Protein AF-0000000084341425 (afdb_homodimer)

InterPro domains:
  IPR011576 Pyridoxamine 5'-phosphate oxidase, N-terminal [PF01243] (31-151)
  IPR012349 FMN-binding split barrel [G3DSA:2.30.110.10] (22-148)
  IPR024029 Pyridoxamine 5-phosphate oxidase, FMN-dependent [TIGR04025] (9-201)

pLDDT: mean 97.74, std 1.56, range [88.81, 98.94]

Organism: Pseudonocardia thermophila (NCBI:txid1848)

Nearest PDB structures (foldseek):
  7kpz-assembly1_A  TM=7.769E-01  e=2.558E-08  Streptococcus sp.
  2htd-assembly1_A  TM=7.678E-01  e=1.544E-07  Lactobacillus delbrueckii subsp. bulgaricus ATCC BAA-365
  2i02-assembly1_B  TM=7.320E-01  e=8.298E-07  Nostoc punctiforme PCC 73102
  2i02-assembly1_A  TM=7.107E-01  e=1.664E-06  Nostoc punctiforme PCC 73102
  1ci0-assembly1_B  TM=7.457E-01  e=1.147E-04  Saccharomyces cerevisiae

Solvent-accessible surface area (backbone atoms only — not comparable to full-atom values): 21115 Å² total; per-residue (Å²): 114,67,38,74,55,75,48,70,72,59,50,48,76,77,43,60,79,40,54,66,70,64,68,62,51,58,37,51,61,50,42,73,49,48,45,53,43,51,29,54,21,18,33,37,37,45,14,28,23,35,77,88,46,48,27,37,43,46,78,43,34,31,48,59,54,40,40,41,73,77,52,50,40,32,36,37,40,68,50,65,63,72,71,45,71,50,64,61,59,54,14,33,65,62,25,34,24,25,6,25,35,40,37,36,64,78,48,51,56,30,40,37,37,26,31,39,41,50,40,35,28,63,43,87,62,36,67,75,44,41,55,98,84,45,52,41,69,39,29,43,36,34,41,47,56,33,34,37,81,38,76,32,45,30,40,61,48,28,39,63,71,38,75,89,69,44,68,59,72,87,78,47,74,49,69,15,47,39,49,38,56,76,49,76,67,88,71,54,35,68,59,45,38,50,53,54,52,49,43,48,70,74,51,52,112,115,67,39,75,56,76,46,69,72,58,49,48,76,78,43,60,80,39,56,68,70,62,67,63,50,60,38,51,62,53,43,72,51,49,46,53,42,52,28,54,21,18,34,35,37,45,13,28,24,34,76,88,43,48,25,37,44,46,76,43,34,31,50,59,53,41,40,40,74,78,52,50,40,31,36,36,40,69,48,66,64,73,72,46,71,51,64,61,60,53,14,34,66,62,26,33,25,25,6,25,35,41,37,34,64,75,47,52,55,29,40,37,38,26,31,39,43,48,40,35,30,62,43,88,62,37,68,74,47,41,53,97,86,44,50,41,68,39,31,42,37,32,40,46,57,33,33,36,81,40,77,32,46,30,40,62,48,28,39,60,69,37,75,90,69,44,70,59,71,87,79,48,71,49,68,15,46,39,49,37,56,76,48,78,68,85,73,54,34,68,59,45,38,49,52,54,54,50,43,49,70,75,52,52,112

Foldseek 3Di:
DDDDDDDVVSVCVPPPDDDPCVVVV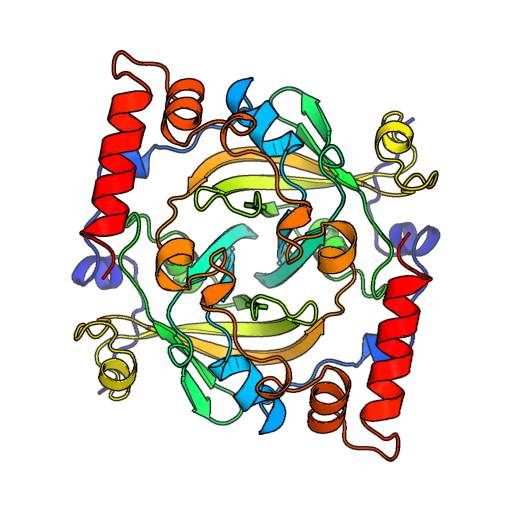WDQWQDPVNQVQQQQFQKKKKWFAAPVGDIDIDIDGDHRRLWDDPHGFKIKHFDWDDPPPCVRVNRCVHPQWMKMWTDDAPDLKIKIFIFGKDKDAPDPCQCSNDDPNDGGRIMIMTGTGIMHMDGRVVCVVVVVRPVVPDDDPVVDDAPLRVCCVVPPDDDHSVVVNVVVVVCVVPRGD/DDDDDDDVVSVCVPPPDDDPCVVVFWDQWQDPVNQVQQQQFQKKKKWFAAPVGDIDIDIDGDHRRLWDDPHGFKIKHFDWDDPPPCVRVNRCVHPQWMKMWTDDAPDLKIKIFIFGKDKDAPDPCQCSNDDPNDGGGIMIMTGTGIMHMDGRVVCVVVVVRPVVPDDDPVVDDAPLRVCCVVPPDDDHSVVVNVVVVVCVVPRGD

Radius of gyration: 20.31 Å; Cα contacts (8 Å, |Δi|>4): 930; chains: 2; bounding box: 64×58×46 Å

Structure (mmCIF, N/CA/C/O backbone):
data_AF-0000000084341425-model_v1
#
loop_
_entity.id
_entity.type
_entity.pdbx_description
1 polymer "Pyridoxamine 5'-phosphate oxidase N-terminal domain-containing protein"
#
loop_
_atom_site.group_PDB
_atom_site.id
_atom_site.type_symbol
_atom_site.label_atom_id
_atom_site.label_alt_id
_atom_site.label_comp_id
_atom_site.label_asym_id
_atom_site.label_entity_id
_atom_site.label_seq_id
_atom_site.pdbx_PDB_ins_code
_atom_site.Cartn_x
_atom_site.Cartn_y
_atom_site.Cartn_z
_atom_site.occupancy
_atom_site.B_iso_or_equiv
_atom_site.auth_seq_id
_atom_site.auth_comp_id
_atom_site.auth_asym_id
_atom_site.auth_atom_id
_atom_site.pdbx_PDB_model_num
ATOM 1 N N . MET A 1 1 ? 11.531 23.25 20 1 88.81 1 MET A N 1
ATOM 2 C CA . MET A 1 1 ? 12.078 21.906 20.172 1 88.81 1 MET A CA 1
ATOM 3 C C . MET A 1 1 ? 11.094 20.844 19.688 1 88.81 1 MET A C 1
ATOM 5 O O . MET A 1 1 ? 9.883 20.969 19.891 1 88.81 1 MET A O 1
ATOM 9 N N . THR A 1 2 ? 11.586 19.844 18.984 1 95.62 2 THR A N 1
ATOM 10 C CA . THR A 1 2 ? 10.727 18.781 18.484 1 95.62 2 THR A CA 1
ATOM 11 C C . THR A 1 2 ? 10.062 18.016 19.625 1 95.62 2 THR A C 1
ATOM 13 O O . THR A 1 2 ? 10.734 17.594 20.562 1 95.62 2 THR A O 1
ATOM 16 N N . ARG A 1 3 ? 8.805 17.953 19.531 1 98.38 3 ARG A N 1
ATOM 17 C CA . ARG A 1 3 ? 8.016 17.203 20.5 1 98.38 3 ARG A CA 1
ATOM 18 C C . ARG A 1 3 ? 7.621 15.836 19.953 1 98.38 3 ARG A C 1
ATOM 20 O O . ARG A 1 3 ? 6.973 15.75 18.906 1 98.38 3 ARG A O 1
ATOM 27 N N . VAL A 1 4 ? 8.023 14.781 20.688 1 98.62 4 VAL A N 1
ATOM 28 C CA . VAL A 1 4 ? 7.605 13.438 20.312 1 98.62 4 VAL A CA 1
ATOM 29 C C . VAL A 1 4 ? 6.25 13.117 20.938 1 98.62 4 VAL A C 1
ATOM 31 O O . VAL A 1 4 ? 6.066 13.266 22.141 1 98.62 4 VAL A O 1
ATOM 34 N N . ILE A 1 5 ? 5.332 12.695 20.172 1 98.88 5 ILE A N 1
ATOM 35 C CA . ILE A 1 5 ? 4.012 12.273 20.625 1 98.88 5 ILE A CA 1
ATOM 36 C C . ILE A 1 5 ? 4.059 10.82 21.094 1 98.88 5 ILE A C 1
ATOM 38 O O . ILE A 1 5 ? 4.488 9.938 20.344 1 98.88 5 ILE A O 1
ATOM 42 N N . ALA A 1 6 ? 3.551 10.578 22.297 1 98.44 6 ALA A N 1
ATOM 43 C CA . ALA A 1 6 ? 3.779 9.25 22.859 1 98.44 6 ALA A CA 1
ATOM 44 C C . ALA A 1 6 ? 2.459 8.57 23.203 1 98.44 6 ALA A C 1
ATOM 46 O O . ALA A 1 6 ? 2.432 7.375 23.516 1 98.44 6 ALA A O 1
ATOM 47 N N . THR A 1 7 ? 1.369 9.328 23.188 1 98.56 7 THR A N 1
ATOM 48 C CA . THR A 1 7 ? 0.086 8.75 23.578 1 98.56 7 THR A CA 1
ATOM 49 C C . THR A 1 7 ? -1.018 9.195 22.625 1 98.56 7 THR A C 1
ATOM 51 O O . THR A 1 7 ? -0.869 10.203 21.922 1 98.56 7 THR A O 1
ATOM 54 N N . GLU A 1 8 ? -2.1 8.453 22.656 1 98.19 8 GLU A N 1
ATOM 55 C CA . GLU A 1 8 ? -3.25 8.859 21.859 1 98.19 8 GLU A CA 1
ATOM 56 C C . GLU A 1 8 ? -3.828 10.188 22.344 1 98.19 8 GLU A C 1
ATOM 58 O O . GLU A 1 8 ? -4.305 10.992 21.547 1 98.19 8 GLU A O 1
ATOM 63 N N . ASP A 1 9 ? -3.842 10.383 23.688 1 98.56 9 ASP A N 1
ATOM 64 C CA . ASP A 1 9 ? -4.328 11.648 24.219 1 98.56 9 ASP A CA 1
ATOM 65 C C . ASP A 1 9 ? -3.559 12.828 23.625 1 98.56 9 ASP A C 1
ATOM 67 O O . ASP A 1 9 ? -4.148 13.859 23.297 1 98.56 9 ASP A O 1
ATOM 71 N N . GLU A 1 10 ? -2.268 12.688 23.516 1 98.75 10 GLU A N 1
ATOM 72 C CA . GLU A 1 10 ? -1.464 13.742 22.906 1 98.75 10 GLU A CA 1
ATOM 73 C C . GLU A 1 10 ? -1.829 13.938 21.438 1 98.75 10 GLU A C 1
ATOM 75 O O . GLU A 1 10 ? -1.866 15.07 20.938 1 98.75 10 GLU A O 1
ATOM 80 N N . LEU A 1 11 ? -2.068 12.828 20.672 1 98.62 11 LEU A N 1
ATOM 81 C CA . LEU A 1 11 ? -2.527 12.938 19.281 1 98.62 11 LEU A CA 1
ATOM 82 C C . LEU A 1 11 ? -3.807 13.766 19.203 1 98.62 11 LEU A C 1
ATOM 84 O O . LEU A 1 11 ? -3.969 14.57 18.281 1 98.62 11 LEU A O 1
ATOM 88 N N . ARG A 1 12 ? -4.656 13.578 20.188 1 98.5 12 ARG A N 1
ATOM 89 C CA . ARG A 1 12 ? -5.977 14.195 20.172 1 98.5 12 ARG A CA 1
ATOM 90 C C . ARG A 1 12 ? -5.891 15.68 20.5 1 98.5 12 ARG A C 1
ATOM 92 O O . ARG A 1 12 ? -6.875 16.406 20.359 1 98.5 12 ARG A O 1
ATOM 99 N N . GLU A 1 13 ? -4.75 16.203 20.906 1 98.38 13 GLU A N 1
ATOM 100 C CA . GLU A 1 13 ? -4.516 17.656 20.984 1 98.38 13 GLU A CA 1
ATOM 101 C C . GLU A 1 13 ? -4.461 18.266 19.594 1 98.38 13 GLU A C 1
ATOM 103 O O . GLU A 1 13 ? -4.691 19.469 19.422 1 98.38 13 GLU A O 1
ATOM 108 N N . PHE A 1 14 ? -4.148 17.422 18.594 1 98.19 14 PHE A N 1
ATOM 109 C CA . PHE A 1 14 ? -3.926 17.922 17.234 1 98.19 14 PHE A CA 1
ATOM 110 C C . PHE A 1 14 ? -5.047 17.469 16.312 1 98.19 14 PHE A C 1
ATOM 112 O O . PHE A 1 14 ? -5.328 18.125 15.305 1 98.19 14 PHE A O 1
ATOM 119 N N . VAL A 1 15 ? -5.652 16.297 16.578 1 97.94 15 VAL A N 1
ATOM 120 C CA . VAL A 1 15 ? -6.641 15.688 15.695 1 97.94 15 VAL A CA 1
ATOM 121 C C . VAL A 1 15 ? -7.938 15.43 16.469 1 97.94 15 VAL A C 1
ATOM 123 O O . VAL A 1 15 ? -7.977 14.578 17.359 1 97.94 15 VAL A O 1
ATOM 126 N N . GLU A 1 16 ? -8.961 16.078 16.109 1 97.5 16 GLU A N 1
ATOM 127 C CA . GLU A 1 16 ? -10.258 15.883 16.75 1 97.5 16 GLU A CA 1
ATOM 128 C C . GLU A 1 16 ? -10.781 14.477 16.5 1 97.5 16 GLU A C 1
ATOM 130 O O . GLU A 1 16 ? -10.453 13.852 15.484 1 97.5 16 GLU A O 1
ATOM 135 N N . PRO A 1 17 ? -11.648 13.953 17.453 1 97.88 17 PRO A N 1
ATOM 136 C CA . PRO A 1 17 ? -12.25 12.641 17.188 1 97.88 17 PRO A CA 1
ATOM 137 C C . PRO A 1 17 ? -13.094 12.625 15.914 1 97.88 17 PRO A C 1
ATOM 139 O O . PRO A 1 17 ? -13.68 13.648 15.547 1 97.88 17 PRO A O 1
ATOM 142 N N . PRO A 1 18 ? -13.094 11.5 15.32 1 97.69 18 PRO A N 1
ATOM 143 C CA . PRO A 1 18 ? -13.945 11.414 14.133 1 97.69 18 PRO A CA 1
ATOM 144 C C . PRO A 1 18 ? -15.43 11.43 14.469 1 97.69 18 PRO A C 1
ATOM 146 O O . PRO A 1 18 ? -15.82 11.102 15.594 1 97.69 18 PRO A O 1
ATOM 149 N N . HIS A 1 19 ? -16.188 11.883 13.492 1 96 19 HIS A N 1
ATOM 150 C CA . HIS A 1 19 ? -17.625 11.68 13.602 1 96 19 HIS A CA 1
ATOM 151 C C . HIS A 1 19 ? -17.969 10.203 13.781 1 96 19 HIS A C 1
ATOM 153 O O . HIS A 1 19 ? -17.312 9.336 13.188 1 96 19 HIS A O 1
ATOM 159 N N . PRO A 1 20 ? -19.031 9.867 14.555 1 96.69 20 PRO A N 1
ATOM 160 C CA . PRO A 1 20 ? -19.375 8.469 14.812 1 96.69 20 PRO A CA 1
ATOM 161 C C . PRO A 1 20 ? -19.547 7.652 13.539 1 96.69 20 PRO A C 1
ATOM 163 O O . PRO A 1 20 ? -19.156 6.488 13.484 1 96.69 20 PRO A O 1
ATOM 166 N N . VAL A 1 21 ? -20.141 8.227 12.523 1 93.88 21 VAL A N 1
ATOM 167 C CA . VAL A 1 21 ? -20.359 7.531 11.258 1 93.88 21 VAL A CA 1
ATOM 168 C C . VAL A 1 21 ? -19.031 7.105 10.656 1 93.88 21 VAL A C 1
ATOM 170 O O . VAL A 1 21 ? -18.906 6.02 10.086 1 93.88 21 VAL A O 1
ATOM 173 N N . ILE A 1 22 ? -18.031 7.941 10.812 1 96.38 22 ILE A N 1
ATOM 174 C CA . ILE A 1 22 ? -16.688 7.648 10.305 1 96.38 22 ILE A CA 1
ATOM 175 C C . ILE A 1 22 ? -15.992 6.645 11.219 1 96.38 22 ILE A C 1
ATOM 177 O O . ILE A 1 22 ? -15.375 5.691 10.75 1 96.38 22 ILE A O 1
ATOM 181 N N . ARG A 1 23 ? -16.125 6.832 12.477 1 96.88 23 ARG A N 1
ATOM 182 C CA . ARG A 1 23 ? -15.531 5.941 13.469 1 96.88 23 ARG A CA 1
ATOM 183 C C . ARG A 1 23 ? -16 4.504 13.266 1 96.88 23 ARG A C 1
ATOM 185 O O . ARG A 1 23 ? -15.211 3.566 13.367 1 96.88 23 ARG A O 1
ATOM 192 N N . ASP A 1 24 ? -17.297 4.328 12.953 1 96.69 24 ASP A N 1
ATOM 193 C CA . ASP A 1 24 ? -17.938 3.014 12.945 1 96.69 24 ASP A CA 1
ATOM 194 C C . ASP A 1 24 ? -18.203 2.537 11.523 1 96.69 24 ASP A C 1
ATOM 196 O O . ASP A 1 24 ? -19.062 1.674 11.297 1 96.69 24 ASP A O 1
ATOM 200 N N . LYS A 1 25 ? -17.516 3 10.617 1 97.62 25 LYS A N 1
ATOM 201 C CA . LYS A 1 25 ? -17.844 2.814 9.211 1 97.62 25 LYS A CA 1
ATOM 202 C C . LYS A 1 25 ? -17.484 1.412 8.734 1 97.62 25 LYS A C 1
ATOM 204 O O . LYS A 1 25 ? -17.938 0.959 7.688 1 97.62 25 LYS A O 1
ATOM 209 N N . ALA A 1 26 ? -16.641 0.722 9.406 1 98.44 26 ALA A N 1
ATOM 210 C CA . ALA A 1 26 ? -16.156 -0.57 8.93 1 98.44 26 ALA A CA 1
ATOM 211 C C . ALA A 1 26 ? -17.25 -1.631 9.008 1 98.44 26 ALA A C 1
ATOM 213 O O . ALA A 1 26 ? -18 -1.681 9.984 1 98.44 26 ALA A O 1
ATOM 214 N N . VAL A 1 27 ? -17.297 -2.438 7.992 1 98.56 27 VAL A N 1
ATOM 215 C CA . VAL A 1 27 ? -18.141 -3.627 7.992 1 98.56 27 VAL A CA 1
ATOM 216 C C . VAL A 1 27 ? -17.281 -4.879 7.91 1 98.56 27 VAL A C 1
ATOM 218 O O . VAL A 1 27 ? -16.047 -4.785 7.777 1 98.56 27 VAL A O 1
ATOM 221 N N . ASP A 1 28 ? -17.922 -6.086 7.961 1 98.19 28 ASP A N 1
ATOM 222 C CA . ASP A 1 28 ? -17.109 -7.301 8.016 1 98.19 28 ASP A CA 1
ATOM 223 C C . ASP A 1 28 ? -17.5 -8.273 6.906 1 98.19 28 ASP A C 1
ATOM 225 O O . ASP A 1 28 ? -17.203 -9.469 6.98 1 98.19 28 ASP A O 1
ATOM 229 N N . ARG A 1 29 ? -18.25 -7.73 5.898 1 97.94 29 ARG A N 1
ATOM 230 C CA . ARG A 1 29 ? -18.703 -8.594 4.812 1 97.94 29 ARG A CA 1
ATOM 231 C C . ARG A 1 29 ? -18.672 -7.852 3.479 1 97.94 29 ARG A C 1
ATOM 233 O O . ARG A 1 29 ? -18.75 -6.621 3.445 1 97.94 29 ARG A O 1
ATOM 240 N N . ILE A 1 30 ? -18.641 -8.648 2.486 1 98.81 30 ILE A N 1
ATOM 241 C CA . ILE A 1 30 ? -18.609 -8.148 1.117 1 98.81 30 ILE A CA 1
ATOM 242 C C . ILE A 1 30 ? -20 -8.18 0.516 1 98.81 30 ILE A C 1
ATOM 244 O O . ILE A 1 30 ? -20.547 -9.25 0.254 1 98.81 30 ILE A O 1
ATOM 248 N N . ASP A 1 31 ? -20.578 -7.027 0.352 1 98.44 31 ASP A N 1
ATOM 249 C CA . ASP A 1 31 ? -21.844 -6.977 -0.372 1 98.44 31 ASP A CA 1
ATOM 250 C C . ASP A 1 31 ? -21.609 -6.934 -1.881 1 98.44 31 ASP A C 1
ATOM 252 O O . ASP A 1 31 ? -20.469 -6.902 -2.338 1 98.44 31 ASP A O 1
ATOM 256 N N . GLU A 1 32 ? -22.688 -6.875 -2.66 1 98 32 GLU A N 1
ATOM 257 C CA . GLU A 1 32 ? -22.594 -7.012 -4.113 1 98 32 GLU A CA 1
ATOM 258 C C . GLU A 1 32 ? -21.875 -5.824 -4.738 1 98 32 GLU A C 1
ATOM 260 O O . GLU A 1 32 ? -21.125 -5.988 -5.699 1 98 32 GLU A O 1
ATOM 265 N N . VAL A 1 33 ? -22.125 -4.633 -4.266 1 98.38 33 VAL A N 1
ATOM 266 C CA . VAL A 1 33 ? -21.5 -3.436 -4.809 1 98.38 33 VAL A CA 1
ATOM 267 C C . VAL A 1 33 ? -20 -3.471 -4.527 1 98.38 33 VAL A C 1
ATOM 269 O O . VAL A 1 33 ? -19.188 -3.201 -5.414 1 98.38 33 VAL A O 1
ATOM 272 N N . THR A 1 34 ? -19.641 -3.846 -3.293 1 98.5 34 THR A N 1
ATOM 273 C CA . THR A 1 34 ? -18.25 -4.008 -2.91 1 98.5 34 THR A CA 1
ATOM 274 C C . THR A 1 34 ? -17.578 -5.07 -3.771 1 98.5 34 THR A C 1
ATOM 276 O O . THR A 1 34 ? -16.438 -4.883 -4.227 1 98.5 34 THR A O 1
ATOM 279 N N . ARG A 1 35 ? -18.25 -6.141 -4.027 1 98.56 35 ARG A N 1
ATOM 280 C CA . ARG A 1 35 ? -17.734 -7.207 -4.871 1 98.56 35 ARG A CA 1
ATOM 281 C C . ARG A 1 35 ? -17.359 -6.68 -6.254 1 98.56 35 ARG A C 1
ATOM 283 O O . ARG A 1 35 ? -16.281 -6.984 -6.77 1 98.56 35 ARG A O 1
ATOM 290 N N . ARG A 1 36 ? -18.156 -5.879 -6.844 1 98.12 36 ARG A N 1
ATOM 291 C CA . ARG A 1 36 ? -17.922 -5.332 -8.18 1 98.12 36 ARG A CA 1
ATOM 292 C C . ARG A 1 36 ? -16.656 -4.465 -8.188 1 98.12 36 ARG A C 1
ATOM 294 O O . ARG A 1 36 ? -15.883 -4.5 -9.148 1 98.12 36 ARG A O 1
ATOM 301 N N . PHE A 1 37 ? -16.516 -3.691 -7.168 1 98.69 37 PHE A N 1
ATOM 302 C CA . PHE A 1 37 ? -15.32 -2.863 -7.074 1 98.69 37 PHE A CA 1
ATOM 303 C C . PHE A 1 37 ? -14.07 -3.73 -6.957 1 98.69 37 PHE A C 1
ATOM 305 O O . PHE A 1 37 ? -13.078 -3.496 -7.656 1 98.69 37 PHE A O 1
ATOM 312 N N . LEU A 1 38 ? -14.109 -4.742 -6.047 1 98.69 38 LEU A N 1
ATOM 313 C CA . LEU A 1 38 ? -12.961 -5.621 -5.832 1 98.69 38 LEU A CA 1
ATOM 314 C C . LEU A 1 38 ? -12.578 -6.336 -7.121 1 98.69 38 LEU A C 1
ATOM 316 O O . LEU A 1 38 ? -11.398 -6.395 -7.477 1 98.69 38 LEU A O 1
ATOM 320 N N . GLU A 1 39 ? -13.523 -6.781 -7.844 1 96.75 39 GLU A N 1
ATOM 321 C CA . GLU A 1 39 ? -13.273 -7.531 -9.07 1 96.75 39 GLU A CA 1
ATOM 322 C C . GLU A 1 39 ? -12.758 -6.621 -10.18 1 96.75 39 GLU A C 1
ATOM 324 O O . GLU A 1 39 ? -12.094 -7.086 -11.109 1 96.75 39 GLU A O 1
ATOM 329 N N . ALA A 1 40 ? -13.039 -5.359 -10.07 1 97.94 40 ALA A N 1
ATOM 330 C CA . ALA A 1 40 ? -12.586 -4.387 -11.055 1 97.94 40 ALA A CA 1
ATOM 331 C C . ALA A 1 40 ? -11.18 -3.891 -10.727 1 97.94 40 ALA A C 1
ATOM 333 O O . ALA A 1 40 ? -10.539 -3.225 -11.547 1 97.94 40 ALA A O 1
ATOM 334 N N . SER A 1 41 ? -10.688 -4.207 -9.586 1 98.44 41 SER A N 1
ATOM 335 C CA . SER A 1 41 ? -9.406 -3.674 -9.125 1 98.44 41 SER A CA 1
ATOM 336 C C . SER A 1 41 ? -8.234 -4.469 -9.688 1 98.44 41 SER A C 1
ATOM 338 O O . SER A 1 41 ? -8.055 -5.641 -9.352 1 98.44 41 SER A O 1
ATOM 340 N N . PRO A 1 42 ? -7.383 -3.885 -10.5 1 98.5 42 PRO A N 1
ATOM 341 C CA . PRO A 1 42 ? -6.223 -4.605 -11.023 1 98.5 42 PRO A CA 1
ATOM 342 C C . PRO A 1 42 ? -5.008 -4.516 -10.109 1 98.5 42 PRO A C 1
ATOM 344 O O . PRO A 1 42 ? -3.971 -5.125 -10.383 1 98.5 42 PRO A O 1
ATOM 347 N N . PHE A 1 43 ? -5.133 -3.781 -9.055 1 98.75 43 PHE A N 1
ATOM 348 C CA . PHE A 1 43 ? -3.963 -3.457 -8.242 1 98.75 43 PHE A CA 1
ATOM 349 C C . PHE A 1 43 ? -4.32 -3.436 -6.762 1 98.75 43 PHE A C 1
ATOM 351 O O . PHE A 1 43 ? -5.305 -2.807 -6.367 1 98.75 43 PHE A O 1
ATOM 358 N N . VAL A 1 44 ? -3.545 -4.168 -5.941 1 98.88 44 VAL A N 1
ATOM 359 C CA . VAL A 1 44 ? -3.787 -4.254 -4.504 1 98.88 44 VAL A CA 1
ATOM 360 C C . VAL A 1 44 ? -2.463 -4.16 -3.75 1 98.88 44 VAL A C 1
ATOM 362 O O . VAL A 1 44 ? -1.441 -4.676 -4.211 1 98.88 44 VAL A O 1
ATOM 365 N N . LEU A 1 45 ? -2.467 -3.418 -2.662 1 98.94 45 LEU A N 1
ATOM 366 C CA . LEU A 1 45 ? -1.354 -3.387 -1.72 1 98.94 45 LEU A CA 1
ATOM 367 C C . LEU A 1 45 ? -1.601 -4.344 -0.557 1 98.94 45 LEU A C 1
ATOM 369 O O . LEU A 1 45 ? -2.707 -4.398 -0.016 1 98.94 45 LEU A O 1
ATOM 373 N N . LEU A 1 46 ? -0.616 -5.113 -0.222 1 98.94 46 LEU A N 1
ATOM 374 C CA . LEU A 1 46 ? -0.682 -6.09 0.857 1 98.94 46 LEU A CA 1
ATOM 375 C C . LEU A 1 46 ? 0.287 -5.73 1.979 1 98.94 46 LEU A C 1
ATOM 377 O O . LEU A 1 46 ? 1.505 -5.789 1.795 1 98.94 46 LEU A O 1
ATOM 381 N N . ALA A 1 47 ? -0.224 -5.324 3.072 1 98.94 47 ALA A N 1
ATOM 382 C CA . ALA A 1 47 ? 0.563 -5.078 4.277 1 98.94 47 ALA A CA 1
ATOM 383 C C . ALA A 1 47 ? 0.604 -6.316 5.168 1 98.94 47 ALA A C 1
ATOM 385 O O . ALA A 1 47 ? -0.423 -6.965 5.387 1 98.94 47 ALA A O 1
ATOM 386 N N . THR A 1 48 ? 1.746 -6.684 5.652 1 98.94 48 THR A N 1
ATOM 387 C CA . THR A 1 48 ? 1.962 -7.812 6.551 1 98.94 48 THR A CA 1
ATOM 388 C C . THR A 1 48 ? 2.941 -7.438 7.66 1 98.94 48 THR A C 1
ATOM 390 O O . THR A 1 48 ? 3.656 -6.438 7.555 1 98.94 48 THR A O 1
ATOM 393 N N . ALA A 1 49 ? 2.92 -8.164 8.719 1 98.88 49 ALA A N 1
ATOM 394 C CA . ALA A 1 49 ? 3.863 -7.973 9.812 1 98.88 49 ALA A CA 1
ATOM 395 C C . ALA A 1 49 ? 4.391 -9.312 10.328 1 98.88 49 ALA A C 1
ATOM 397 O O . ALA A 1 49 ? 3.65 -10.297 10.375 1 98.88 49 ALA A O 1
ATOM 398 N N . ALA A 1 50 ? 5.648 -9.312 10.664 1 98.56 50 ALA A N 1
ATOM 399 C CA . ALA A 1 50 ? 6.242 -10.508 11.273 1 98.56 50 ALA A CA 1
ATOM 400 C C . ALA A 1 50 ? 5.895 -10.602 12.758 1 98.56 50 ALA A C 1
ATOM 402 O O . ALA A 1 50 ? 5.242 -9.711 13.305 1 98.56 50 ALA A O 1
ATOM 403 N N . ALA A 1 51 ? 6.336 -11.641 13.367 1 97.69 51 ALA A N 1
ATOM 404 C CA . ALA A 1 51 ? 6.051 -11.883 14.773 1 97.69 51 ALA A CA 1
ATOM 405 C C . ALA A 1 51 ? 6.68 -10.805 15.656 1 97.69 51 ALA A C 1
ATOM 407 O O . ALA A 1 51 ? 6.137 -10.453 16.703 1 97.69 51 ALA A O 1
ATOM 408 N N . ASP A 1 52 ? 7.801 -10.219 15.211 1 97.94 52 ASP A N 1
ATOM 409 C CA . ASP A 1 52 ? 8.508 -9.227 16.016 1 97.94 52 ASP A CA 1
ATOM 410 C C . ASP A 1 52 ? 7.961 -7.824 15.758 1 97.94 52 ASP A C 1
ATOM 412 O O . ASP A 1 52 ? 8.516 -6.84 16.25 1 97.94 52 ASP A O 1
ATOM 416 N N . GLY A 1 53 ? 6.926 -7.711 14.891 1 98.12 53 GLY A N 1
ATOM 417 C CA . GLY A 1 53 ? 6.25 -6.441 14.672 1 98.12 53 GLY A CA 1
ATOM 418 C C . GLY A 1 53 ? 6.75 -5.707 13.438 1 98.12 53 GLY A C 1
ATOM 419 O O . GLY A 1 53 ? 6.176 -4.691 13.039 1 98.12 53 GLY A O 1
ATOM 420 N N . THR A 1 54 ? 7.855 -6.211 12.805 1 98.69 54 THR A N 1
ATOM 421 C CA . THR A 1 54 ? 8.328 -5.566 11.586 1 98.69 54 THR A CA 1
ATOM 422 C C . THR A 1 54 ? 7.277 -5.656 10.484 1 98.69 54 THR A C 1
ATOM 424 O O . THR A 1 54 ? 6.598 -6.672 10.352 1 98.69 54 THR A O 1
ATOM 427 N N . CYS A 1 55 ? 7.145 -4.613 9.75 1 98.62 55 CYS A N 1
ATOM 428 C CA . CYS A 1 55 ? 6.078 -4.496 8.758 1 98.62 55 CYS A CA 1
ATOM 429 C C . CYS A 1 55 ? 6.645 -4.438 7.348 1 98.62 55 CYS A C 1
ATOM 431 O O . CYS A 1 55 ? 7.785 -4.012 7.148 1 98.62 55 CYS A O 1
ATOM 433 N N . ASP A 1 56 ? 5.867 -4.867 6.426 1 98.56 56 ASP A N 1
ATOM 434 C CA . ASP A 1 56 ? 6.129 -4.758 4.992 1 98.56 56 ASP A CA 1
ATOM 435 C C . ASP A 1 56 ? 4.855 -4.406 4.227 1 98.56 56 ASP A C 1
ATOM 437 O O . ASP A 1 56 ? 3.748 -4.684 4.691 1 98.56 56 ASP A O 1
ATOM 441 N N . VAL A 1 57 ? 5.016 -3.779 3.117 1 98.94 57 VAL A N 1
ATOM 442 C CA . VAL A 1 57 ? 3.914 -3.586 2.18 1 98.94 57 VAL A CA 1
ATOM 443 C C . VAL A 1 57 ? 4.402 -3.826 0.752 1 98.94 57 VAL A C 1
ATOM 445 O O . VAL A 1 57 ? 5.457 -3.322 0.358 1 98.94 57 VAL A O 1
ATOM 448 N N . SER A 1 58 ? 3.68 -4.625 0.006 1 98.69 58 SER A N 1
ATOM 449 C CA . SER A 1 58 ? 4.074 -5.004 -1.346 1 98.69 58 SER A CA 1
ATOM 450 C C . SER A 1 58 ? 2.93 -4.805 -2.334 1 98.69 58 SER A C 1
ATOM 452 O O . SER A 1 58 ? 1.763 -4.988 -1.984 1 98.69 58 SER A O 1
ATOM 454 N N . PRO A 1 59 ? 3.248 -4.391 -3.518 1 98.75 59 PRO A N 1
ATOM 455 C CA . PRO A 1 59 ? 2.23 -4.27 -4.566 1 98.75 59 PRO A CA 1
ATOM 456 C C . PRO A 1 59 ? 1.952 -5.594 -5.273 1 98.75 59 PRO A C 1
ATOM 458 O O . PRO A 1 59 ? 2.873 -6.387 -5.496 1 98.75 59 PRO A O 1
ATOM 461 N N . ARG A 1 60 ? 0.681 -5.832 -5.508 1 98.19 60 ARG A N 1
ATOM 462 C CA . ARG A 1 60 ? 0.201 -6.934 -6.34 1 98.19 60 ARG A CA 1
ATOM 463 C C . ARG A 1 60 ? -0.64 -6.414 -7.5 1 98.19 60 ARG A C 1
ATOM 465 O O . ARG A 1 60 ? -1.456 -5.504 -7.324 1 98.19 60 ARG A O 1
ATOM 472 N N . GLY A 1 61 ? -0.315 -6.918 -8.633 1 98.19 61 GLY A N 1
ATOM 473 C CA . GLY A 1 61 ? -1.032 -6.453 -9.805 1 98.19 61 GLY A CA 1
ATOM 474 C C . GLY A 1 61 ? -1.32 -7.555 -10.805 1 98.19 61 GLY A C 1
ATOM 475 O O . GLY A 1 61 ? -0.473 -8.414 -11.047 1 98.19 61 GLY A O 1
ATOM 476 N N . ASP A 1 62 ? -2.463 -7.535 -11.352 1 97.75 62 ASP A N 1
ATOM 477 C CA . ASP A 1 62 ? -3 -8.414 -12.391 1 97.75 62 ASP A CA 1
ATOM 478 C C . ASP A 1 62 ? -4.164 -7.758 -13.117 1 97.75 62 ASP A C 1
ATOM 480 O O . ASP A 1 62 ? -4.73 -6.773 -12.641 1 97.75 62 ASP A O 1
ATOM 484 N N . PRO A 1 63 ? -4.5 -8.258 -14.297 1 97.19 63 PRO A N 1
ATOM 485 C CA . PRO A 1 63 ? -5.699 -7.711 -14.938 1 97.19 63 PRO A CA 1
ATOM 486 C C . PRO A 1 63 ? -6.941 -7.816 -14.055 1 97.19 63 PRO A C 1
ATOM 488 O O . PRO A 1 63 ? -7.004 -8.68 -13.172 1 97.19 63 PRO A O 1
ATOM 491 N N . PRO A 1 64 ? -7.914 -6.871 -14.281 1 96.56 64 PRO A N 1
ATOM 492 C CA . PRO A 1 64 ? -9.164 -7.004 -13.531 1 96.56 64 PRO A CA 1
ATOM 493 C C . PRO A 1 64 ? -9.758 -8.414 -13.609 1 96.56 64 PRO A C 1
ATOM 495 O O . PRO A 1 64 ? -9.672 -9.062 -14.656 1 96.56 64 PRO A O 1
ATOM 498 N N . GLY A 1 65 ? -10.344 -8.844 -12.5 1 92.94 65 GLY A N 1
ATOM 499 C CA . GLY A 1 65 ? -10.906 -10.18 -12.438 1 92.94 65 GLY A CA 1
ATOM 500 C C . GLY A 1 65 ? -10.008 -11.18 -11.742 1 92.94 65 GLY A C 1
ATOM 501 O O . GLY A 1 65 ? -10.422 -12.305 -11.445 1 92.94 65 GLY A O 1
ATOM 502 N N . SER A 1 66 ? -8.82 -10.742 -11.414 1 92.5 66 SER A N 1
ATOM 503 C CA . SER A 1 66 ? -7.848 -11.664 -10.836 1 92.5 66 SER A CA 1
ATOM 504 C C . SER A 1 66 ? -8.07 -11.828 -9.336 1 92.5 66 SER A C 1
ATOM 506 O O . SER A 1 66 ? -7.613 -12.805 -8.734 1 92.5 66 SER A O 1
ATOM 508 N N . VAL A 1 67 ? -8.633 -10.875 -8.68 1 96.44 67 VAL A N 1
ATOM 509 C CA . VAL A 1 67 ? -9.055 -11.023 -7.293 1 96.44 67 VAL A CA 1
ATOM 510 C C . VAL A 1 67 ? -10.367 -11.805 -7.23 1 96.44 67 VAL A C 1
ATOM 512 O O . VAL A 1 67 ? -11.391 -11.359 -7.766 1 96.44 67 VAL A O 1
ATOM 515 N N . LEU A 1 68 ? -10.359 -12.93 -6.641 1 98.38 68 LEU A N 1
ATOM 516 C CA . LEU A 1 68 ? -11.578 -13.719 -6.531 1 98.38 68 LEU A CA 1
ATOM 517 C C . LEU A 1 68 ? -12.289 -13.438 -5.207 1 98.38 68 LEU A C 1
ATOM 519 O O . LEU A 1 68 ? -11.672 -13.508 -4.141 1 98.38 68 LEU A O 1
ATOM 523 N N . VAL A 1 69 ? -13.508 -13.062 -5.316 1 98.69 69 VAL A N 1
ATOM 524 C CA . VAL A 1 69 ? -14.398 -13.062 -4.156 1 98.69 69 VAL A CA 1
ATOM 525 C C . VAL A 1 69 ? -15.062 -14.43 -4.012 1 98.69 69 VAL A C 1
ATOM 527 O O . VAL A 1 69 ? -15.969 -14.766 -4.777 1 98.69 69 VAL A O 1
ATOM 530 N N . LEU A 1 70 ? -14.609 -15.234 -3.053 1 98.56 70 LEU A N 1
ATOM 531 C CA . LEU A 1 70 ? -15.008 -16.625 -2.938 1 98.56 70 LEU A CA 1
ATOM 532 C C . LEU A 1 70 ? -16.359 -16.75 -2.227 1 98.56 70 LEU A C 1
ATOM 534 O O . LEU A 1 70 ? -17.141 -17.656 -2.518 1 98.56 70 LEU A O 1
ATOM 538 N N . ASP A 1 71 ? -16.625 -15.875 -1.274 1 98.25 71 ASP A N 1
ATOM 539 C CA . ASP A 1 71 ? -17.891 -15.719 -0.565 1 98.25 71 ASP A CA 1
ATOM 540 C C . ASP A 1 71 ? -17.969 -14.367 0.137 1 98.25 71 ASP A C 1
ATOM 542 O O . ASP A 1 71 ? -17.141 -13.484 -0.12 1 98.25 71 ASP A O 1
ATOM 546 N N . GLN A 1 72 ? -18.875 -14.133 1.023 1 98.19 72 GLN A N 1
ATOM 547 C CA . GLN A 1 72 ? -19.125 -12.812 1.587 1 98.19 72 GLN A CA 1
ATOM 548 C C . GLN A 1 72 ? -18.047 -12.43 2.592 1 98.19 72 GLN A C 1
ATOM 550 O O . GLN A 1 72 ? -18.047 -11.312 3.123 1 98.19 72 GLN A O 1
ATOM 555 N N . ARG A 1 73 ? -17.109 -13.305 2.846 1 98.44 73 ARG A N 1
ATOM 556 C CA . ARG A 1 73 ? -16.109 -12.977 3.857 1 98.44 73 ARG A CA 1
ATOM 557 C C . ARG A 1 73 ? -14.719 -13.414 3.412 1 98.44 73 ARG A C 1
ATOM 559 O O . ARG A 1 73 ? -13.773 -13.383 4.199 1 98.44 73 ARG A O 1
ATOM 566 N N . THR A 1 74 ? -14.609 -13.883 2.172 1 98.81 74 THR A N 1
ATOM 567 C CA . THR A 1 74 ? -13.328 -14.461 1.772 1 98.81 74 THR A CA 1
ATOM 568 C C . THR A 1 74 ? -12.953 -14.016 0.362 1 98.81 74 THR A C 1
ATOM 570 O O . THR A 1 74 ? -13.781 -14.07 -0.552 1 98.81 74 THR A O 1
ATOM 573 N N . ILE A 1 75 ? -11.766 -13.586 0.254 1 98.88 75 ILE A N 1
ATOM 574 C CA . ILE A 1 75 ? -11.219 -13.297 -1.065 1 98.88 75 ILE A CA 1
ATOM 575 C C . ILE A 1 75 ? -9.914 -14.078 -1.258 1 98.88 75 ILE A C 1
ATOM 577 O O . ILE A 1 75 ? -9.344 -14.594 -0.296 1 98.88 75 ILE A O 1
ATOM 581 N N . ALA A 1 76 ? -9.469 -14.156 -2.535 1 98.88 76 ALA A N 1
ATOM 582 C CA . ALA A 1 76 ? -8.203 -14.812 -2.846 1 98.88 76 ALA A CA 1
ATOM 583 C C . ALA A 1 76 ? -7.379 -13.984 -3.83 1 98.88 76 ALA A C 1
ATOM 585 O O . ALA A 1 76 ? -7.914 -13.461 -4.809 1 98.88 76 ALA A O 1
ATOM 586 N N . LEU A 1 77 ? -6.141 -13.844 -3.539 1 98.75 77 LEU A N 1
ATOM 587 C CA . LEU A 1 77 ? -5.148 -13.242 -4.418 1 98.75 77 LEU A CA 1
ATOM 588 C C . LEU A 1 77 ? -4.207 -14.305 -4.984 1 98.75 77 LEU A C 1
ATOM 590 O O . LEU A 1 77 ? -3.736 -15.172 -4.25 1 98.75 77 LEU A O 1
ATOM 594 N N . ALA A 1 78 ? -3.883 -14.203 -6.234 1 98.44 78 ALA A N 1
ATOM 595 C CA . ALA A 1 78 ? -2.91 -15.102 -6.848 1 98.44 78 ALA A CA 1
ATOM 596 C C . ALA A 1 78 ? -1.487 -14.742 -6.43 1 98.44 78 ALA A C 1
ATOM 598 O O . ALA A 1 78 ? -1.139 -13.562 -6.34 1 98.44 78 ALA A O 1
ATOM 599 N N . ASP A 1 79 ? -0.726 -15.742 -6.156 1 97.5 79 ASP A N 1
ATOM 600 C CA . ASP A 1 79 ? 0.714 -15.508 -6.102 1 97.5 79 ASP A CA 1
ATOM 601 C C . ASP A 1 79 ? 1.327 -15.523 -7.5 1 97.5 79 ASP A C 1
ATOM 603 O O . ASP A 1 79 ? 1.133 -16.484 -8.258 1 97.5 79 ASP A O 1
ATOM 607 N N . ARG A 1 80 ? 1.967 -14.484 -7.871 1 97.44 80 ARG A N 1
ATOM 608 C CA . ARG A 1 80 ? 2.631 -14.344 -9.164 1 97.44 80 ARG A CA 1
ATOM 609 C C . ARG A 1 80 ? 4.148 -14.344 -9 1 97.44 80 ARG A C 1
ATOM 611 O O . ARG A 1 80 ? 4.66 -14.07 -7.91 1 97.44 80 ARG A O 1
ATOM 618 N N . LYS A 1 81 ? 4.828 -14.594 -10.07 1 94.75 81 LYS A N 1
ATOM 619 C CA . LYS A 1 81 ? 6.289 -14.609 -10.039 1 94.75 81 LYS A CA 1
ATOM 620 C C . LYS A 1 81 ? 6.844 -13.273 -9.562 1 94.75 81 LYS A C 1
ATOM 622 O O . LYS A 1 81 ? 6.445 -12.211 -10.055 1 94.75 81 LYS A O 1
ATOM 627 N N . GLY A 1 82 ? 7.656 -13.312 -8.578 1 94.06 82 GLY A N 1
ATOM 628 C CA . GLY A 1 82 ? 8.344 -12.141 -8.047 1 94.06 82 GLY A CA 1
ATOM 629 C C . GLY A 1 82 ? 9.805 -12.391 -7.75 1 94.06 82 GLY A C 1
ATOM 630 O O . GLY A 1 82 ? 10.477 -13.117 -8.484 1 94.06 82 GLY A O 1
ATOM 631 N N . ASN A 1 83 ? 10.32 -11.789 -6.805 1 95.5 83 ASN A N 1
ATOM 632 C CA . ASN A 1 83 ? 11.742 -11.836 -6.492 1 95.5 83 ASN A CA 1
ATOM 633 C C . ASN A 1 83 ? 12.102 -13.07 -5.668 1 95.5 83 ASN A C 1
ATOM 635 O O . ASN A 1 83 ? 13.273 -13.289 -5.352 1 95.5 83 ASN A O 1
ATOM 639 N N . ARG A 1 84 ? 11.164 -13.781 -5.184 1 97.5 84 ARG A N 1
ATOM 640 C CA . ARG A 1 84 ? 11.297 -15.078 -4.527 1 97.5 84 ARG A CA 1
ATOM 641 C C . ARG A 1 84 ? 11.797 -14.914 -3.094 1 97.5 84 ARG A C 1
ATOM 643 O O . ARG A 1 84 ? 12.242 -15.883 -2.475 1 97.5 84 ARG A O 1
ATOM 650 N N . ARG A 1 85 ? 11.727 -13.703 -2.561 1 97.81 85 ARG A N 1
ATOM 651 C CA . ARG A 1 85 ? 12.148 -13.469 -1.184 1 97.81 85 ARG A CA 1
ATOM 652 C C . ARG A 1 85 ? 11.125 -14.016 -0.196 1 97.81 85 ARG A C 1
ATOM 654 O O . ARG A 1 85 ? 11.477 -14.406 0.92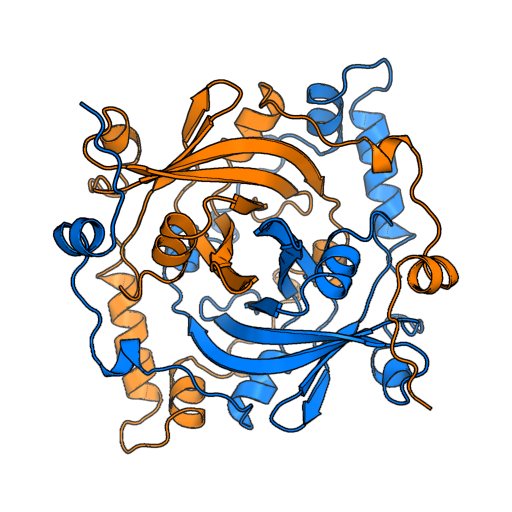 1 97.81 85 ARG A O 1
ATOM 661 N N . LEU A 1 86 ? 9.852 -14.008 -0.561 1 98.12 86 LEU A N 1
ATOM 662 C CA . LEU A 1 86 ? 8.742 -14.539 0.23 1 98.12 86 LEU A CA 1
ATOM 663 C C . LEU A 1 86 ? 8.492 -13.68 1.464 1 98.12 86 LEU A C 1
ATOM 665 O O . LEU A 1 86 ? 8 -14.172 2.48 1 98.12 86 LEU A O 1
ATOM 669 N N . ASP A 1 87 ? 8.852 -12.383 1.435 1 98.19 87 ASP A N 1
ATOM 670 C CA . ASP A 1 87 ? 8.727 -11.531 2.613 1 98.19 87 ASP A CA 1
ATOM 671 C C . ASP A 1 87 ? 7.301 -11.555 3.16 1 98.19 87 ASP A C 1
ATOM 673 O O . ASP A 1 87 ? 7.086 -11.867 4.332 1 98.19 87 ASP A O 1
ATOM 677 N N . SER A 1 88 ? 6.336 -11.289 2.307 1 98.5 88 SER A N 1
ATOM 678 C CA . SER A 1 88 ? 4.945 -11.242 2.75 1 98.5 88 SER A CA 1
ATOM 679 C C . SER A 1 88 ? 4.461 -12.617 3.203 1 98.5 88 SER A C 1
ATOM 681 O O . SER A 1 88 ? 3.768 -12.734 4.215 1 98.5 88 SER A O 1
ATOM 683 N N . MET A 1 89 ? 4.84 -13.625 2.479 1 98.75 89 MET A N 1
ATOM 684 C CA . MET A 1 89 ? 4.355 -14.961 2.791 1 98.75 89 MET A CA 1
ATOM 685 C C . MET A 1 89 ? 4.953 -15.469 4.102 1 98.75 89 MET A C 1
ATOM 687 O O . MET A 1 89 ? 4.266 -16.109 4.895 1 98.75 89 MET A O 1
ATOM 691 N N . ARG A 1 90 ? 6.207 -15.156 4.32 1 98.69 90 ARG A N 1
ATOM 692 C CA . ARG A 1 90 ? 6.828 -15.523 5.59 1 98.69 90 ARG A CA 1
ATOM 693 C C . ARG A 1 90 ? 6.156 -14.805 6.754 1 98.69 90 ARG A C 1
ATOM 695 O O . ARG A 1 90 ? 5.938 -15.398 7.812 1 98.69 90 ARG A O 1
ATOM 702 N N . ASN A 1 91 ? 5.879 -13.531 6.586 1 98.88 91 ASN A N 1
ATOM 703 C CA . ASN A 1 91 ? 5.141 -12.797 7.613 1 98.88 91 ASN A CA 1
ATOM 704 C C . ASN A 1 91 ? 3.801 -13.461 7.922 1 98.88 91 ASN A C 1
ATOM 706 O O . ASN A 1 91 ? 3.447 -13.641 9.086 1 98.88 91 ASN A O 1
ATOM 710 N N . ILE A 1 92 ? 3.084 -13.844 6.855 1 98.88 92 ILE A N 1
ATOM 711 C CA . ILE A 1 92 ? 1.755 -14.422 7.012 1 98.88 92 ILE A CA 1
ATOM 712 C C . ILE A 1 92 ? 1.848 -15.727 7.801 1 98.88 92 ILE A C 1
ATOM 714 O O . ILE A 1 92 ? 0.979 -16.031 8.625 1 98.88 92 ILE A O 1
ATOM 718 N N . LEU A 1 93 ? 2.912 -16.5 7.598 1 98.88 93 LEU A N 1
ATOM 719 C CA . LEU A 1 93 ? 3.107 -17.75 8.336 1 98.88 93 LEU A CA 1
ATOM 720 C C . LEU A 1 93 ? 3.273 -17.469 9.828 1 98.88 93 LEU A C 1
ATOM 722 O O . LEU A 1 93 ? 2.818 -18.266 10.656 1 98.88 93 LEU A O 1
ATOM 726 N N . ALA A 1 94 ? 3.85 -16.328 10.141 1 98.62 94 ALA A N 1
ATOM 727 C CA . ALA A 1 94 ? 4.156 -16 11.531 1 98.62 94 ALA A CA 1
ATOM 728 C C . ALA A 1 94 ? 3.018 -15.211 12.172 1 98.62 94 ALA A C 1
ATOM 730 O O . ALA A 1 94 ? 2.76 -15.336 13.375 1 98.62 94 ALA A O 1
ATOM 731 N N . ASN A 1 95 ? 2.402 -14.336 11.469 1 98.75 95 ASN A N 1
ATOM 732 C CA . ASN A 1 95 ? 1.291 -13.461 11.828 1 98.75 95 ASN A CA 1
ATOM 733 C C . ASN A 1 95 ? 0.269 -13.359 10.695 1 98.75 95 ASN A C 1
ATOM 735 O O . ASN A 1 95 ? 0.48 -12.633 9.727 1 98.75 95 ASN A O 1
ATOM 739 N N . PRO A 1 96 ? -0.799 -14.07 10.844 1 98.88 96 PRO A N 1
ATOM 740 C CA . PRO A 1 96 ? -1.715 -14.195 9.711 1 98.88 96 PRO A CA 1
ATOM 741 C C . PRO A 1 96 ? -2.471 -12.898 9.414 1 98.88 96 PRO A C 1
ATOM 743 O O . PRO A 1 96 ? -3.193 -12.82 8.414 1 98.88 96 PRO A O 1
ATOM 746 N N . HIS A 1 97 ? -2.383 -11.867 10.273 1 98.94 97 HIS A N 1
ATOM 747 C CA . HIS A 1 97 ? -3.104 -10.617 10.047 1 98.94 97 HIS A CA 1
ATOM 748 C C . HIS A 1 97 ? -2.521 -9.852 8.859 1 98.94 97 HIS A C 1
ATOM 750 O O . HIS A 1 97 ? -1.301 -9.758 8.719 1 98.94 97 HIS A O 1
ATOM 756 N N . VAL A 1 98 ? -3.391 -9.328 8.008 1 98.94 98 VAL A N 1
ATOM 757 C CA . VAL A 1 98 ? -2.973 -8.57 6.828 1 98.94 98 VAL A CA 1
ATOM 758 C C . VAL A 1 98 ? -3.854 -7.332 6.676 1 98.94 98 VAL A C 1
ATOM 760 O O . VAL A 1 98 ? -4.965 -7.285 7.207 1 98.94 98 VAL A O 1
ATOM 763 N N . GLY A 1 99 ? -3.379 -6.309 6.098 1 98.94 99 GLY A N 1
ATOM 764 C CA . GLY A 1 99 ? -4.105 -5.152 5.594 1 98.94 99 GLY A CA 1
ATOM 765 C C . GLY A 1 99 ? -3.99 -4.984 4.09 1 98.94 99 GLY A C 1
ATOM 766 O O . GLY A 1 99 ? -2.922 -5.199 3.518 1 98.94 99 GLY A O 1
ATOM 767 N N . LEU A 1 100 ? -5.07 -4.594 3.471 1 98.94 100 LEU A N 1
ATOM 768 C CA . LEU A 1 100 ? -5.09 -4.457 2.02 1 98.94 100 LEU A CA 1
ATOM 769 C C . LEU A 1 100 ? -5.707 -3.127 1.604 1 98.94 100 LEU A C 1
ATOM 771 O O . LEU A 1 100 ? -6.613 -2.623 2.271 1 98.94 100 LEU A O 1
ATOM 775 N N . LEU A 1 101 ? -5.25 -2.629 0.537 1 98.94 101 LEU A N 1
ATOM 776 C CA . LEU A 1 101 ? -5.805 -1.472 -0.155 1 98.94 101 LEU A CA 1
ATOM 777 C C . LEU A 1 101 ? -6.004 -1.769 -1.637 1 98.94 101 LEU A C 1
ATOM 779 O O . LEU A 1 101 ? -5.039 -2.027 -2.359 1 98.94 101 LEU A O 1
ATOM 783 N N . PHE A 1 102 ? -7.25 -1.722 -2.076 1 98.94 102 PHE A N 1
ATOM 784 C CA . PHE A 1 102 ? -7.59 -2.008 -3.465 1 98.94 102 PHE A CA 1
ATOM 785 C C . PHE A 1 102 ? -7.738 -0.717 -4.262 1 98.94 102 PHE A C 1
ATOM 787 O O . PHE A 1 102 ? -8.445 0.201 -3.842 1 98.94 102 PHE A O 1
ATOM 794 N N . LEU A 1 103 ? -7.109 -0.706 -5.414 1 98.75 103 LEU A N 1
ATOM 795 C CA . LEU A 1 103 ? -7.133 0.47 -6.277 1 98.75 103 LEU A CA 1
ATOM 796 C C . LEU A 1 103 ? -7.719 0.132 -7.641 1 98.75 103 LEU A C 1
ATOM 798 O O . LEU A 1 103 ? -7.438 -0.933 -8.195 1 98.75 103 LEU A O 1
ATOM 802 N N . VAL A 1 104 ? -8.508 1.035 -8.148 1 98.75 104 VAL A N 1
ATOM 803 C CA . VAL A 1 104 ? -8.883 1.081 -9.562 1 98.75 104 VAL A CA 1
ATOM 804 C C . VAL A 1 104 ? -8.32 2.348 -10.203 1 98.75 104 VAL A C 1
ATOM 806 O O . VAL A 1 104 ? -8.633 3.461 -9.781 1 98.75 104 VAL A O 1
ATOM 809 N N . PRO A 1 105 ? -7.41 2.137 -11.203 1 98.56 105 PRO A N 1
ATOM 810 C CA . PRO A 1 105 ? -6.805 3.33 -11.805 1 98.56 105 PRO A CA 1
ATOM 811 C C . PRO A 1 105 ? -7.844 4.305 -12.359 1 98.56 105 PRO A C 1
ATOM 813 O O . PRO A 1 105 ? -8.844 3.879 -12.938 1 98.56 105 PRO A O 1
ATOM 816 N N . GLY A 1 106 ? -7.621 5.582 -12.102 1 98.06 106 GLY A N 1
ATOM 817 C CA . GLY A 1 106 ? -8.555 6.621 -12.508 1 98.06 106 GLY A CA 1
ATOM 818 C C . GLY A 1 106 ? -9.602 6.934 -11.453 1 98.06 106 GLY A C 1
ATOM 819 O O . GLY A 1 106 ? -10.312 7.934 -11.555 1 98.06 106 GLY A O 1
ATOM 820 N N . ILE A 1 107 ? -9.711 6.133 -10.477 1 98 107 ILE A N 1
ATOM 821 C CA . ILE A 1 107 ? -10.68 6.289 -9.398 1 98 107 ILE A CA 1
ATOM 822 C C . ILE A 1 107 ? -9.961 6.586 -8.086 1 98 107 ILE A C 1
ATOM 824 O O . ILE A 1 107 ? -9.133 5.793 -7.637 1 98 107 ILE A O 1
ATOM 828 N N . GLY A 1 108 ? -10.312 7.691 -7.461 1 97.5 108 GLY A N 1
ATOM 829 C CA . GLY A 1 108 ? -9.617 8.102 -6.254 1 97.5 108 GLY A CA 1
ATOM 830 C C . GLY A 1 108 ? -10.094 7.367 -5.012 1 97.5 108 GLY A C 1
ATOM 831 O O . GLY A 1 108 ? -9.344 7.219 -4.047 1 97.5 108 GLY A O 1
ATOM 832 N N . ASP A 1 109 ? -11.344 6.914 -5.035 1 97.19 109 ASP A N 1
ATOM 8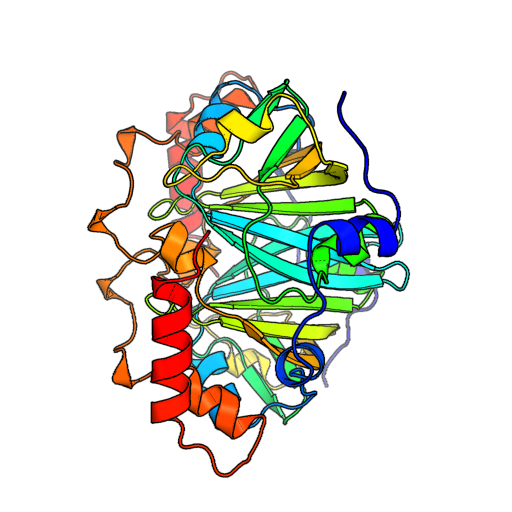33 C CA . ASP A 1 109 ? -11.867 6.125 -3.926 1 97.19 109 ASP A CA 1
ATOM 834 C C . ASP A 1 109 ? -11.273 4.719 -3.918 1 97.19 109 ASP A C 1
ATOM 836 O O . ASP A 1 109 ? -11.078 4.113 -4.973 1 97.19 109 ASP A O 1
ATOM 840 N N . THR A 1 110 ? -11 4.234 -2.684 1 98.5 110 THR A N 1
ATOM 841 C CA . THR A 1 110 ? -10.391 2.912 -2.57 1 98.5 110 THR A CA 1
ATOM 842 C C . THR A 1 110 ? -11.086 2.09 -1.49 1 98.5 110 THR A C 1
ATOM 844 O O . THR A 1 110 ? -11.898 2.617 -0.729 1 98.5 110 THR A O 1
ATOM 847 N N . LEU A 1 111 ? -10.836 0.85 -1.473 1 98.81 111 LEU A N 1
ATOM 848 C CA . LEU A 1 111 ? -11.359 -0.049 -0.448 1 98.81 111 LEU A CA 1
ATOM 849 C C . LEU A 1 111 ? -10.227 -0.614 0.404 1 98.81 111 LEU A C 1
ATOM 851 O O . LEU A 1 111 ? -9.211 -1.071 -0.127 1 98.81 111 LEU A O 1
ATOM 855 N N . ARG A 1 112 ? -10.445 -0.538 1.666 1 98.88 112 ARG A N 1
ATOM 856 C CA . ARG A 1 112 ? -9.562 -1.171 2.645 1 98.88 112 ARG A CA 1
ATOM 857 C C . ARG A 1 112 ? -10.156 -2.488 3.137 1 98.88 112 ARG A C 1
ATOM 859 O O . ARG A 1 112 ? -11.359 -2.586 3.377 1 98.88 112 ARG A O 1
ATOM 866 N N . ILE A 1 113 ? -9.32 -3.457 3.236 1 98.94 113 ILE A N 1
ATOM 867 C CA . ILE A 1 113 ? -9.68 -4.711 3.889 1 98.94 113 ILE A CA 1
ATOM 868 C C . ILE A 1 113 ? -8.602 -5.094 4.898 1 98.94 113 ILE A C 1
ATOM 870 O O . ILE A 1 113 ? -7.418 -5.121 4.57 1 98.94 113 ILE A O 1
ATOM 874 N N . ASN A 1 114 ? -8.977 -5.297 6.109 1 98.88 114 ASN A N 1
ATOM 875 C CA . ASN A 1 114 ? -8.148 -5.949 7.117 1 98.88 114 ASN A CA 1
ATOM 876 C C . ASN A 1 114 ? -8.719 -7.305 7.523 1 98.88 114 ASN A C 1
ATOM 878 O O . ASN A 1 114 ? -9.938 -7.473 7.613 1 98.88 114 ASN A O 1
ATOM 882 N N . GLY A 1 115 ? -7.844 -8.234 7.715 1 98.88 115 GLY A N 1
ATOM 883 C CA . GLY A 1 115 ? -8.281 -9.562 8.102 1 98.88 115 GLY A CA 1
ATOM 884 C C . GLY A 1 115 ? -7.137 -10.523 8.352 1 98.88 115 GLY A C 1
ATOM 885 O O . GLY A 1 115 ? -6.062 -10.109 8.797 1 98.88 115 GLY A O 1
ATOM 886 N N . THR A 1 116 ? -7.441 -11.797 8.188 1 98.94 116 THR A N 1
ATOM 887 C CA . THR A 1 116 ? -6.426 -12.828 8.344 1 98.94 116 THR A CA 1
ATOM 888 C C . THR A 1 116 ? -6.23 -13.602 7.039 1 98.94 116 THR A C 1
ATOM 890 O O . THR A 1 116 ? -7.184 -13.805 6.281 1 98.94 116 THR A O 1
ATOM 893 N N . ALA A 1 117 ? -5.023 -14 6.859 1 98.94 117 ALA A N 1
ATOM 894 C CA . ALA A 1 117 ? -4.672 -14.672 5.609 1 98.94 117 ALA A CA 1
ATOM 895 C C . ALA A 1 117 ? -4.086 -16.062 5.875 1 98.94 117 ALA A C 1
ATOM 897 O O . ALA A 1 117 ? -3.477 -16.281 6.922 1 98.94 117 ALA A O 1
ATOM 898 N N . ARG A 1 118 ? -4.27 -16.922 4.977 1 98.88 118 ARG A N 1
ATOM 899 C CA . ARG A 1 118 ? -3.539 -18.172 4.848 1 98.88 118 ARG A CA 1
ATOM 900 C C . ARG A 1 118 ? -3.072 -18.391 3.412 1 98.88 118 ARG A C 1
ATOM 902 O O . ARG A 1 118 ? -3.658 -17.859 2.473 1 98.88 118 ARG A O 1
ATOM 909 N N . ILE A 1 119 ? -2.018 -19.125 3.262 1 98.94 119 ILE A N 1
ATOM 910 C CA . ILE A 1 119 ? -1.479 -19.5 1.955 1 98.94 119 ILE A CA 1
ATOM 911 C C . ILE A 1 119 ? -1.972 -20.891 1.566 1 98.94 119 ILE A C 1
ATOM 913 O O . ILE A 1 119 ? -1.915 -21.828 2.371 1 98.94 119 ILE A O 1
ATOM 917 N N . VAL A 1 120 ? -2.451 -21.016 0.288 1 98.88 120 VAL A N 1
ATOM 918 C CA . VAL A 1 120 ? -3.031 -22.312 -0.075 1 98.88 120 VAL A CA 1
ATOM 919 C C . VAL A 1 120 ? -2.471 -22.766 -1.42 1 98.88 120 VAL A C 1
ATOM 921 O O . VAL A 1 120 ? -2.117 -21.938 -2.266 1 98.88 120 VAL A O 1
ATOM 924 N N . ALA A 1 121 ? -2.379 -24.031 -1.586 1 98.75 121 ALA A N 1
ATOM 925 C CA . ALA A 1 121 ? -2.096 -24.734 -2.84 1 98.75 121 ALA A CA 1
ATOM 926 C C . ALA A 1 121 ? -3.205 -25.719 -3.178 1 98.75 121 ALA A C 1
ATOM 928 O O . ALA A 1 121 ? -4 -26.094 -2.312 1 98.75 121 ALA A O 1
ATOM 929 N N . ASP A 1 122 ? -3.373 -26.078 -4.453 1 98.25 122 ASP A N 1
ATOM 930 C CA . ASP A 1 122 ? -4.254 -27.125 -4.941 1 98.25 122 ASP A CA 1
ATOM 931 C C . ASP A 1 122 ? -5.719 -26.766 -4.727 1 98.25 122 ASP A C 1
ATOM 933 O O . ASP A 1 122 ? -6.574 -27.656 -4.629 1 98.25 122 ASP A O 1
ATOM 937 N N . ALA A 1 123 ? -5.977 -25.484 -4.469 1 98.31 123 ALA A N 1
ATOM 938 C CA . ALA A 1 123 ? -7.375 -25.078 -4.352 1 98.31 123 ALA A CA 1
ATOM 939 C C . ALA A 1 123 ? -8.094 -25.203 -5.691 1 98.31 123 ALA A C 1
ATOM 941 O O . ALA A 1 123 ? -7.531 -24.891 -6.738 1 98.31 123 ALA A O 1
ATOM 942 N N . ASP A 1 124 ? -9.367 -25.516 -5.719 1 97.81 124 ASP A N 1
ATOM 943 C CA . ASP A 1 124 ? -10.156 -25.781 -6.918 1 97.81 124 ASP A CA 1
ATOM 944 C C . ASP A 1 124 ? -10.336 -24.516 -7.75 1 97.81 124 ASP A C 1
ATOM 946 O O . ASP A 1 124 ? -10.586 -24.594 -8.953 1 97.81 124 ASP A O 1
ATOM 950 N N . TYR A 1 125 ? -10.219 -23.391 -7.098 1 97.94 125 TYR A N 1
ATOM 951 C CA . TYR A 1 125 ? -10.5 -22.141 -7.805 1 97.94 125 TYR A CA 1
ATOM 952 C C . TYR A 1 125 ? -9.25 -21.609 -8.484 1 97.94 125 TYR A C 1
ATOM 954 O O . TYR A 1 125 ? -9.312 -20.641 -9.25 1 97.94 125 TYR A O 1
ATOM 962 N N . LEU A 1 126 ? -8.062 -22.125 -8.25 1 98 126 LEU A N 1
ATOM 963 C CA . LEU A 1 126 ? -6.805 -21.594 -8.766 1 98 126 LEU A CA 1
ATOM 964 C C . LEU A 1 126 ? -6.848 -21.469 -10.281 1 98 126 LEU A C 1
ATOM 966 O O . LEU A 1 126 ? -6.395 -20.453 -10.836 1 98 126 LEU A O 1
ATOM 970 N N . PRO A 1 127 ? -7.438 -22.469 -11.047 1 97.69 127 PRO A N 1
ATOM 971 C CA . PRO A 1 127 ? -7.5 -22.312 -12.5 1 97.69 127 PRO A CA 1
ATOM 972 C C . PRO A 1 127 ? -8.281 -21.078 -12.938 1 97.69 127 PRO A C 1
ATOM 974 O O . PRO A 1 127 ? -8.008 -20.516 -14.008 1 97.69 127 PRO A O 1
ATOM 977 N N . ARG A 1 128 ? -9.211 -20.562 -12.117 1 97.56 128 ARG A N 1
ATOM 978 C CA . ARG A 1 128 ? -9.992 -19.375 -12.43 1 97.56 128 ARG A CA 1
ATOM 979 C C . ARG A 1 128 ? -9.133 -18.125 -12.391 1 97.56 128 ARG A C 1
ATOM 981 O O . ARG A 1 128 ? -9.539 -17.062 -12.875 1 97.56 128 ARG A O 1
ATOM 988 N N . MET A 1 129 ? -7.934 -18.234 -11.852 1 97.62 129 MET A N 1
ATOM 989 C CA . MET A 1 129 ? -7.047 -17.078 -11.695 1 97.62 129 MET A CA 1
ATOM 990 C C . MET A 1 129 ? -5.973 -17.062 -12.781 1 97.62 129 MET A C 1
ATOM 992 O O . MET A 1 129 ? -5.008 -16.312 -12.703 1 97.62 129 MET A O 1
ATOM 996 N N . ALA A 1 130 ? -6.164 -17.891 -13.812 1 97.75 130 ALA A N 1
ATOM 997 C CA . ALA A 1 130 ? -5.172 -17.953 -14.883 1 97.75 130 ALA A CA 1
ATOM 998 C C . ALA A 1 130 ? -5.102 -16.641 -15.656 1 97.75 130 ALA A C 1
ATOM 1000 O O . ALA A 1 130 ? -6.133 -16.031 -15.938 1 97.75 130 ALA A O 1
ATOM 1001 N N . VAL A 1 131 ? -3.975 -16.219 -15.891 1 96.69 131 VAL A N 1
ATOM 1002 C CA . VAL A 1 131 ? -3.67 -15.117 -16.797 1 96.69 131 VAL A CA 1
ATOM 1003 C C . VAL A 1 131 ? -2.654 -15.578 -17.844 1 96.69 131 VAL A C 1
ATOM 1005 O O . VAL A 1 131 ? -1.658 -16.219 -17.516 1 96.69 131 VAL A O 1
ATOM 1008 N N . ALA A 1 132 ? -2.9 -15.273 -19.109 1 93.69 132 ALA A N 1
ATOM 1009 C CA . ALA A 1 132 ? -2.047 -15.695 -20.219 1 93.69 132 ALA A CA 1
ATOM 1010 C C . ALA A 1 132 ? -1.856 -17.203 -20.203 1 93.69 132 ALA A C 1
ATOM 1012 O O . ALA A 1 132 ? -0.759 -17.703 -20.484 1 93.69 132 ALA A O 1
ATOM 1013 N N . GLY A 1 133 ? -2.873 -17.906 -19.734 1 95.25 133 GLY A N 1
ATOM 1014 C CA . GLY A 1 133 ? -2.895 -19.359 -19.766 1 95.25 133 GLY A CA 1
ATOM 1015 C C . GLY A 1 133 ? -2.141 -19.984 -18.609 1 95.25 133 GLY A C 1
ATOM 1016 O O . GLY A 1 133 ? -1.965 -21.203 -18.578 1 95.25 133 GLY A O 1
ATOM 1017 N N . ILE A 1 134 ? -1.714 -19.172 -17.688 1 97 134 ILE A N 1
ATOM 1018 C CA . ILE A 1 134 ? -0.91 -19.703 -16.578 1 97 134 ILE A CA 1
ATOM 1019 C C . ILE A 1 134 ? -1.662 -19.531 -15.266 1 97 134 ILE A C 1
ATOM 1021 O O . ILE A 1 134 ? -1.865 -18.406 -14.797 1 97 134 ILE A O 1
ATOM 1025 N N . ALA A 1 135 ? -1.995 -20.625 -14.672 1 97.62 135 ALA A N 1
ATOM 1026 C CA . ALA A 1 135 ? -2.627 -20.609 -13.359 1 97.62 135 ALA A CA 1
ATOM 1027 C C . ALA A 1 135 ? -1.584 -20.516 -12.25 1 97.62 135 ALA A C 1
ATOM 1029 O O . ALA A 1 135 ? -0.523 -21.141 -12.328 1 97.62 135 ALA A O 1
ATOM 1030 N N . PRO A 1 136 ? -1.881 -19.734 -11.211 1 97.94 136 PRO A N 1
ATOM 1031 C CA . PRO A 1 136 ? -0.949 -19.719 -10.086 1 97.94 136 PRO A CA 1
ATOM 1032 C C . PRO A 1 136 ? -0.913 -21.062 -9.344 1 97.94 136 PRO A C 1
ATOM 1034 O O . PRO A 1 136 ? -1.897 -21.797 -9.352 1 97.94 136 PRO A O 1
ATOM 1037 N N . GLN A 1 137 ? 0.173 -21.312 -8.727 1 98 137 GLN A N 1
ATOM 1038 C CA . GLN A 1 137 ? 0.298 -22.516 -7.91 1 98 137 GLN A CA 1
ATOM 1039 C C . GLN A 1 137 ? -0.112 -22.25 -6.465 1 98 137 GLN A C 1
ATOM 1041 O O . GLN A 1 137 ? -0.506 -23.172 -5.746 1 98 137 GLN A O 1
ATOM 1046 N N . LEU A 1 138 ? 0.035 -21.047 -6.027 1 98.62 138 LEU A N 1
ATOM 1047 C CA . LEU A 1 138 ? -0.321 -20.609 -4.684 1 98.62 138 LEU A CA 1
ATOM 1048 C C . LEU A 1 138 ? -1.297 -19.438 -4.734 1 98.62 138 LEU A C 1
ATOM 1050 O O . LEU A 1 138 ? -1.305 -18.672 -5.699 1 98.62 138 LEU A O 1
ATOM 1054 N N . ALA A 1 139 ? -2.076 -19.344 -3.732 1 98.81 139 ALA A N 1
ATOM 1055 C CA . ALA A 1 139 ? -2.908 -18.156 -3.496 1 98.81 139 ALA A CA 1
ATOM 1056 C C . ALA A 1 139 ? -2.881 -17.75 -2.025 1 98.81 139 ALA A C 1
ATOM 1058 O O . ALA A 1 139 ? -2.57 -18.578 -1.155 1 98.81 139 ALA A O 1
ATOM 1059 N N . ILE A 1 140 ? -3.059 -16.531 -1.802 1 98.94 140 ILE A N 1
ATOM 1060 C CA . ILE A 1 140 ? -3.311 -16 -0.465 1 98.94 140 ILE A CA 1
ATOM 1061 C C . ILE A 1 140 ? -4.809 -15.812 -0.26 1 98.94 140 ILE A C 1
ATOM 1063 O O . ILE A 1 140 ? -5.434 -14.984 -0.929 1 98.94 140 ILE A O 1
ATOM 1067 N N . GLU A 1 141 ? -5.34 -16.594 0.597 1 98.88 141 GLU A N 1
ATOM 1068 C CA . GLU A 1 141 ? -6.75 -16.484 0.955 1 98.88 141 GLU A CA 1
ATOM 1069 C C . GLU A 1 141 ? -6.938 -15.594 2.186 1 98.88 141 GLU A C 1
ATOM 1071 O O . GLU A 1 141 ? -6.266 -15.789 3.203 1 98.88 141 GLU A O 1
ATOM 1076 N N . ILE A 1 142 ? -7.863 -14.68 2.092 1 98.94 142 ILE A N 1
ATOM 1077 C CA . ILE A 1 142 ? -8.047 -13.711 3.168 1 98.94 142 ILE A CA 1
ATOM 1078 C C . ILE A 1 142 ? -9.477 -13.781 3.689 1 98.94 142 ILE A C 1
ATOM 1080 O O . ILE A 1 142 ? -10.438 -13.719 2.91 1 98.94 142 ILE A O 1
ATOM 1084 N N . THR A 1 143 ? -9.57 -13.938 4.965 1 98.94 143 THR A N 1
ATOM 1085 C CA . THR A 1 143 ? -10.844 -13.766 5.66 1 98.94 143 THR A CA 1
ATOM 1086 C C . THR A 1 143 ? -11.031 -12.32 6.098 1 98.94 143 THR A C 1
ATOM 1088 O O . THR A 1 143 ? -10.242 -11.797 6.887 1 98.94 143 THR A O 1
ATOM 1091 N N . VAL A 1 144 ? -12.125 -11.703 5.641 1 98.88 144 VAL A N 1
ATOM 1092 C CA . VAL A 1 144 ? -12.398 -10.289 5.867 1 98.88 144 VAL A CA 1
ATOM 1093 C C . VAL A 1 144 ? -12.883 -10.078 7.301 1 98.88 144 VAL A C 1
ATOM 1095 O O . VAL A 1 144 ? -13.836 -10.734 7.742 1 98.88 144 VAL A O 1
ATOM 1098 N N . GLN A 1 145 ? -12.227 -9.195 7.965 1 98.81 145 GLN A N 1
ATOM 1099 C CA . GLN A 1 145 ? -12.664 -8.82 9.305 1 98.81 145 GLN A CA 1
ATOM 1100 C C . GLN A 1 145 ? -13.117 -7.363 9.344 1 98.81 145 GLN A C 1
ATOM 1102 O O . GLN A 1 145 ? -14 -7.004 10.133 1 98.81 145 GLN A O 1
ATOM 1107 N N . GLU A 1 146 ? -12.484 -6.52 8.633 1 98.56 146 GLU A N 1
ATOM 1108 C CA . GLU A 1 146 ? -12.836 -5.117 8.445 1 98.56 146 GLU A CA 1
ATOM 1109 C C . GLU A 1 146 ? -12.758 -4.723 6.969 1 98.56 146 GLU A C 1
ATOM 1111 O O . GLU A 1 146 ? -11.828 -5.121 6.262 1 98.56 146 GLU A O 1
ATOM 1116 N N . LEU A 1 147 ? -13.719 -3.996 6.566 1 98.88 147 LEU A N 1
ATOM 1117 C CA . LEU A 1 147 ? -13.836 -3.531 5.188 1 98.88 147 LEU A CA 1
ATOM 1118 C C . LEU A 1 147 ? -14.508 -2.16 5.137 1 98.88 147 LEU A C 1
ATOM 1120 O O . LEU A 1 147 ? -15.555 -1.95 5.758 1 98.88 147 LEU A O 1
ATOM 1124 N N . PHE A 1 148 ? -13.922 -1.193 4.449 1 98.62 148 PHE A N 1
ATOM 1125 C CA . PHE A 1 148 ? -14.539 0.125 4.375 1 98.62 148 PHE A CA 1
ATOM 1126 C C . PHE A 1 148 ? -13.961 0.928 3.215 1 98.62 148 PHE A C 1
ATOM 1128 O O . PHE A 1 148 ? -12.891 0.599 2.697 1 98.62 148 PHE A O 1
ATOM 1135 N N . LEU A 1 149 ? -14.727 1.939 2.861 1 98.38 149 LEU A N 1
ATOM 1136 C CA . LEU A 1 149 ? -14.297 2.902 1.851 1 98.38 149 LEU A CA 1
ATOM 1137 C C . LEU A 1 149 ? -13.273 3.871 2.422 1 98.38 149 LEU A C 1
ATOM 1139 O O . LEU A 1 149 ? -13.422 4.355 3.545 1 98.38 149 LEU A O 1
ATOM 1143 N N . HIS A 1 150 ? -12.219 4.094 1.707 1 97.94 150 HIS A N 1
ATOM 1144 C CA . HIS A 1 150 ? -11.203 5.094 2.02 1 97.94 150 HIS A CA 1
ATOM 1145 C C . HIS A 1 150 ? -11.289 6.277 1.064 1 97.94 150 HIS A C 1
ATOM 1147 O O . HIS A 1 150 ? -11.344 6.098 -0.154 1 97.94 150 HIS A O 1
ATOM 1153 N N . CYS A 1 151 ? -11.273 7.441 1.523 1 96.31 151 CYS A N 1
ATOM 1154 C CA . CYS A 1 151 ? -11.539 8.648 0.743 1 96.31 151 CYS A CA 1
ATOM 1155 C C . CYS A 1 151 ? -10.422 8.891 -0.271 1 96.31 151 CYS A C 1
ATOM 1157 O O . CYS A 1 151 ? -9.359 8.273 -0.195 1 96.31 151 CYS A O 1
ATOM 1159 N N . SER A 1 152 ? -10.641 9.891 -1.12 1 98 152 SER A N 1
ATOM 1160 C CA . SER A 1 152 ? -9.797 10.07 -2.297 1 98 152 SER A CA 1
ATOM 1161 C C . SER A 1 152 ? -8.805 11.211 -2.102 1 98 152 SER A C 1
ATOM 1163 O O . SER A 1 152 ? -8.117 11.617 -3.045 1 98 152 SER A O 1
ATOM 1165 N N . LYS A 1 153 ? -8.586 11.734 -0.951 1 98.06 153 LYS A N 1
ATOM 1166 C CA . LYS A 1 153 ? -7.824 12.961 -0.748 1 98.06 153 LYS A CA 1
ATOM 1167 C C . LYS A 1 153 ? -6.359 12.766 -1.129 1 98.06 153 LYS A C 1
ATOM 1169 O O . LYS A 1 153 ? -5.762 13.633 -1.775 1 98.06 153 LYS A O 1
ATOM 1174 N N . ALA A 1 154 ? -5.785 11.633 -0.701 1 98.12 154 ALA A N 1
ATOM 1175 C CA . ALA A 1 154 ? -4.383 11.383 -1.038 1 98.12 154 ALA A CA 1
ATOM 1176 C C . ALA A 1 154 ? -4.18 11.359 -2.551 1 98.12 154 ALA A C 1
ATOM 1178 O O . ALA A 1 154 ? -3.162 11.844 -3.053 1 98.12 154 ALA A O 1
ATOM 1179 N N . PHE A 1 155 ? -5.117 10.766 -3.242 1 98.44 155 PHE A N 1
ATOM 1180 C CA . PHE A 1 155 ? -5.047 10.664 -4.695 1 98.44 155 PHE A CA 1
ATOM 1181 C C . PHE A 1 155 ? -5.25 12.023 -5.352 1 98.44 155 PHE A C 1
ATOM 1183 O O . PHE A 1 155 ? -4.602 12.344 -6.348 1 98.44 155 PHE A O 1
ATOM 1190 N N . ALA A 1 156 ? -6.125 12.797 -4.785 1 97.81 156 ALA A N 1
ATOM 1191 C CA . ALA A 1 156 ? -6.324 14.156 -5.277 1 97.81 156 ALA A CA 1
ATOM 1192 C C . ALA A 1 156 ? -5.078 15.008 -5.059 1 97.81 156 ALA A C 1
ATOM 1194 O O . ALA A 1 156 ? -4.605 15.68 -5.98 1 97.81 156 ALA A O 1
ATOM 1195 N N . ARG A 1 157 ? -4.473 14.938 -3.893 1 98 157 ARG A N 1
ATOM 1196 C CA . ARG A 1 157 ? -3.311 15.75 -3.539 1 98 157 ARG A CA 1
ATOM 1197 C C . ARG A 1 157 ? -2.105 15.375 -4.398 1 98 157 ARG A C 1
ATOM 1199 O O . ARG A 1 157 ? -1.31 16.25 -4.766 1 98 157 ARG A O 1
ATOM 1206 N N . SER A 1 158 ? -1.969 14.125 -4.73 1 98.06 158 SER A N 1
ATOM 1207 C CA . SER A 1 158 ? -0.781 13.617 -5.414 1 98.06 158 SER A CA 1
ATOM 1208 C C . SER A 1 158 ? -0.912 13.758 -6.926 1 98.06 158 SER A C 1
ATOM 1210 O O . SER A 1 158 ? 0.072 13.617 -7.656 1 98.06 158 SER A O 1
ATOM 1212 N N . GLY A 1 159 ? -2.15 13.984 -7.402 1 98 159 GLY A N 1
ATOM 1213 C CA . GLY A 1 159 ? -2.379 13.961 -8.844 1 98 159 GLY A CA 1
ATOM 1214 C C . GLY A 1 159 ? -2.107 12.609 -9.469 1 98 159 GLY A C 1
ATOM 1215 O O . GLY A 1 159 ? -1.759 12.523 -10.648 1 98 159 GLY A O 1
ATOM 1216 N N . LEU A 1 160 ? -2.275 11.547 -8.734 1 98.5 160 LEU A N 1
ATOM 1217 C CA . LEU A 1 160 ? -1.812 10.219 -9.117 1 98.5 160 LEU A CA 1
ATOM 1218 C C . LEU A 1 160 ? -2.447 9.789 -10.438 1 98.5 160 LEU A C 1
ATOM 1220 O O . LEU A 1 160 ? -1.801 9.125 -11.258 1 98.5 160 LEU A O 1
ATOM 1224 N N . TRP A 1 161 ? -3.721 10.156 -10.648 1 98.56 161 TRP A N 1
ATOM 1225 C CA . TRP A 1 161 ? -4.453 9.648 -11.797 1 98.56 161 TRP A CA 1
ATOM 1226 C C . TRP A 1 161 ? -4.605 10.727 -12.867 1 98.56 161 TRP A C 1
ATOM 1228 O O . TRP A 1 161 ? -5.477 10.633 -13.734 1 98.56 161 TRP A O 1
ATOM 1238 N N . ASP A 1 162 ? -3.799 11.789 -12.82 1 98.19 162 ASP A N 1
ATOM 1239 C CA . ASP A 1 162 ? -3.791 12.844 -13.828 1 98.19 162 ASP A CA 1
ATOM 1240 C C . ASP A 1 162 ? -2.48 12.844 -14.617 1 98.19 162 ASP A C 1
ATOM 1242 O O . ASP A 1 162 ? -1.541 13.562 -14.266 1 98.19 162 ASP A O 1
ATOM 1246 N N . PRO A 1 163 ? -2.422 12.133 -15.727 1 97.88 163 PRO A N 1
ATOM 1247 C CA . PRO A 1 163 ? -1.176 11.977 -16.484 1 97.88 163 PRO A CA 1
ATOM 1248 C C . PRO A 1 163 ? -0.545 13.312 -16.859 1 97.88 163 PRO A C 1
ATOM 1250 O O . PRO A 1 163 ? 0.672 13.398 -17.047 1 97.88 163 PRO A O 1
ATOM 1253 N N . ALA A 1 164 ? -1.351 14.328 -16.938 1 97.81 164 ALA A N 1
ATOM 1254 C CA . ALA A 1 164 ? -0.818 15.641 -17.297 1 97.81 164 ALA A CA 1
ATOM 1255 C C . ALA A 1 164 ? 0.112 16.172 -16.203 1 97.81 164 ALA A C 1
ATOM 1257 O O . ALA A 1 164 ? 0.924 17.062 -16.453 1 97.81 164 ALA A O 1
ATOM 1258 N N . THR A 1 165 ? -0.006 15.609 -15.008 1 97.56 165 THR A N 1
ATOM 1259 C CA . THR A 1 165 ? 0.79 16.094 -13.883 1 97.56 165 THR A CA 1
ATOM 1260 C C . THR A 1 165 ? 2.002 15.195 -13.656 1 97.56 165 THR A C 1
ATOM 1262 O O . THR A 1 165 ? 2.834 15.469 -12.789 1 97.56 165 THR A O 1
ATOM 1265 N N . TRP A 1 166 ? 2.154 14.102 -14.414 1 98.25 166 TRP A N 1
ATOM 1266 C CA . TRP A 1 166 ? 3.227 13.141 -14.203 1 98.25 166 TRP A CA 1
ATOM 1267 C C . TRP A 1 166 ? 4.578 13.727 -14.594 1 98.25 166 TRP A C 1
ATOM 1269 O O . TRP A 1 166 ? 4.66 14.555 -15.508 1 98.25 166 TRP A O 1
ATOM 1279 N N . PRO A 1 167 ? 5.605 13.336 -13.898 1 98 167 PRO A N 1
ATOM 1280 C CA . PRO A 1 167 ? 6.922 13.859 -14.273 1 98 167 PRO A CA 1
ATOM 1281 C C . PRO A 1 167 ? 7.418 13.297 -15.602 1 98 167 PRO A C 1
ATOM 1283 O O . PRO A 1 167 ? 7.016 12.203 -16.016 1 98 167 PRO A O 1
ATOM 1286 N N . GLU A 1 168 ? 8.289 14.062 -16.203 1 97.56 168 GLU A N 1
ATOM 1287 C CA . GLU A 1 168 ? 9.023 13.516 -17.344 1 97.56 168 GLU A CA 1
ATOM 1288 C C . GLU A 1 168 ? 9.883 12.328 -16.922 1 97.56 168 GLU A C 1
ATOM 1290 O O . GLU A 1 168 ? 10.508 12.352 -15.859 1 97.56 168 GLU A O 1
ATOM 1295 N N . ARG A 1 169 ? 9.875 11.398 -17.828 1 96.44 169 ARG A N 1
ATOM 1296 C CA . ARG A 1 169 ? 10.648 10.195 -17.516 1 96.44 169 ARG A CA 1
ATOM 1297 C C . ARG A 1 169 ? 12.094 10.539 -17.188 1 96.44 169 ARG A C 1
ATOM 1299 O O . ARG A 1 169 ? 12.688 9.938 -16.297 1 96.44 169 ARG A O 1
ATOM 1306 N N . SER A 1 170 ? 12.656 11.508 -17.828 1 96.81 170 SER A N 1
ATOM 1307 C CA . SER A 1 170 ? 14.07 11.867 -17.688 1 96.81 170 SER A CA 1
ATOM 1308 C C . SER A 1 170 ? 14.344 12.508 -16.328 1 96.81 170 SER A C 1
ATOM 1310 O O . SER A 1 170 ? 15.492 12.609 -15.906 1 96.81 170 SER A O 1
ATOM 1312 N N . ALA A 1 171 ? 13.336 12.906 -15.656 1 97.31 171 ALA A N 1
ATOM 1313 C CA . ALA A 1 171 ? 13.5 13.586 -14.375 1 97.31 171 ALA A CA 1
ATOM 1314 C C . ALA A 1 171 ? 13.617 12.578 -13.234 1 97.31 171 ALA A C 1
ATOM 1316 O O . ALA A 1 171 ? 13.977 12.945 -12.109 1 97.31 171 ALA A O 1
ATOM 1317 N N . ILE A 1 172 ? 13.367 11.336 -13.5 1 98.31 172 ILE A N 1
ATOM 1318 C CA . ILE A 1 172 ? 13.32 10.305 -12.461 1 98.31 172 ILE A CA 1
ATOM 1319 C C . ILE A 1 172 ? 14.461 9.312 -12.664 1 98.31 172 ILE A C 1
ATOM 1321 O O . ILE A 1 172 ? 14.664 8.805 -13.773 1 98.31 172 ILE A O 1
ATOM 1325 N N . PRO A 1 173 ? 15.195 9.031 -11.586 1 98.38 173 PRO A N 1
ATOM 1326 C CA . PRO A 1 173 ? 16.234 8.016 -11.719 1 98.38 173 PRO A CA 1
ATOM 1327 C C . PRO A 1 173 ? 15.695 6.68 -12.227 1 98.38 173 PRO A C 1
ATOM 1329 O O . PRO A 1 173 ? 14.594 6.266 -11.836 1 98.38 173 PRO A O 1
ATOM 1332 N N . THR A 1 174 ? 16.5 6.055 -13.133 1 98.25 174 THR A N 1
ATOM 1333 C CA . THR A 1 174 ? 16.094 4.73 -13.602 1 98.25 174 THR A CA 1
ATOM 1334 C C . THR A 1 174 ? 16.375 3.676 -12.531 1 98.25 174 THR A C 1
ATOM 1336 O O . THR A 1 174 ? 17.094 3.938 -11.562 1 98.25 174 THR A O 1
ATOM 1339 N N . ALA A 1 175 ? 15.797 2.49 -12.719 1 98.31 175 ALA A N 1
ATOM 1340 C CA . ALA A 1 175 ? 16.062 1.37 -11.82 1 98.31 175 ALA A CA 1
ATOM 1341 C C . ALA A 1 175 ? 17.547 1.062 -11.758 1 98.31 175 ALA A C 1
ATOM 1343 O O . ALA A 1 175 ? 18.094 0.817 -10.68 1 98.31 175 ALA A O 1
ATOM 1344 N N . GLY A 1 176 ? 18.156 1.053 -12.906 1 98.44 176 GLY A N 1
ATOM 1345 C CA . GLY A 1 176 ? 19.594 0.811 -12.953 1 98.44 176 GLY A CA 1
ATOM 1346 C C . GLY A 1 176 ? 20.391 1.828 -12.164 1 98.44 176 GLY A C 1
ATOM 1347 O O . GLY A 1 176 ? 21.344 1.471 -11.453 1 98.44 176 GLY A O 1
ATOM 1348 N N . GLN A 1 177 ? 20.094 3.107 -12.273 1 98.62 177 GLN A N 1
ATOM 1349 C CA . GLN A 1 177 ? 20.75 4.156 -11.5 1 98.62 177 GLN A CA 1
ATOM 1350 C C . GLN A 1 177 ? 20.547 3.957 -10.008 1 98.62 177 GLN A C 1
ATOM 1352 O O . GLN A 1 177 ? 21.469 4.133 -9.211 1 98.62 177 GLN A O 1
ATOM 1357 N N . ILE A 1 178 ? 19.359 3.594 -9.594 1 98.56 178 ILE A N 1
ATOM 1358 C CA . ILE A 1 178 ? 19.047 3.377 -8.188 1 98.56 178 ILE A CA 1
ATOM 1359 C C . ILE A 1 178 ? 19.859 2.207 -7.641 1 98.56 178 ILE A C 1
ATOM 1361 O O . ILE A 1 178 ? 20.484 2.316 -6.582 1 98.56 178 ILE A O 1
ATOM 1365 N N . VAL A 1 179 ? 19.844 1.069 -8.398 1 98 179 VAL A N 1
ATOM 1366 C CA . VAL A 1 179 ? 20.578 -0.113 -7.977 1 98 179 VAL A CA 1
ATOM 1367 C C . VAL A 1 179 ? 22.062 0.232 -7.836 1 98 179 VAL A C 1
ATOM 1369 O O . VAL A 1 179 ? 22.703 -0.145 -6.852 1 98 179 VAL A O 1
ATOM 1372 N N . LYS A 1 180 ? 22.578 0.97 -8.758 1 97.38 180 LYS A N 1
ATOM 1373 C CA . LYS A 1 180 ? 24 1.341 -8.711 1 97.38 180 LYS A CA 1
ATOM 1374 C C . LYS A 1 180 ? 24.281 2.242 -7.516 1 97.38 180 LYS A C 1
ATOM 1376 O O . LYS A 1 180 ? 25.344 2.129 -6.895 1 97.38 180 LYS A O 1
ATOM 1381 N N . GLY A 1 181 ? 23.422 3.15 -7.25 1 97.31 181 GLY A N 1
ATOM 1382 C CA . GLY A 1 181 ? 23.594 3.988 -6.074 1 97.31 181 GLY A CA 1
ATOM 1383 C C . GLY A 1 181 ? 23.625 3.197 -4.777 1 97.31 181 GLY A C 1
ATOM 1384 O O . GLY A 1 181 ? 24.406 3.506 -3.879 1 97.31 181 GLY A O 1
ATOM 1385 N N . GLN A 1 182 ? 22.875 2.172 -4.684 1 97.75 182 GLN A N 1
ATOM 1386 C CA . GLN A 1 182 ? 22.75 1.363 -3.475 1 97.75 182 GLN A CA 1
ATOM 1387 C C . GLN A 1 182 ? 23.844 0.316 -3.385 1 97.75 182 GLN A C 1
ATOM 1389 O O . GLN A 1 182 ? 24.25 -0.074 -2.289 1 97.75 182 GLN A O 1
ATOM 1394 N N . HIS A 1 183 ? 24.234 -0.113 -4.574 1 96.56 183 HIS A N 1
ATOM 1395 C CA . HIS A 1 183 ? 25.266 -1.135 -4.68 1 96.56 183 HIS A CA 1
ATOM 1396 C C . HIS A 1 183 ? 26.312 -0.755 -5.723 1 96.56 183 HIS A C 1
ATOM 1398 O O . HIS A 1 183 ? 26.312 -1.297 -6.832 1 96.56 183 HIS A O 1
ATOM 1404 N N . PRO A 1 184 ? 27.234 0.012 -5.23 1 94.06 184 PRO A N 1
ATOM 1405 C CA . PRO A 1 184 ? 28.266 0.398 -6.203 1 94.06 184 PRO A CA 1
ATOM 1406 C C . PRO A 1 184 ? 29.047 -0.798 -6.742 1 94.06 184 PRO A C 1
ATOM 1408 O O . PRO A 1 184 ? 29.344 -1.735 -5.996 1 94.06 184 PRO A O 1
ATOM 1411 N N . GLY A 1 185 ? 29.219 -0.832 -8.062 1 93.44 185 GLY A N 1
ATOM 1412 C CA . GLY A 1 185 ? 29.938 -1.902 -8.742 1 93.44 185 GLY A CA 1
ATOM 1413 C C . GLY A 1 185 ? 30.219 -1.588 -10.203 1 93.44 185 GLY A C 1
ATOM 1414 O O . GLY A 1 185 ? 29.938 -0.488 -10.672 1 93.44 185 GLY A O 1
ATOM 1415 N N . PRO A 1 186 ? 30.766 -2.506 -10.867 1 95.56 186 PRO A N 1
ATOM 1416 C CA . PRO A 1 186 ? 31.266 -2.229 -12.219 1 95.56 186 PRO A CA 1
ATOM 1417 C C . PRO A 1 186 ? 30.156 -2.275 -13.273 1 95.56 186 PRO A C 1
ATOM 1419 O O . PRO A 1 186 ? 30.312 -1.739 -14.367 1 95.56 186 PRO A O 1
ATOM 1422 N N . THR A 1 187 ? 29.078 -2.939 -12.992 1 96.25 187 THR A N 1
ATOM 1423 C CA . THR A 1 187 ? 28.016 -3.061 -13.977 1 96.25 187 THR A CA 1
ATOM 1424 C C . THR A 1 187 ? 27.375 -1.702 -14.258 1 96.25 187 THR A C 1
ATOM 1426 O O . THR A 1 187 ? 26.922 -1.017 -13.336 1 96.25 187 THR A O 1
ATOM 1429 N N . PRO A 1 188 ? 27.344 -1.29 -15.539 1 97.81 188 PRO A N 1
ATOM 1430 C CA . PRO A 1 188 ? 26.719 -0.007 -15.859 1 97.81 188 PRO A CA 1
ATOM 1431 C C . PRO A 1 188 ? 25.219 -0.001 -15.586 1 97.81 188 PRO A C 1
ATOM 1433 O O . PRO A 1 188 ? 24.547 -1.024 -15.758 1 97.81 188 PRO A O 1
ATOM 1436 N N . ALA A 1 189 ? 24.688 1.165 -15.234 1 98.06 189 ALA A N 1
ATOM 1437 C CA . ALA A 1 189 ? 23.266 1.326 -14.922 1 98.06 189 ALA A CA 1
ATOM 1438 C C . ALA A 1 189 ? 22.391 0.909 -16.094 1 98.06 189 ALA A C 1
ATOM 1440 O O . ALA A 1 189 ? 21.359 0.27 -15.914 1 98.06 189 ALA A O 1
ATOM 1441 N N . GLU A 1 190 ? 22.828 1.269 -17.297 1 98.19 190 GLU A N 1
ATOM 1442 C CA . GLU A 1 190 ? 22.062 0.99 -18.5 1 98.19 190 GLU A CA 1
ATOM 1443 C C . GLU A 1 190 ? 21.891 -0.511 -18.719 1 98.19 190 GLU A C 1
ATOM 1445 O O . GLU A 1 190 ? 20.859 -0.961 -19.219 1 98.19 190 GLU A O 1
ATOM 1450 N N . LYS A 1 191 ? 22.906 -1.274 -18.422 1 98.19 191 LYS A N 1
ATOM 1451 C CA . LYS A 1 191 ? 22.828 -2.729 -18.531 1 98.19 191 LYS A CA 1
ATOM 1452 C C . LYS A 1 191 ? 21.844 -3.307 -17.516 1 98.19 191 LYS A C 1
ATOM 1454 O O . LYS A 1 191 ? 21.078 -4.223 -17.844 1 98.19 191 LYS A O 1
ATOM 1459 N N . ILE A 1 192 ? 21.844 -2.773 -16.312 1 97.75 192 ILE A N 1
ATOM 1460 C CA . ILE A 1 192 ? 20.906 -3.188 -15.289 1 97.75 192 ILE A CA 1
ATOM 1461 C C . ILE A 1 192 ? 19.484 -2.877 -15.734 1 97.75 192 ILE A C 1
ATOM 1463 O O . ILE A 1 192 ? 18.594 -3.721 -15.625 1 97.75 192 ILE A O 1
ATOM 1467 N N . ASP A 1 193 ? 19.297 -1.688 -16.281 1 98.19 193 ASP A N 1
ATOM 1468 C CA . ASP A 1 193 ? 17.984 -1.296 -16.812 1 98.19 193 ASP A CA 1
ATOM 1469 C C . ASP A 1 193 ? 17.5 -2.291 -17.859 1 98.19 193 ASP A C 1
ATOM 1471 O O . ASP A 1 193 ? 16.328 -2.693 -17.844 1 98.19 193 ASP A O 1
ATOM 1475 N N . GLU A 1 194 ? 18.359 -2.645 -18.75 1 98 194 GLU A N 1
ATOM 1476 C CA . GLU A 1 194 ? 18.016 -3.57 -19.812 1 98 194 GLU A CA 1
ATOM 1477 C C . GLU A 1 194 ? 17.594 -4.926 -19.266 1 98 194 GLU A C 1
ATOM 1479 O O . GLU A 1 194 ? 16.609 -5.508 -19.719 1 98 194 GLU A O 1
ATOM 1484 N N . VAL A 1 195 ? 18.344 -5.41 -18.344 1 96.69 195 VAL A N 1
ATOM 1485 C CA . VAL A 1 195 ? 18.078 -6.715 -17.75 1 96.69 195 VAL A CA 1
ATOM 1486 C C . VAL A 1 195 ? 16.734 -6.691 -17.031 1 96.69 195 VAL A C 1
ATOM 1488 O O . VAL A 1 195 ? 15.93 -7.613 -17.172 1 96.69 195 VAL A O 1
ATOM 1491 N N . LEU A 1 196 ? 16.484 -5.664 -16.281 1 96.38 196 LEU A N 1
ATOM 1492 C CA . LEU A 1 196 ? 15.234 -5.539 -15.539 1 96.38 196 LEU A CA 1
ATOM 1493 C C . LEU A 1 196 ? 14.047 -5.414 -16.484 1 96.38 196 LEU A C 1
ATOM 1495 O O . LEU A 1 196 ? 13 -6.023 -16.266 1 96.38 196 LEU A O 1
ATOM 1499 N N . ALA A 1 197 ? 14.234 -4.629 -17.531 1 96.44 197 ALA A N 1
ATOM 1500 C CA . ALA A 1 197 ? 13.172 -4.473 -18.531 1 96.44 197 ALA A CA 1
ATOM 1501 C C . ALA A 1 197 ? 12.859 -5.801 -19.219 1 96.44 197 ALA A C 1
ATOM 1503 O O . ALA A 1 197 ? 11.695 -6.129 -19.438 1 96.44 197 ALA A O 1
ATOM 1504 N N . HIS A 1 198 ? 13.883 -6.512 -19.547 1 96.75 198 HIS A N 1
ATOM 1505 C CA . HIS A 1 198 ? 13.711 -7.816 -20.172 1 96.75 198 HIS A CA 1
ATOM 1506 C C . HIS A 1 198 ? 12.977 -8.781 -19.234 1 96.75 198 HIS A C 1
ATOM 1508 O O . HIS A 1 198 ? 12.062 -9.484 -19.672 1 96.75 198 HIS A O 1
ATOM 1514 N N . ASP A 1 199 ? 13.344 -8.773 -18.016 1 96.06 199 ASP A N 1
ATOM 1515 C CA . ASP A 1 199 ? 12.734 -9.656 -17.031 1 96.06 199 ASP A CA 1
ATOM 1516 C C . ASP A 1 199 ? 11.234 -9.383 -16.906 1 96.06 199 ASP A C 1
ATOM 1518 O O . ASP A 1 199 ? 10.43 -10.312 -16.891 1 96.06 199 ASP A O 1
ATOM 1522 N N . VAL A 1 200 ? 10.812 -8.18 -16.891 1 95.81 200 VAL A N 1
ATOM 1523 C CA . VAL A 1 200 ? 9.414 -7.777 -16.766 1 95.81 200 VAL A CA 1
ATOM 1524 C C . VAL A 1 200 ? 8.633 -8.242 -17.984 1 95.81 200 VAL A C 1
ATOM 1526 O O . VAL A 1 200 ? 7.473 -8.641 -17.875 1 95.81 200 VAL A O 1
ATOM 1529 N N . ARG A 1 201 ? 9.312 -8.242 -19.062 1 94.19 201 ARG A N 1
ATOM 1530 C CA . ARG A 1 201 ? 8.656 -8.594 -20.328 1 94.19 201 ARG A CA 1
ATOM 1531 C C . ARG A 1 201 ? 8.469 -10.102 -20.438 1 94.19 201 ARG A C 1
ATOM 1533 O O . ARG A 1 201 ? 7.414 -10.57 -20.875 1 94.19 201 ARG A O 1
ATOM 1540 N N . VAL A 1 202 ? 9.383 -10.883 -19.953 1 93.88 202 VAL A N 1
ATOM 1541 C CA . VAL A 1 202 ? 9.391 -12.289 -20.359 1 93.88 202 VAL A CA 1
ATOM 1542 C C . VAL A 1 202 ? 9.078 -13.172 -19.156 1 93.88 202 VAL A C 1
ATOM 1544 O O . VAL A 1 202 ? 8.766 -14.352 -19.312 1 93.88 202 VAL A O 1
ATOM 1547 N N . ASN A 1 203 ? 9.18 -12.617 -17.953 1 93.38 203 ASN A N 1
ATOM 1548 C CA . ASN A 1 203 ? 9.008 -13.422 -16.75 1 93.38 203 ASN A CA 1
ATOM 1549 C C . ASN A 1 203 ? 7.855 -12.914 -15.891 1 93.38 203 ASN A C 1
ATOM 1551 O O . ASN A 1 203 ? 7.969 -12.852 -14.664 1 93.38 203 ASN A O 1
ATOM 1555 N N . GLN A 1 204 ? 6.805 -12.617 -16.5 1 90.31 204 GLN A N 1
ATOM 1556 C CA . GLN A 1 204 ? 5.668 -11.984 -15.836 1 90.31 204 GLN A CA 1
ATOM 1557 C C . GLN A 1 204 ? 4.855 -13.016 -15.062 1 90.31 204 GLN A C 1
ATOM 1559 O O . GLN A 1 204 ? 4.391 -12.742 -13.953 1 90.31 204 GLN A O 1
ATOM 1564 N N . TYR A 1 205 ? 4.637 -14.195 -15.656 1 92.88 205 TYR A N 1
ATOM 1565 C CA . TYR A 1 205 ? 3.809 -15.219 -15.023 1 92.88 205 TYR A CA 1
ATOM 1566 C C . TYR A 1 205 ? 4.551 -16.547 -14.945 1 92.88 205 TYR A C 1
ATOM 1568 O O . TYR A 1 205 ? 5.457 -16.812 -15.742 1 92.88 205 TYR A O 1
ATOM 1576 N N . MET B 1 1 ? -8.055 -31.5 -3.066 1 88.88 1 MET B N 1
ATOM 1577 C CA . MET B 1 1 ? -8.312 -30.859 -1.774 1 88.88 1 MET B CA 1
ATOM 1578 C C . MET B 1 1 ? -7.367 -29.688 -1.549 1 88.88 1 MET B C 1
ATOM 1580 O O . MET B 1 1 ? -6.184 -29.766 -1.886 1 88.88 1 MET B O 1
ATOM 1584 N N . THR B 1 2 ? -7.883 -28.594 -1.035 1 95.69 2 THR B N 1
ATOM 1585 C CA . THR B 1 2 ? -7.062 -27.422 -0.77 1 95.69 2 THR B CA 1
ATOM 1586 C C . THR B 1 2 ? -6.004 -27.719 0.289 1 95.69 2 THR B C 1
ATOM 1588 O O . THR B 1 2 ? -6.324 -28.25 1.355 1 95.69 2 THR B O 1
ATOM 1591 N N . ARG B 1 3 ? -4.812 -27.453 -0.07 1 98.44 3 ARG B N 1
ATOM 1592 C CA . ARG B 1 3 ? -3.689 -27.625 0.849 1 98.44 3 ARG B CA 1
ATOM 1593 C C . ARG B 1 3 ? -3.283 -26.281 1.461 1 98.44 3 ARG B C 1
ATOM 1595 O O . ARG B 1 3 ? -2.943 -25.344 0.741 1 98.44 3 ARG B O 1
ATOM 1602 N N . VAL B 1 4 ? -3.32 -26.234 2.803 1 98.62 4 VAL B N 1
ATOM 1603 C CA . VAL B 1 4 ? -2.846 -25.031 3.492 1 98.62 4 VAL B CA 1
ATOM 1604 C C . VAL B 1 4 ? -1.341 -25.141 3.727 1 98.62 4 VAL B C 1
ATOM 1606 O O . VAL B 1 4 ? -0.855 -26.141 4.262 1 98.62 4 VAL B O 1
ATOM 1609 N N . ILE B 1 5 ? -0.611 -24.172 3.35 1 98.88 5 ILE B N 1
ATOM 1610 C CA . ILE B 1 5 ? 0.829 -24.078 3.566 1 98.88 5 ILE B CA 1
ATOM 1611 C C . ILE B 1 5 ? 1.108 -23.531 4.961 1 98.88 5 ILE B C 1
ATOM 1613 O O . ILE B 1 5 ? 0.613 -22.453 5.32 1 98.88 5 ILE B O 1
ATOM 1617 N N . ALA B 1 6 ? 1.956 -24.219 5.707 1 98.44 6 ALA B N 1
ATOM 1618 C CA . ALA B 1 6 ? 2.074 -23.844 7.113 1 98.44 6 ALA B CA 1
ATOM 1619 C C . ALA B 1 6 ? 3.52 -23.5 7.469 1 98.44 6 ALA B C 1
ATOM 1621 O O . ALA B 1 6 ? 3.793 -22.984 8.555 1 98.44 6 ALA B O 1
ATOM 1622 N N . THR B 1 7 ? 4.445 -23.828 6.574 1 98.56 7 THR B N 1
ATOM 1623 C CA . THR B 1 7 ? 5.852 -23.578 6.883 1 98.56 7 THR B CA 1
ATOM 1624 C C . THR B 1 7 ? 6.574 -23 5.68 1 98.56 7 THR B C 1
ATOM 1626 O O . THR B 1 7 ? 6.105 -23.109 4.547 1 98.56 7 THR B O 1
ATOM 1629 N N . GLU B 1 8 ? 7.711 -22.406 5.969 1 98.19 8 GLU B N 1
ATOM 1630 C CA . GLU B 1 8 ? 8.523 -21.891 4.875 1 98.19 8 GLU B CA 1
ATOM 1631 C C . GLU B 1 8 ? 9.031 -23.031 3.982 1 98.19 8 GLU B C 1
ATOM 1633 O O . GLU B 1 8 ? 9.156 -22.859 2.768 1 98.19 8 GLU B O 1
ATOM 1638 N N . ASP B 1 9 ? 9.398 -24.172 4.602 1 98.56 9 ASP B N 1
ATOM 1639 C CA . ASP B 1 9 ? 9.836 -25.312 3.809 1 98.56 9 ASP B CA 1
ATOM 1640 C C . ASP B 1 9 ? 8.781 -25.703 2.773 1 98.56 9 ASP B C 1
ATOM 1642 O O . ASP B 1 9 ? 9.109 -26.016 1.63 1 98.56 9 ASP B O 1
ATOM 1646 N N . GLU B 1 10 ? 7.539 -25.703 3.172 1 98.75 10 GLU B N 1
ATOM 1647 C CA . GLU B 1 10 ? 6.461 -26.016 2.232 1 98.75 10 GLU B CA 1
ATOM 1648 C C . GLU B 1 10 ? 6.375 -24.953 1.131 1 98.75 10 GLU B C 1
ATOM 1650 O O . GLU B 1 10 ? 6.121 -25.281 -0.03 1 98.75 10 GLU B O 1
ATOM 1655 N N . LEU B 1 11 ? 6.535 -23.641 1.468 1 98.62 11 LEU B N 1
ATOM 1656 C CA . LEU B 1 11 ? 6.574 -22.578 0.458 1 98.62 11 LEU B CA 1
ATOM 1657 C C . LEU B 1 11 ? 7.656 -22.859 -0.579 1 98.62 11 LEU B C 1
ATOM 1659 O O . LEU B 1 11 ? 7.445 -22.641 -1.774 1 98.62 11 LEU B O 1
ATOM 1663 N N . ARG B 1 12 ? 8.766 -23.391 -0.103 1 98.5 12 ARG B N 1
ATOM 1664 C CA . ARG B 1 12 ? 9.93 -23.594 -0.95 1 98.5 12 ARG B CA 1
ATOM 1665 C C . ARG B 1 12 ? 9.734 -24.781 -1.879 1 98.5 12 ARG B C 1
ATOM 1667 O O . ARG B 1 12 ? 10.539 -25 -2.791 1 98.5 12 ARG B O 1
ATOM 1674 N N . GLU B 1 13 ? 8.695 -25.594 -1.729 1 98.38 13 GLU B N 1
ATOM 1675 C CA . GLU B 1 13 ? 8.297 -26.578 -2.725 1 98.38 13 GLU B CA 1
ATOM 1676 C C . GLU B 1 13 ? 7.773 -25.906 -3.992 1 98.38 13 GLU B C 1
ATOM 1678 O O . GLU B 1 13 ? 7.781 -26.516 -5.07 1 98.38 13 GLU B O 1
ATOM 1683 N N . PHE B 1 14 ? 7.32 -24.656 -3.824 1 98.19 14 PHE B N 1
ATOM 1684 C CA . PHE B 1 14 ? 6.664 -23.969 -4.926 1 98.19 14 PHE B CA 1
ATOM 1685 C C . PHE B 1 14 ? 7.535 -22.828 -5.438 1 98.19 14 PHE B C 1
ATOM 1687 O O . PHE B 1 14 ? 7.434 -22.438 -6.602 1 98.19 14 PHE B O 1
ATOM 1694 N N . VAL B 1 15 ? 8.328 -22.203 -4.551 1 97.94 15 VAL B N 1
ATOM 1695 C CA . VAL B 1 15 ? 9.109 -21.016 -4.875 1 97.94 15 VAL B CA 1
ATOM 1696 C C . VAL B 1 15 ? 10.586 -21.266 -4.59 1 97.94 15 VAL B C 1
ATOM 1698 O O . VAL B 1 15 ? 10.984 -21.422 -3.434 1 97.94 15 VAL B O 1
ATOM 1701 N N . GLU B 1 16 ? 11.383 -21.266 -5.578 1 97.5 16 GLU B N 1
ATOM 1702 C CA . GLU B 1 16 ? 12.82 -21.453 -5.406 1 97.5 16 GLU B CA 1
ATOM 1703 C C . GLU B 1 16 ? 13.438 -20.312 -4.617 1 97.5 16 GLU B C 1
ATOM 1705 O O . GLU B 1 16 ? 12.914 -19.188 -4.621 1 97.5 16 GLU B O 1
ATOM 1710 N N . PRO B 1 17 ? 14.594 -20.594 -3.916 1 97.94 17 PRO B N 1
ATOM 1711 C CA . PRO B 1 17 ? 15.266 -19.484 -3.225 1 97.94 17 PRO B CA 1
ATOM 1712 C C . PRO B 1 17 ? 15.711 -18.391 -4.18 1 97.94 17 PRO B C 1
ATOM 1714 O O . PRO B 1 17 ? 16.031 -18.656 -5.34 1 97.94 17 PRO B O 1
ATOM 1717 N N . PRO B 1 18 ? 15.688 -17.219 -3.668 1 97.75 18 PRO B N 1
ATOM 1718 C CA . PRO B 1 18 ? 16.172 -16.141 -4.52 1 97.75 18 PRO B CA 1
ATOM 1719 C C . PRO B 1 18 ? 17.688 -16.203 -4.77 1 97.75 18 PRO B C 1
ATOM 1721 O O . PRO B 1 18 ? 18.406 -16.797 -3.977 1 97.75 18 PRO B O 1
ATOM 1724 N N . HIS B 1 19 ? 18.062 -15.641 -5.891 1 96.12 19 HIS B N 1
ATOM 1725 C CA . HIS B 1 19 ? 19.484 -15.406 -6.086 1 96.12 19 HIS B CA 1
ATOM 1726 C C . HIS B 1 19 ? 20.062 -14.57 -4.949 1 96.12 19 HIS B C 1
ATOM 1728 O O . HIS B 1 19 ? 19.406 -13.656 -4.445 1 96.12 19 HIS B O 1
ATOM 1734 N N . PRO B 1 20 ? 21.344 -14.82 -4.551 1 96.75 20 PRO B N 1
ATOM 1735 C CA . PRO B 1 20 ? 21.938 -14.094 -3.428 1 96.75 20 PRO B CA 1
ATOM 1736 C C . PRO B 1 20 ? 21.875 -12.578 -3.592 1 96.75 20 PRO B C 1
ATOM 1738 O O . PRO B 1 20 ? 21.641 -11.859 -2.615 1 96.75 20 PRO B O 1
ATOM 1741 N N . VAL B 1 21 ? 22.062 -12.07 -4.785 1 94 21 VAL B N 1
ATOM 1742 C CA . VAL B 1 21 ? 22.016 -10.641 -5.051 1 94 21 VAL B CA 1
ATOM 1743 C C . VAL B 1 21 ? 20.641 -10.086 -4.695 1 94 21 VAL B C 1
ATOM 1745 O O . VAL B 1 21 ? 20.531 -8.977 -4.16 1 94 21 VAL B O 1
ATOM 1748 N N . ILE B 1 22 ? 19.609 -10.867 -4.965 1 96.5 22 ILE B N 1
ATOM 1749 C CA . ILE B 1 22 ? 18.234 -10.469 -4.656 1 96.5 22 ILE B CA 1
ATOM 1750 C C . ILE B 1 22 ? 17.984 -10.633 -3.16 1 96.5 22 ILE B C 1
ATOM 1752 O O . ILE B 1 22 ? 17.391 -9.758 -2.527 1 96.5 22 ILE B O 1
ATOM 1756 N N . ARG B 1 23 ? 18.422 -11.703 -2.613 1 97 23 ARG B N 1
ATOM 1757 C CA . ARG B 1 23 ? 18.266 -11.984 -1.189 1 97 23 ARG B CA 1
ATOM 1758 C C . ARG B 1 23 ? 18.859 -10.859 -0.342 1 97 23 ARG B C 1
ATOM 1760 O O . ARG B 1 23 ? 18.266 -10.453 0.661 1 97 23 ARG B O 1
ATOM 1767 N N . ASP B 1 24 ? 20.016 -10.32 -0.751 1 96.81 24 ASP B N 1
ATOM 1768 C CA . ASP B 1 24 ? 20.812 -9.406 0.072 1 96.81 24 ASP B CA 1
ATOM 1769 C C . ASP B 1 24 ? 20.719 -7.977 -0.464 1 96.81 24 ASP B C 1
ATOM 1771 O O . ASP B 1 24 ? 21.594 -7.152 -0.179 1 96.81 24 ASP B O 1
ATOM 1775 N N . LYS B 1 25 ? 19.75 -7.664 -1.156 1 97.69 25 LYS B N 1
ATOM 1776 C CA . LYS B 1 25 ? 19.688 -6.422 -1.924 1 97.69 25 LYS B CA 1
ATOM 1777 C C . LYS B 1 25 ? 19.406 -5.23 -1.02 1 97.69 25 LYS B C 1
ATOM 1779 O O . LYS B 1 25 ? 19.609 -4.078 -1.411 1 97.69 25 LYS B O 1
ATOM 1784 N N . ALA B 1 26 ? 18.891 -5.426 0.131 1 98.5 26 ALA B N 1
ATOM 1785 C CA . ALA B 1 26 ? 18.469 -4.316 0.979 1 98.5 26 ALA B CA 1
ATOM 1786 C C . ALA B 1 26 ? 19.672 -3.564 1.536 1 98.5 26 ALA B C 1
ATOM 1788 O O . ALA B 1 26 ? 20.672 -4.18 1.927 1 98.5 26 ALA B O 1
ATOM 1789 N N . VAL B 1 27 ? 19.547 -2.26 1.548 1 98.56 27 VAL B N 1
ATOM 1790 C CA . VAL B 1 27 ? 20.516 -1.401 2.225 1 98.56 27 VAL B CA 1
ATOM 1791 C C . VAL B 1 27 ? 19.828 -0.67 3.381 1 98.56 27 VAL B C 1
ATOM 1793 O O . VAL B 1 27 ? 18.625 -0.797 3.58 1 98.56 27 VAL B O 1
ATOM 1796 N N . ASP B 1 28 ? 20.609 0.129 4.152 1 98.19 28 ASP B N 1
ATOM 1797 C CA . ASP B 1 28 ? 20.031 0.74 5.34 1 98.19 28 ASP B CA 1
ATOM 1798 C C . ASP B 1 28 ? 20.219 2.254 5.332 1 98.19 28 ASP B C 1
ATOM 1800 O O . ASP B 1 28 ? 20.125 2.904 6.375 1 98.19 28 ASP B O 1
ATOM 1804 N N . ARG B 1 29 ? 20.578 2.795 4.129 1 97.94 29 ARG B N 1
ATOM 1805 C CA . ARG B 1 29 ? 20.828 4.23 4.035 1 97.94 29 ARG B CA 1
ATOM 1806 C C . ARG B 1 29 ? 20.328 4.781 2.703 1 97.94 29 ARG B C 1
ATOM 1808 O O . ARG B 1 29 ? 20.188 4.043 1.726 1 97.94 29 ARG B O 1
ATOM 1815 N N . ILE B 1 30 ? 20.109 6.039 2.75 1 98.75 30 ILE B N 1
ATOM 1816 C CA . ILE B 1 30 ? 19.625 6.766 1.584 1 98.75 30 ILE B CA 1
ATOM 1817 C C . ILE B 1 30 ? 20.797 7.438 0.864 1 98.75 30 ILE B C 1
ATOM 1819 O O . ILE B 1 30 ? 21.391 8.383 1.382 1 98.75 30 ILE B O 1
ATOM 1823 N N . ASP B 1 31 ? 21.141 6.93 -0.272 1 98.5 31 ASP B N 1
ATOM 1824 C CA . ASP B 1 31 ? 22.125 7.621 -1.087 1 98.5 31 ASP B CA 1
ATOM 1825 C C . ASP B 1 31 ? 21.484 8.719 -1.928 1 98.5 31 ASP B C 1
ATOM 1827 O O . ASP B 1 31 ? 20.266 8.898 -1.89 1 98.5 31 ASP B O 1
ATOM 1831 N N . GLU B 1 32 ? 22.266 9.414 -2.729 1 98 32 GLU B N 1
ATOM 1832 C CA . GLU B 1 32 ? 21.797 10.602 -3.439 1 98 32 GLU B CA 1
ATOM 1833 C C . GLU B 1 32 ? 20.766 10.234 -4.508 1 98 32 GLU B C 1
ATOM 1835 O O . GLU B 1 32 ? 19.812 10.969 -4.727 1 98 32 GLU B O 1
ATOM 1840 N N . VAL B 1 33 ? 20.984 9.164 -5.223 1 98.38 33 VAL B N 1
ATOM 1841 C CA . VAL B 1 33 ? 20.062 8.742 -6.273 1 98.38 33 VAL B CA 1
ATOM 1842 C C . VAL B 1 33 ? 18.719 8.344 -5.66 1 98.38 33 VAL B C 1
ATOM 1844 O O . VAL B 1 33 ? 17.656 8.742 -6.152 1 98.38 33 VAL B O 1
ATOM 1847 N N . THR B 1 34 ? 18.797 7.582 -4.566 1 98.44 34 THR B N 1
ATOM 1848 C CA . THR B 1 34 ? 17.594 7.203 -3.824 1 98.44 34 THR B CA 1
ATOM 1849 C C . THR B 1 34 ? 16.859 8.438 -3.322 1 98.44 34 THR B C 1
ATOM 1851 O O . THR B 1 34 ? 15.625 8.516 -3.414 1 98.44 34 THR B O 1
ATOM 1854 N N . ARG B 1 35 ? 17.578 9.398 -2.838 1 98.56 35 ARG B N 1
ATOM 1855 C CA . ARG B 1 35 ? 16.984 10.641 -2.363 1 98.56 35 ARG B CA 1
ATOM 1856 C C . ARG B 1 35 ? 16.172 11.312 -3.463 1 98.56 35 ARG B C 1
ATOM 1858 O O . ARG B 1 35 ? 15.047 11.758 -3.225 1 98.56 35 ARG B O 1
ATOM 1865 N N . ARG B 1 36 ? 16.656 11.391 -4.648 1 98.12 36 ARG B N 1
ATOM 1866 C CA . ARG B 1 36 ? 15.977 12.031 -5.773 1 98.12 36 ARG B CA 1
ATOM 1867 C C . ARG B 1 36 ? 14.656 11.328 -6.09 1 98.12 36 ARG B C 1
ATOM 1869 O O . ARG B 1 36 ? 13.656 11.977 -6.398 1 98.12 36 ARG B O 1
ATOM 1876 N N . PHE B 1 37 ? 14.711 10.031 -6.043 1 98.69 37 PHE B N 1
ATOM 1877 C CA . PHE B 1 37 ? 13.484 9.273 -6.285 1 98.69 37 PHE B CA 1
ATOM 1878 C C . PHE B 1 37 ? 12.445 9.555 -5.207 1 98.69 37 PHE B C 1
ATOM 1880 O O . PHE B 1 37 ? 11.281 9.805 -5.512 1 98.69 37 PHE B O 1
ATOM 1887 N N . LEU B 1 38 ? 12.875 9.5 -3.916 1 98.69 38 LEU B N 1
ATOM 1888 C CA . LEU B 1 38 ? 11.969 9.734 -2.799 1 98.69 38 LEU B CA 1
ATOM 1889 C C . LEU B 1 38 ? 11.336 11.125 -2.891 1 98.69 38 LEU B C 1
ATOM 1891 O O . LEU B 1 38 ? 10.125 11.273 -2.725 1 98.69 38 LEU B O 1
ATOM 1895 N N . GLU B 1 39 ? 12.102 12.086 -3.229 1 96.75 39 GLU B N 1
ATOM 1896 C CA . GLU B 1 39 ? 11.625 13.461 -3.297 1 96.75 39 GLU B CA 1
ATOM 1897 C C . GLU B 1 39 ? 10.695 13.672 -4.488 1 96.75 39 GLU B C 1
ATOM 1899 O O . GLU B 1 39 ? 9.867 14.578 -4.484 1 96.75 39 GLU B O 1
ATOM 1904 N N . ALA B 1 40 ? 10.828 12.828 -5.469 1 97.94 40 ALA B N 1
ATOM 1905 C CA . ALA B 1 40 ? 9.984 12.914 -6.66 1 97.94 40 ALA B CA 1
ATOM 1906 C C . ALA B 1 40 ? 8.672 12.156 -6.457 1 97.94 40 ALA B C 1
ATOM 1908 O O . ALA B 1 40 ? 7.75 12.289 -7.262 1 97.94 40 ALA B O 1
ATOM 1909 N N . SER B 1 41 ? 8.57 11.414 -5.426 1 98.5 41 SER B N 1
ATOM 1910 C CA . SER B 1 41 ? 7.414 10.547 -5.207 1 98.5 41 SER B CA 1
ATOM 1911 C C . SER B 1 41 ? 6.25 11.32 -4.602 1 98.5 41 SER B C 1
ATOM 1913 O O . SER B 1 41 ? 6.328 11.781 -3.457 1 98.5 41 SER B O 1
ATOM 1915 N N . PRO B 1 42 ? 5.129 11.461 -5.273 1 98.5 42 PRO B N 1
ATOM 1916 C CA . PRO B 1 42 ? 3.979 12.156 -4.699 1 98.5 42 PRO B CA 1
ATOM 1917 C C . PRO B 1 42 ? 3.068 11.234 -3.896 1 98.5 42 PRO B C 1
ATOM 1919 O O . PRO B 1 42 ? 2.088 11.688 -3.303 1 98.5 42 PRO B O 1
ATOM 1922 N N . PHE B 1 43 ? 3.377 9.984 -3.887 1 98.75 43 PHE B N 1
ATOM 1923 C CA . PHE B 1 43 ? 2.451 9 -3.336 1 98.75 43 PHE B CA 1
ATOM 1924 C C . PHE B 1 43 ? 3.205 7.902 -2.594 1 98.75 43 PHE B C 1
ATOM 1926 O O . PHE B 1 43 ? 4.164 7.336 -3.121 1 98.75 43 PHE B O 1
ATOM 1933 N N . VAL B 1 44 ? 2.797 7.633 -1.341 1 98.88 44 VAL B N 1
ATOM 1934 C CA . VAL B 1 44 ? 3.443 6.621 -0.51 1 98.88 44 VAL B CA 1
ATOM 1935 C C . VAL B 1 44 ? 2.385 5.801 0.222 1 98.88 44 VAL B C 1
ATOM 1937 O O . VAL B 1 44 ? 1.355 6.336 0.64 1 98.88 44 VAL B O 1
ATOM 1940 N N . LEU B 1 45 ? 2.596 4.496 0.283 1 98.94 45 LEU B N 1
ATOM 1941 C CA . LEU B 1 45 ? 1.801 3.598 1.114 1 98.94 45 LEU B CA 1
ATOM 1942 C C . LEU B 1 45 ? 2.49 3.34 2.449 1 98.94 45 LEU B C 1
ATOM 1944 O O . LEU B 1 45 ? 3.701 3.107 2.492 1 98.94 45 LEU B O 1
ATOM 1948 N N . LEU B 1 46 ? 1.752 3.443 3.508 1 98.94 46 LEU B N 1
ATOM 1949 C CA . LEU B 1 46 ? 2.25 3.24 4.863 1 98.94 46 LEU B CA 1
ATOM 1950 C C . LEU B 1 46 ? 1.595 2.023 5.508 1 98.94 46 LEU B C 1
ATOM 1952 O O . LEU B 1 46 ? 0.395 2.035 5.789 1 98.94 46 LEU B O 1
ATOM 1956 N N . ALA B 1 47 ? 2.332 0.989 5.684 1 98.94 47 ALA B N 1
ATOM 1957 C CA . ALA B 1 47 ? 1.887 -0.194 6.414 1 98.94 47 ALA B CA 1
ATOM 1958 C C . ALA B 1 47 ? 2.266 -0.102 7.891 1 98.94 47 ALA B C 1
ATOM 1960 O O . ALA B 1 47 ? 3.393 0.271 8.227 1 98.94 47 ALA B O 1
ATOM 1961 N N . THR B 1 48 ? 1.363 -0.387 8.766 1 98.94 48 THR B N 1
ATOM 1962 C CA . THR B 1 48 ? 1.562 -0.396 10.211 1 98.94 48 THR B CA 1
ATOM 1963 C C . THR B 1 48 ? 0.892 -1.612 10.836 1 98.94 48 THR B C 1
ATOM 1965 O O . THR B 1 48 ? 0.049 -2.258 10.211 1 98.94 48 THR B O 1
ATOM 1968 N N . ALA B 1 49 ? 1.293 -1.967 12.008 1 98.88 49 ALA B N 1
ATOM 1969 C CA . ALA B 1 49 ? 0.681 -3.057 12.766 1 98.88 49 ALA B CA 1
ATOM 1970 C C . ALA B 1 49 ? 0.504 -2.678 14.234 1 98.88 49 ALA B C 1
ATOM 1972 O O . ALA B 1 49 ? 1.352 -1.991 14.805 1 98.88 49 ALA B O 1
ATOM 1973 N N . ALA B 1 50 ? -0.591 -3.109 14.781 1 98.56 50 ALA B N 1
ATOM 1974 C CA . ALA B 1 50 ? -0.828 -2.904 16.203 1 98.56 50 ALA B CA 1
ATOM 1975 C C . ALA B 1 50 ? -0.074 -3.936 17.047 1 98.56 50 ALA B C 1
ATOM 1977 O O . ALA B 1 50 ? 0.587 -4.824 16.5 1 98.56 50 ALA B O 1
ATOM 1978 N N . ALA B 1 51 ? -0.188 -3.805 18.312 1 97.62 51 ALA B N 1
ATOM 1979 C CA . ALA B 1 51 ? 0.512 -4.695 19.234 1 97.62 51 ALA B CA 1
ATOM 1980 C C . ALA B 1 51 ? 0.013 -6.133 19.094 1 97.62 51 ALA B C 1
ATOM 1982 O O . ALA B 1 51 ? 0.777 -7.082 19.281 1 97.62 51 ALA B O 1
ATOM 1983 N N . ASP B 1 52 ? -1.248 -6.316 18.703 1 97.88 52 ASP B N 1
ATOM 1984 C CA . ASP B 1 52 ? -1.826 -7.652 18.609 1 97.88 52 ASP B CA 1
ATOM 1985 C C . ASP B 1 52 ? -1.566 -8.266 17.234 1 97.88 52 ASP B C 1
ATOM 1987 O O . ASP B 1 52 ? -2.08 -9.336 16.922 1 97.88 52 ASP B O 1
ATOM 1991 N N . GLY B 1 53 ? -0.833 -7.52 16.359 1 98.12 53 GLY B N 1
ATOM 1992 C CA . GLY B 1 53 ? -0.424 -8.055 15.07 1 98.12 53 GLY B CA 1
ATOM 1993 C C . GLY B 1 53 ? -1.341 -7.641 13.938 1 98.12 53 GLY B C 1
ATOM 1994 O O . GLY B 1 53 ? -1.04 -7.891 12.766 1 98.12 53 GLY B O 1
ATOM 1995 N N . THR B 1 54 ? -2.5 -6.996 14.258 1 98.69 54 THR B N 1
ATOM 1996 C CA . THR B 1 54 ? -3.379 -6.535 13.188 1 98.69 54 THR B CA 1
ATOM 1997 C C . THR B 1 54 ? -2.674 -5.492 12.32 1 98.69 54 THR B C 1
ATOM 1999 O O . THR B 1 54 ? -1.925 -4.656 12.836 1 98.69 54 THR B O 1
ATOM 2002 N N . CYS B 1 55 ? -2.898 -5.559 11.07 1 98.62 55 CYS B N 1
ATOM 2003 C CA . CYS B 1 55 ? -2.176 -4.734 10.109 1 98.62 55 CYS B CA 1
ATOM 2004 C C . CYS B 1 55 ? -3.119 -3.768 9.398 1 98.62 55 CYS B C 1
ATOM 2006 O O . CYS B 1 55 ? -4.312 -4.043 9.273 1 98.62 55 CYS B O 1
ATOM 2008 N N . ASP B 1 56 ? -2.576 -2.686 8.984 1 98.56 56 ASP B N 1
ATOM 2009 C CA . ASP B 1 56 ? -3.24 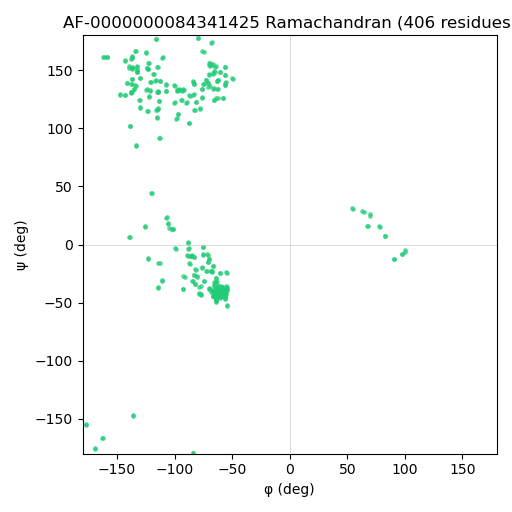-1.689 8.148 1 98.56 56 ASP B CA 1
ATOM 2010 C C . ASP B 1 56 ? -2.293 -1.151 7.078 1 98.56 56 ASP B C 1
ATOM 2012 O O . ASP B 1 56 ? -1.073 -1.176 7.254 1 98.56 56 ASP B O 1
ATOM 2016 N N . VAL B 1 57 ? -2.842 -0.732 5.996 1 98.94 57 VAL B N 1
ATOM 2017 C CA . VAL B 1 57 ? -2.086 0.019 5 1 98.94 57 VAL B CA 1
ATOM 2018 C C . VAL B 1 57 ? -2.92 1.195 4.496 1 98.94 57 VAL B C 1
ATOM 2020 O O . VAL B 1 57 ? -4.102 1.036 4.18 1 98.94 57 VAL B O 1
ATOM 2023 N N . SER B 1 58 ? -2.336 2.373 4.473 1 98.69 58 SER B N 1
ATOM 2024 C CA . SER B 1 58 ? -3.039 3.594 4.094 1 98.69 58 SER B CA 1
ATOM 2025 C C . SER B 1 58 ? -2.256 4.379 3.047 1 98.69 58 SER B C 1
ATOM 2027 O O . SER B 1 58 ? -1.022 4.387 3.062 1 98.69 58 SER B O 1
ATOM 2029 N N . PRO B 1 59 ? -2.947 4.988 2.137 1 98.75 59 PRO B N 1
ATOM 2030 C CA . PRO B 1 59 ? -2.289 5.852 1.15 1 98.75 59 PRO B CA 1
ATOM 2031 C C . PRO B 1 59 ? -2.045 7.262 1.674 1 98.75 59 PRO B C 1
ATOM 2033 O O . PRO B 1 59 ? -2.875 7.805 2.408 1 98.75 59 PRO B O 1
ATOM 2036 N N . ARG B 1 60 ? -0.871 7.77 1.365 1 98.19 60 ARG B N 1
ATOM 2037 C CA . ARG B 1 60 ? -0.501 9.164 1.59 1 98.19 60 ARG B CA 1
ATOM 2038 C C . ARG B 1 60 ? -0.099 9.836 0.284 1 98.19 60 ARG B C 1
ATOM 2040 O O . ARG B 1 60 ? 0.604 9.25 -0.538 1 98.19 60 ARG B O 1
ATOM 2047 N N . GLY B 1 61 ? -0.652 10.984 0.114 1 98.12 61 GLY B N 1
ATOM 2048 C CA . GLY B 1 61 ? -0.364 11.688 -1.124 1 98.12 61 GLY B CA 1
ATOM 2049 C C . GLY B 1 61 ? -0.212 13.188 -0.938 1 98.12 61 GLY B C 1
ATOM 2050 O O . GLY B 1 61 ? -0.965 13.805 -0.18 1 98.12 61 GLY B O 1
ATOM 2051 N N . ASP B 1 62 ? 0.718 13.75 -1.594 1 97.69 62 ASP B N 1
ATOM 2052 C CA . ASP B 1 62 ? 1.063 15.164 -1.667 1 97.69 62 ASP B CA 1
ATOM 2053 C C . ASP B 1 62 ? 1.875 15.469 -2.924 1 97.69 62 ASP B C 1
ATOM 2055 O O . ASP B 1 62 ? 2.42 14.555 -3.553 1 97.69 62 ASP B O 1
ATOM 2059 N N . PRO B 1 63 ? 1.931 16.734 -3.314 1 97.12 63 PRO B N 1
ATOM 2060 C CA . PRO B 1 63 ? 2.818 17.031 -4.441 1 97.12 63 PRO B CA 1
ATOM 2061 C C . PRO B 1 63 ? 4.258 16.594 -4.191 1 97.12 63 PRO B C 1
ATOM 2063 O O . PRO B 1 63 ? 4.68 16.469 -3.039 1 97.12 63 PRO B O 1
ATOM 2066 N N . PRO B 1 64 ? 4.988 16.297 -5.32 1 96.56 64 PRO B N 1
ATOM 2067 C CA . PRO B 1 64 ? 6.406 15.977 -5.137 1 96.56 64 PRO B CA 1
ATOM 2068 C C . PRO B 1 64 ? 7.137 17 -4.27 1 96.56 64 PRO B C 1
ATOM 2070 O O . PRO B 1 64 ? 6.855 18.203 -4.355 1 96.56 64 PRO B O 1
ATOM 2073 N N . GLY B 1 65 ? 8.055 16.5 -3.453 1 92.88 65 GLY B N 1
ATOM 2074 C CA . GLY B 1 65 ? 8.789 17.375 -2.551 1 92.88 65 GLY B CA 1
ATOM 2075 C C . GLY B 1 65 ? 8.258 17.359 -1.131 1 92.88 65 GLY B C 1
ATOM 2076 O O . GLY B 1 65 ? 8.891 17.891 -0.217 1 92.88 65 GLY B O 1
ATOM 2077 N N . SER B 1 66 ? 7.172 16.656 -0.948 1 92.44 66 SER B N 1
ATOM 2078 C CA . SER B 1 66 ? 6.535 16.656 0.365 1 92.44 66 SER B CA 1
ATOM 2079 C C . SER B 1 66 ? 7.188 15.648 1.299 1 92.44 66 SER B C 1
ATOM 2081 O O . SER B 1 66 ? 7.047 15.742 2.52 1 92.44 66 SER B O 1
ATOM 2083 N N . VAL B 1 67 ? 7.781 14.625 0.79 1 96.5 67 VAL B N 1
ATOM 2084 C CA . VAL B 1 67 ? 8.594 13.719 1.593 1 96.5 67 VAL B CA 1
ATOM 2085 C C . VAL B 1 67 ? 9.961 14.344 1.856 1 96.5 67 VAL B C 1
ATOM 2087 O O . VAL B 1 67 ? 10.719 14.617 0.92 1 96.5 67 VAL B O 1
ATOM 2090 N N . LEU B 1 68 ? 10.273 14.594 3.062 1 98.38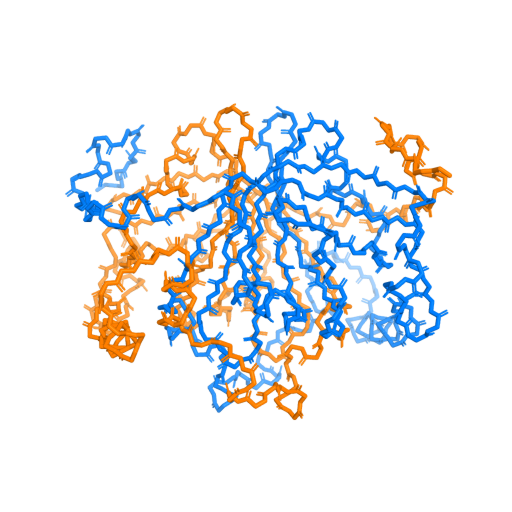 68 LEU B N 1
ATOM 2091 C CA . LEU B 1 68 ? 11.57 15.172 3.387 1 98.38 68 LEU B CA 1
ATOM 2092 C C . LEU B 1 68 ? 12.578 14.078 3.742 1 98.38 68 LEU B C 1
ATOM 2094 O O . LEU B 1 68 ? 12.297 13.219 4.582 1 98.38 68 LEU B O 1
ATOM 2098 N N . VAL B 1 69 ? 13.648 14.086 3.047 1 98.75 69 VAL B N 1
ATOM 2099 C CA . VAL B 1 69 ? 14.812 13.32 3.467 1 98.75 69 VAL B CA 1
ATOM 2100 C C . VAL B 1 69 ? 15.68 14.156 4.41 1 98.75 69 VAL B C 1
ATOM 2102 O O . VAL B 1 69 ? 16.375 15.078 3.975 1 98.75 69 VAL B O 1
ATOM 2105 N N . LEU B 1 70 ? 15.625 13.867 5.711 1 98.56 70 LEU B N 1
ATOM 2106 C CA . LEU B 1 70 ? 16.234 14.711 6.734 1 98.56 70 LEU B CA 1
ATOM 2107 C C . LEU B 1 70 ? 17.719 14.422 6.863 1 98.56 70 LEU B C 1
ATOM 2109 O O . LEU B 1 70 ? 18.516 15.32 7.176 1 98.56 70 LEU B O 1
ATOM 2113 N N . ASP B 1 71 ? 18.125 13.188 6.664 1 98.25 71 ASP B N 1
ATOM 2114 C CA . ASP B 1 71 ? 19.5 12.719 6.598 1 98.25 71 ASP B CA 1
ATOM 2115 C C . ASP B 1 71 ? 19.578 11.336 5.945 1 98.25 71 ASP B C 1
ATOM 2117 O O . ASP B 1 71 ? 18.609 10.867 5.352 1 98.25 71 ASP B O 1
ATOM 2121 N N . GLN B 1 72 ? 20.672 10.641 6.027 1 98.25 72 GLN B N 1
ATOM 2122 C CA . GLN B 1 72 ? 20.891 9.414 5.27 1 98.25 72 GLN B CA 1
ATOM 2123 C C . GLN B 1 72 ? 20.094 8.25 5.863 1 98.25 72 GLN B C 1
ATOM 2125 O O . GLN B 1 72 ? 20.094 7.148 5.312 1 98.25 72 GLN B O 1
ATOM 2130 N N . ARG B 1 73 ? 19.391 8.484 6.938 1 98.38 73 ARG B N 1
ATOM 2131 C CA . ARG B 1 73 ? 18.672 7.367 7.555 1 98.38 73 ARG B CA 1
ATOM 2132 C C . ARG B 1 73 ? 17.297 7.793 8.031 1 98.38 73 ARG B C 1
ATOM 2134 O O . ARG B 1 73 ? 16.609 7.039 8.734 1 98.38 73 ARG B O 1
ATOM 2141 N N . THR B 1 74 ? 16.906 9.031 7.707 1 98.81 74 THR B N 1
ATOM 2142 C CA . THR B 1 74 ? 15.664 9.523 8.273 1 98.81 74 THR B CA 1
ATOM 2143 C C . THR B 1 74 ? 14.852 10.273 7.223 1 98.81 74 THR B C 1
ATOM 2145 O O . THR B 1 74 ? 15.383 11.117 6.5 1 98.81 74 THR B O 1
ATOM 2148 N N . ILE B 1 75 ? 13.633 9.914 7.156 1 98.88 75 ILE B N 1
ATOM 2149 C CA . ILE B 1 75 ? 12.703 10.672 6.328 1 98.88 75 ILE B CA 1
ATOM 2150 C C . ILE B 1 75 ? 11.516 11.125 7.172 1 98.88 75 ILE B C 1
ATOM 2152 O O . ILE B 1 75 ? 11.312 10.641 8.289 1 98.88 75 ILE B O 1
ATOM 2156 N N . ALA B 1 76 ? 10.742 12.086 6.621 1 98.88 76 ALA B N 1
ATOM 2157 C CA . ALA B 1 76 ? 9.539 12.57 7.301 1 98.88 76 ALA B CA 1
ATOM 2158 C C . ALA B 1 76 ? 8.375 12.688 6.328 1 98.88 76 ALA B C 1
ATOM 2160 O O . ALA B 1 76 ? 8.539 13.188 5.211 1 98.88 76 ALA B O 1
ATOM 2161 N N . LEU B 1 77 ? 7.258 12.211 6.738 1 98.75 77 LEU B N 1
ATOM 2162 C CA . LEU B 1 77 ? 5.984 12.375 6.043 1 98.75 77 LEU B CA 1
ATOM 2163 C C . LEU B 1 77 ? 5.078 13.344 6.789 1 98.75 77 LEU B C 1
ATOM 2165 O O . LEU B 1 77 ? 4.949 13.273 8.016 1 98.75 77 LEU B O 1
ATOM 2169 N N . ALA B 1 78 ? 4.418 14.211 6.078 1 98.44 78 ALA B N 1
ATOM 2170 C CA . ALA B 1 78 ? 3.445 15.109 6.684 1 98.44 78 ALA B CA 1
ATOM 2171 C C . ALA B 1 78 ? 2.16 14.375 7.051 1 98.44 78 ALA B C 1
ATOM 2173 O O . ALA B 1 78 ? 1.693 13.516 6.297 1 98.44 78 ALA B O 1
ATOM 2174 N N . ASP B 1 79 ? 1.648 14.688 8.188 1 97.44 79 ASP B N 1
ATOM 2175 C CA . ASP B 1 79 ? 0.264 14.312 8.445 1 97.44 79 ASP B CA 1
ATOM 2176 C C . ASP B 1 79 ? -0.707 15.305 7.82 1 97.44 79 ASP B C 1
ATOM 2178 O O . ASP B 1 79 ? -0.601 16.516 8.047 1 97.44 79 ASP B O 1
ATOM 2182 N N . ARG B 1 80 ? -1.56 14.852 6.992 1 97.44 80 ARG B N 1
ATOM 2183 C CA . ARG B 1 80 ? -2.572 15.656 6.32 1 97.44 80 ARG B CA 1
ATOM 2184 C C . ARG B 1 80 ? -3.969 15.32 6.832 1 97.44 80 ARG B C 1
ATOM 2186 O O . ARG B 1 80 ? -4.188 14.25 7.395 1 97.44 80 ARG B O 1
ATOM 2193 N N . LYS B 1 81 ? -4.883 16.219 6.598 1 94.62 81 LYS B N 1
ATOM 2194 C CA . LYS B 1 81 ? -6.258 16 7.039 1 94.62 81 LYS B CA 1
ATOM 2195 C C . LYS B 1 81 ? -6.836 14.727 6.438 1 94.62 81 LYS B C 1
ATOM 2197 O O . LYS B 1 81 ? -6.746 14.5 5.227 1 94.62 81 LYS B O 1
ATOM 2202 N N . GLY B 1 82 ? -7.324 13.883 7.266 1 94 82 GLY B N 1
ATOM 2203 C CA . GLY B 1 82 ? -7.984 12.656 6.863 1 94 82 GLY B CA 1
ATOM 2204 C C . GLY B 1 82 ? -9.266 12.383 7.633 1 94 82 GLY B C 1
ATOM 2205 O O . GLY B 1 82 ? -10.016 13.305 7.945 1 94 82 GLY B O 1
ATOM 2206 N N . ASN B 1 83 ? -9.555 11.203 7.852 1 95.44 83 ASN B N 1
ATOM 2207 C CA . ASN B 1 83 ? -10.812 10.789 8.461 1 95.44 83 ASN B CA 1
ATOM 2208 C C . ASN B 1 83 ? -10.766 10.891 9.984 1 95.44 83 ASN B C 1
ATOM 2210 O O . ASN B 1 83 ? -11.758 10.625 10.656 1 95.44 83 ASN B O 1
ATOM 2214 N N . ARG B 1 84 ? -9.648 11.094 10.555 1 97.44 84 ARG B N 1
ATOM 2215 C CA . ARG B 1 84 ? -9.43 11.391 11.969 1 97.44 84 ARG B CA 1
ATOM 2216 C C . ARG B 1 84 ? -9.523 10.125 12.812 1 97.44 84 ARG B C 1
ATOM 2218 O O . ARG B 1 84 ? -9.641 10.203 14.039 1 97.44 84 ARG B O 1
ATOM 2225 N N . ARG B 1 85 ? -9.461 8.961 12.18 1 97.75 85 ARG B N 1
ATOM 2226 C CA . ARG B 1 85 ? -9.508 7.703 12.922 1 97.75 85 ARG B CA 1
ATOM 2227 C C . ARG B 1 85 ? -8.188 7.434 13.633 1 97.75 85 ARG B C 1
ATOM 2229 O O . ARG B 1 85 ? -8.156 6.766 14.664 1 97.75 85 ARG B O 1
ATOM 2236 N N . LEU B 1 86 ? -7.082 7.879 13.055 1 98.12 86 LEU B N 1
ATOM 2237 C CA . LEU B 1 86 ? -5.738 7.754 13.617 1 98.12 86 LEU B CA 1
ATOM 2238 C C . LEU B 1 86 ? -5.273 6.301 13.594 1 98.12 86 LEU B C 1
ATOM 2240 O O . LEU B 1 86 ? -4.449 5.898 14.414 1 98.12 86 LEU B O 1
ATOM 2244 N N . ASP B 1 87 ? -5.805 5.461 12.695 1 98.12 87 ASP B N 1
ATOM 2245 C CA . ASP B 1 87 ? -5.473 4.039 12.695 1 98.12 87 ASP B CA 1
ATOM 2246 C C . ASP B 1 87 ? -3.963 3.824 12.617 1 98.12 87 ASP B C 1
ATOM 2248 O O . ASP B 1 87 ? -3.383 3.156 13.477 1 98.12 87 ASP B O 1
ATOM 2252 N N . SER B 1 88 ? -3.324 4.445 11.656 1 98.5 88 SER B N 1
ATOM 2253 C CA . SER B 1 88 ? -1.886 4.266 11.477 1 98.5 88 SER B CA 1
ATOM 2254 C C . SER B 1 88 ? -1.107 4.844 12.656 1 98.5 88 SER B C 1
ATOM 2256 O O . SER B 1 88 ? -0.15 4.23 13.133 1 98.5 88 SER B O 1
ATOM 2258 N N . MET B 1 89 ? -1.521 5.98 13.109 1 98.69 89 MET B N 1
ATOM 2259 C CA . MET B 1 89 ? -0.789 6.652 14.18 1 98.69 89 MET B CA 1
ATOM 2260 C C . MET B 1 89 ? -0.925 5.887 15.492 1 98.69 89 MET B C 1
ATOM 2262 O O . MET B 1 89 ? 0.034 5.785 16.266 1 98.69 89 MET B O 1
ATOM 2266 N N . ARG B 1 90 ? -2.104 5.352 15.734 1 98.69 90 ARG B N 1
ATOM 2267 C CA . ARG B 1 90 ? -2.291 4.523 16.922 1 98.69 90 ARG B CA 1
ATOM 2268 C C . ARG B 1 90 ? -1.421 3.271 16.859 1 98.69 90 ARG B C 1
ATOM 2270 O O . ARG B 1 90 ? -0.837 2.863 17.859 1 98.69 90 ARG B O 1
ATOM 2277 N N . ASN B 1 91 ? -1.384 2.645 15.711 1 98.88 91 ASN B N 1
ATOM 2278 C CA . ASN B 1 91 ? -0.497 1.5 15.539 1 98.88 91 ASN B CA 1
ATOM 2279 C C . ASN B 1 91 ? 0.953 1.862 15.852 1 98.88 91 ASN B C 1
ATOM 2281 O O . ASN B 1 91 ? 1.641 1.131 16.562 1 98.88 91 ASN B O 1
ATOM 2285 N N . ILE B 1 92 ? 1.394 3.016 15.328 1 98.88 92 ILE B N 1
ATOM 2286 C CA . ILE B 1 92 ? 2.779 3.441 15.484 1 98.88 92 ILE B CA 1
ATOM 2287 C C . ILE B 1 92 ? 3.088 3.645 16.969 1 98.88 92 ILE B C 1
ATOM 2289 O O . ILE B 1 92 ? 4.188 3.322 17.438 1 98.88 92 ILE B O 1
ATOM 2293 N N . LEU B 1 93 ? 2.125 4.141 17.75 1 98.88 93 LEU B N 1
ATOM 2294 C CA . LEU B 1 93 ? 2.311 4.328 19.188 1 98.88 93 LEU B CA 1
ATOM 2295 C C . LEU B 1 93 ? 2.531 2.992 19.875 1 98.88 93 LEU B C 1
ATOM 2297 O O . LEU B 1 93 ? 3.301 2.908 20.844 1 98.88 93 LEU B O 1
ATOM 2301 N N . ALA B 1 94 ? 1.913 1.951 19.344 1 98.62 94 ALA B N 1
ATOM 2302 C CA . ALA B 1 94 ? 1.964 0.637 19.984 1 98.62 94 ALA B CA 1
ATOM 2303 C C . ALA B 1 94 ? 3.121 -0.193 19.438 1 98.62 94 ALA B C 1
ATOM 2305 O O . ALA B 1 94 ? 3.721 -0.99 20.156 1 98.62 94 ALA B O 1
ATOM 2306 N N . ASN B 1 95 ? 3.389 -0.119 18.188 1 98.75 95 ASN B N 1
ATOM 2307 C CA . ASN B 1 95 ? 4.43 -0.795 17.422 1 98.75 95 ASN B CA 1
ATOM 2308 C C . ASN B 1 95 ? 5.078 0.142 16.406 1 98.75 95 ASN B C 1
ATOM 2310 O O . ASN B 1 95 ? 4.508 0.399 15.336 1 98.75 95 ASN B O 1
ATOM 2314 N N . PRO B 1 96 ? 6.234 0.608 16.734 1 98.88 96 PRO B N 1
ATOM 2315 C CA . PRO B 1 96 ? 6.809 1.681 15.914 1 98.88 96 PRO B CA 1
ATOM 2316 C C . PRO B 1 96 ? 7.266 1.198 14.547 1 98.88 96 PRO B C 1
ATOM 2318 O O . PRO B 1 96 ? 7.668 2.008 13.703 1 98.88 96 PRO B O 1
ATOM 2321 N N . HIS B 1 97 ? 7.27 -0.118 14.266 1 98.94 97 HIS B N 1
ATOM 2322 C CA . HIS B 1 97 ? 7.723 -0.633 12.977 1 98.94 97 HIS B CA 1
ATOM 2323 C C . HIS B 1 97 ? 6.734 -0.29 11.867 1 98.94 97 HIS B C 1
ATOM 2325 O O . HIS B 1 97 ? 5.52 -0.418 12.047 1 98.94 97 HIS B O 1
ATOM 2331 N N . VAL B 1 98 ? 7.254 0.166 10.734 1 98.94 98 VAL B N 1
ATOM 2332 C CA . VAL B 1 98 ? 6.426 0.531 9.594 1 98.94 98 VAL B CA 1
ATOM 2333 C C . VAL B 1 98 ? 7.051 -0.005 8.305 1 98.94 98 VAL B C 1
ATOM 2335 O O . VAL B 1 98 ? 8.25 -0.287 8.266 1 98.94 98 VAL B O 1
ATOM 2338 N N . GLY B 1 99 ? 6.297 -0.275 7.316 1 98.94 99 GLY B N 1
ATOM 2339 C CA . GLY B 1 99 ? 6.691 -0.513 5.938 1 98.94 99 GLY B CA 1
ATOM 2340 C C . GLY B 1 99 ? 6.141 0.52 4.973 1 98.94 99 GLY B C 1
ATOM 2341 O O . GLY B 1 99 ? 4.992 0.951 5.109 1 98.94 99 GLY B O 1
ATOM 2342 N N . LEU B 1 100 ? 6.945 0.894 4.012 1 98.94 100 LEU B N 1
ATOM 2343 C CA . LEU B 1 100 ? 6.539 1.924 3.062 1 98.94 100 LEU B CA 1
ATOM 2344 C C . LEU B 1 100 ? 6.828 1.487 1.63 1 98.94 100 LEU B C 1
ATOM 2346 O O . LEU B 1 100 ? 7.805 0.782 1.377 1 98.94 100 LEU B O 1
ATOM 2350 N N . LEU B 1 101 ? 6.027 1.93 0.758 1 98.94 101 LEU B N 1
ATOM 2351 C CA . LEU B 1 101 ? 6.207 1.809 -0.684 1 98.94 101 LEU B CA 1
ATOM 2352 C C . LEU B 1 101 ? 6.023 3.158 -1.37 1 98.94 101 LEU B C 1
ATOM 2354 O O . LEU B 1 101 ? 4.938 3.742 -1.318 1 98.94 101 LEU B O 1
ATOM 2358 N N . PHE B 1 102 ? 7.078 3.635 -2.016 1 98.94 102 PHE B N 1
ATOM 2359 C CA . PHE B 1 102 ? 7.047 4.922 -2.697 1 98.94 102 PHE B CA 1
ATOM 2360 C C . PHE B 1 102 ? 6.789 4.742 -4.188 1 98.94 102 PHE B C 1
ATOM 2362 O O . PHE B 1 102 ? 7.453 3.939 -4.844 1 98.94 102 PHE B O 1
ATOM 2369 N N . LEU B 1 103 ? 5.859 5.523 -4.68 1 98.75 103 LEU B N 1
ATOM 2370 C CA . LEU B 1 103 ? 5.477 5.445 -6.086 1 98.75 103 LEU B CA 1
ATOM 2371 C C . LEU B 1 103 ? 5.695 6.781 -6.785 1 98.75 103 LEU B C 1
ATOM 2373 O O . LEU B 1 103 ? 5.414 7.84 -6.211 1 98.75 103 LEU B O 1
ATOM 2377 N N . VAL B 1 104 ? 6.176 6.73 -7.992 1 98.75 104 VAL B N 1
ATOM 2378 C CA . VAL B 1 104 ? 6.133 7.828 -8.945 1 98.75 104 VAL B CA 1
ATOM 2379 C C . VAL B 1 104 ? 5.246 7.445 -10.133 1 98.75 104 VAL B C 1
ATOM 2381 O O . VAL B 1 104 ? 5.516 6.465 -10.828 1 98.75 104 VAL B O 1
ATOM 2384 N N . PRO B 1 105 ? 4.137 8.211 -10.297 1 98.56 105 PRO B N 1
ATOM 2385 C CA . PRO B 1 105 ? 3.232 7.832 -11.391 1 98.56 105 PRO B CA 1
ATOM 2386 C C . PRO B 1 105 ? 3.932 7.789 -12.742 1 98.56 105 PRO B C 1
ATOM 2388 O O . PRO B 1 105 ? 4.777 8.641 -13.039 1 98.56 105 PRO B O 1
ATOM 2391 N N . GLY B 1 106 ? 3.623 6.77 -13.516 1 98.06 106 GLY B N 1
ATOM 2392 C CA . GLY B 1 106 ? 4.254 6.555 -14.812 1 98.06 106 GLY B CA 1
ATOM 2393 C C . GLY B 1 106 ? 5.504 5.699 -14.734 1 98.06 106 GLY B C 1
ATOM 2394 O O . GLY B 1 106 ? 6.023 5.25 -15.758 1 98.06 106 GLY B O 1
ATOM 2395 N N . ILE B 1 107 ? 5.988 5.473 -13.586 1 98 107 ILE B N 1
ATOM 2396 C CA . ILE B 1 107 ? 7.195 4.684 -13.352 1 98 107 ILE B CA 1
ATOM 2397 C C . ILE B 1 107 ? 6.836 3.395 -12.617 1 98 107 ILE B C 1
ATOM 2399 O O . ILE B 1 107 ? 6.281 3.434 -11.516 1 98 107 ILE B O 1
ATOM 2403 N N . GLY B 1 108 ? 7.199 2.264 -13.195 1 97.5 108 GLY B N 1
ATOM 2404 C CA . GLY B 1 108 ? 6.82 0.984 -12.617 1 97.5 108 GLY B CA 1
ATOM 2405 C C . GLY B 1 108 ? 7.715 0.562 -11.461 1 97.5 108 GLY B C 1
ATOM 2406 O O . GLY B 1 108 ? 7.281 -0.178 -10.578 1 97.5 108 GLY B O 1
ATOM 2407 N N . ASP B 1 109 ? 8.953 1.021 -11.484 1 97.19 109 ASP B N 1
ATOM 2408 C CA . ASP B 1 109 ? 9.867 0.731 -10.383 1 97.19 109 ASP B CA 1
ATOM 2409 C C . ASP B 1 109 ? 9.5 1.53 -9.141 1 97.19 109 ASP B C 1
ATOM 2411 O O . ASP B 1 109 ? 9.109 2.697 -9.234 1 97.19 109 ASP B O 1
ATOM 2415 N N . THR B 1 110 ? 9.641 0.849 -7.977 1 98.5 110 THR B N 1
ATOM 2416 C CA . THR B 1 110 ? 9.281 1.511 -6.727 1 98.5 110 THR B CA 1
ATOM 2417 C C . THR B 1 110 ? 10.359 1.3 -5.672 1 98.5 110 THR B C 1
ATOM 2419 O O . THR B 1 110 ? 11.281 0.501 -5.867 1 98.5 110 THR B O 1
ATOM 2422 N N . LEU B 1 111 ? 10.297 2.039 -4.637 1 98.81 111 LEU B N 1
ATOM 2423 C CA . LEU B 1 111 ? 11.203 1.891 -3.502 1 98.81 111 LEU B CA 1
ATOM 2424 C C . LEU B 1 111 ? 10.445 1.441 -2.258 1 98.81 111 LEU B C 1
ATOM 2426 O O . LEU B 1 111 ? 9.398 2.004 -1.926 1 98.81 111 LEU B O 1
ATOM 2430 N N . ARG B 1 112 ? 10.992 0.444 -1.646 1 98.88 112 ARG B N 1
ATOM 2431 C CA . ARG B 1 112 ? 10.516 -0.024 -0.347 1 98.88 112 ARG B CA 1
ATOM 2432 C C . ARG B 1 112 ? 11.398 0.508 0.781 1 98.88 112 ARG B C 1
ATOM 2434 O O . ARG B 1 112 ? 12.625 0.544 0.655 1 98.88 112 ARG B O 1
ATOM 2441 N N . ILE B 1 113 ? 10.766 0.941 1.803 1 98.94 113 ILE B N 1
ATOM 2442 C CA . ILE B 1 113 ? 11.461 1.279 3.041 1 98.94 113 ILE B CA 1
ATOM 2443 C C . ILE B 1 113 ? 10.773 0.6 4.223 1 98.94 113 ILE B C 1
ATOM 2445 O O . ILE B 1 113 ? 9.555 0.714 4.387 1 98.94 113 ILE B O 1
ATOM 2449 N N . ASN B 1 114 ? 11.5 -0.154 4.98 1 98.88 114 ASN B N 1
ATOM 2450 C CA . ASN B 1 114 ? 11.078 -0.63 6.293 1 98.88 114 ASN B CA 1
ATOM 2451 C C . ASN B 1 114 ? 11.922 -0.007 7.406 1 98.88 114 ASN B C 1
ATOM 2453 O O . ASN B 1 114 ? 13.125 0.197 7.242 1 98.88 114 ASN B O 1
ATOM 2457 N N . GLY B 1 115 ? 11.258 0.31 8.469 1 98.88 115 GLY B N 1
ATOM 2458 C CA . GLY B 1 115 ? 11.969 0.908 9.586 1 98.88 115 GLY B CA 1
ATOM 2459 C C . GLY B 1 115 ? 11.078 1.163 10.789 1 98.88 115 GLY B C 1
ATOM 2460 O O . GLY B 1 115 ? 10.125 0.422 11.031 1 98.88 115 GLY B O 1
ATOM 2461 N N . THR B 1 116 ? 11.5 2.129 11.594 1 98.94 116 THR B N 1
ATOM 2462 C CA . THR B 1 116 ? 10.719 2.52 12.758 1 98.94 116 THR B CA 1
ATOM 2463 C C . THR B 1 116 ? 10.273 3.975 12.648 1 98.94 116 THR B C 1
ATOM 2465 O O . THR B 1 116 ? 10.992 4.809 12.094 1 98.94 116 THR B O 1
ATOM 2468 N N . ALA B 1 117 ? 9.125 4.207 13.188 1 98.94 117 ALA B N 1
ATOM 2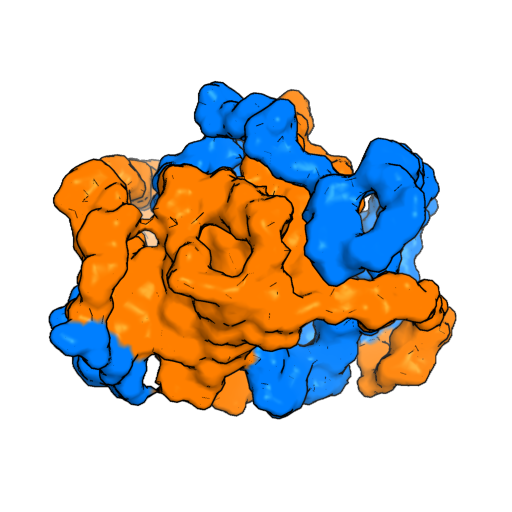469 C CA . ALA B 1 117 ? 8.531 5.535 13.078 1 98.94 117 ALA B CA 1
ATOM 2470 C C . ALA B 1 117 ? 8.234 6.121 14.453 1 98.94 117 ALA B C 1
ATOM 2472 O O . ALA B 1 117 ? 7.973 5.383 15.406 1 98.94 117 ALA B O 1
ATOM 2473 N N . ARG B 1 118 ? 8.273 7.383 14.539 1 98.88 118 ARG B N 1
ATOM 2474 C CA . ARG B 1 118 ? 7.715 8.172 15.633 1 98.88 118 ARG B CA 1
ATOM 2475 C C . ARG B 1 118 ? 6.898 9.344 15.102 1 98.88 118 ARG B C 1
ATOM 2477 O O . ARG B 1 118 ? 7.121 9.797 13.977 1 98.88 118 ARG B O 1
ATOM 2484 N N . ILE B 1 119 ? 5.945 9.773 15.867 1 98.94 119 ILE B N 1
ATOM 2485 C CA . ILE B 1 119 ? 5.121 10.93 15.547 1 98.94 119 ILE B CA 1
ATOM 2486 C C . ILE B 1 119 ? 5.668 12.172 16.25 1 98.94 119 ILE B C 1
ATOM 2488 O O . ILE B 1 119 ? 5.965 12.133 17.438 1 98.94 119 ILE B O 1
ATOM 2492 N N . VAL B 1 120 ? 5.785 13.305 15.477 1 98.88 120 VAL B N 1
ATOM 2493 C CA . VAL B 1 120 ? 6.41 14.469 16.094 1 98.88 120 VAL B CA 1
ATOM 2494 C C . VAL B 1 120 ? 5.566 15.711 15.82 1 98.88 120 VAL B C 1
ATOM 2496 O O . VAL B 1 120 ? 4.879 15.789 14.805 1 98.88 120 VAL B O 1
ATOM 2499 N N . ALA B 1 121 ? 5.609 16.625 16.719 1 98.75 121 ALA B N 1
ATOM 2500 C CA . ALA B 1 121 ? 5.082 17.984 16.609 1 98.75 121 ALA B CA 1
ATOM 2501 C C . ALA B 1 121 ? 6.176 19.016 16.859 1 98.75 121 ALA B C 1
ATOM 2503 O O . ALA B 1 121 ? 7.223 18.703 17.422 1 98.75 121 ALA B O 1
ATOM 2504 N N . ASP B 1 122 ? 6.027 20.234 16.344 1 98.19 122 ASP B N 1
ATOM 2505 C CA . ASP B 1 122 ? 6.871 21.391 16.625 1 98.19 122 ASP B CA 1
ATOM 2506 C C . ASP B 1 122 ? 8.273 21.203 16.062 1 98.19 122 ASP B C 1
ATOM 2508 O O . ASP B 1 122 ? 9.234 21.812 16.547 1 98.19 122 ASP B O 1
ATOM 2512 N N . ALA B 1 123 ? 8.422 20.234 15.156 1 98.31 123 ALA B N 1
ATOM 2513 C CA . ALA B 1 123 ? 9.719 20.078 14.516 1 98.31 123 ALA B CA 1
ATOM 2514 C C . ALA B 1 123 ? 10.055 21.281 13.633 1 98.31 123 ALA B C 1
ATOM 2516 O O . ALA B 1 123 ? 9.18 21.812 12.945 1 98.31 123 ALA B O 1
ATOM 2517 N N . ASP B 1 124 ? 11.297 21.672 13.508 1 97.81 124 ASP B N 1
ATOM 2518 C CA . ASP B 1 124 ? 11.742 22.859 12.797 1 97.81 124 ASP B CA 1
ATOM 2519 C C . ASP B 1 124 ? 11.516 22.719 11.297 1 97.81 124 ASP B C 1
ATOM 2521 O O . ASP B 1 124 ? 11.422 23.734 10.586 1 97.81 124 ASP B O 1
ATOM 2525 N N . TYR B 1 125 ? 11.43 21.5 10.844 1 97.88 125 TYR B N 1
ATOM 2526 C CA . TYR B 1 125 ? 11.336 21.297 9.398 1 97.88 125 TYR B CA 1
ATOM 2527 C C . TYR B 1 125 ? 9.883 21.312 8.938 1 97.88 125 TYR B C 1
ATOM 2529 O O . TYR B 1 125 ? 9.602 21.312 7.738 1 97.88 125 TYR B O 1
ATOM 2537 N N . LEU B 1 126 ? 8.891 21.312 9.805 1 98 126 LEU B N 1
ATOM 2538 C CA . LEU B 1 126 ? 7.484 21.188 9.445 1 98 126 LEU B CA 1
ATOM 2539 C C . LEU B 1 126 ? 7.082 22.281 8.453 1 98 126 LEU B C 1
ATOM 2541 O O . LEU B 1 126 ? 6.367 22.016 7.488 1 98 126 LEU B O 1
ATOM 2545 N N . PRO B 1 127 ? 7.57 23.562 8.617 1 97.69 127 PRO B N 1
ATOM 2546 C CA . PRO B 1 127 ? 7.199 24.594 7.648 1 97.69 127 PRO B CA 1
ATOM 2547 C C . PRO B 1 127 ? 7.652 24.266 6.23 1 97.69 127 PRO B C 1
ATOM 2549 O O . PRO B 1 127 ? 7.02 24.688 5.262 1 97.69 127 PRO B O 1
ATOM 2552 N N . ARG B 1 128 ? 8.695 23.438 6.051 1 97.56 128 ARG B N 1
ATOM 2553 C CA . ARG B 1 128 ? 9.195 23.031 4.738 1 97.56 128 ARG B CA 1
ATOM 2554 C C . ARG B 1 128 ? 8.211 22.094 4.039 1 97.56 128 ARG B C 1
ATOM 2556 O O . ARG B 1 128 ? 8.32 21.859 2.834 1 97.56 128 ARG B O 1
ATOM 2563 N N . MET B 1 129 ? 7.234 21.594 4.77 1 97.62 129 MET B N 1
ATOM 2564 C CA . MET B 1 129 ? 6.277 20.641 4.23 1 97.62 129 MET B CA 1
ATOM 2565 C C . MET B 1 129 ? 4.953 21.312 3.893 1 97.62 129 MET B C 1
ATOM 2567 O O . MET B 1 129 ? 3.955 20.641 3.625 1 97.62 129 MET B O 1
ATOM 2571 N N . ALA B 1 130 ? 4.961 22.641 3.867 1 97.75 130 ALA B N 1
ATOM 2572 C CA . ALA B 1 130 ? 3.73 23.375 3.58 1 97.75 130 ALA B CA 1
ATOM 2573 C C . ALA B 1 130 ? 3.271 23.141 2.145 1 97.75 130 ALA B C 1
ATOM 2575 O O . ALA B 1 130 ? 4.09 23.109 1.223 1 97.75 130 ALA B O 1
ATOM 2576 N N . VAL B 1 131 ? 2.076 22.891 1.995 1 96.62 131 VAL B N 1
ATOM 2577 C CA . VAL B 1 131 ? 1.386 22.859 0.71 1 96.62 131 VAL B CA 1
ATOM 2578 C C . VAL B 1 131 ? 0.193 23.812 0.734 1 96.62 131 VAL B C 1
ATOM 2580 O O . VAL B 1 131 ? -0.576 23.828 1.698 1 96.62 131 VAL B O 1
ATOM 2583 N N . ALA B 1 132 ? 0.04 24.609 -0.309 1 93.56 132 ALA B N 1
ATOM 2584 C CA . ALA B 1 132 ? -1.019 25.609 -0.391 1 93.56 132 ALA B CA 1
ATOM 2585 C C . ALA B 1 132 ? -0.994 26.547 0.823 1 93.56 132 ALA B C 1
ATOM 2587 O O . ALA B 1 132 ? -2.045 26.906 1.35 1 93.56 132 ALA B O 1
ATOM 2588 N N . GLY B 1 133 ? 0.192 26.75 1.344 1 95.12 133 GLY B N 1
ATOM 2589 C CA . GLY B 1 133 ? 0.402 27.688 2.434 1 95.12 133 GLY B CA 1
ATOM 2590 C C . GLY B 1 133 ? 0.091 27.109 3.797 1 95.12 133 GLY B C 1
ATOM 2591 O O . GLY B 1 133 ? 0.105 27.812 4.805 1 95.12 133 GLY B O 1
ATOM 2592 N N . ILE B 1 134 ? -0.169 25.812 3.84 1 96.88 134 ILE B N 1
ATOM 2593 C CA . ILE B 1 134 ? -0.558 25.203 5.102 1 96.88 134 ILE B CA 1
ATOM 2594 C C . ILE B 1 134 ? 0.499 24.188 5.527 1 96.88 134 ILE B C 1
ATOM 2596 O O . ILE B 1 134 ? 0.666 23.141 4.879 1 96.88 134 ILE B O 1
ATOM 2600 N N . ALA B 1 135 ? 1.127 24.453 6.609 1 97.56 135 ALA B N 1
ATOM 2601 C CA . ALA B 1 135 ? 2.092 23.531 7.184 1 97.56 135 ALA B CA 1
ATOM 2602 C C . ALA B 1 135 ? 1.396 22.484 8.047 1 97.56 135 ALA B C 1
ATOM 2604 O O . ALA B 1 135 ? 0.449 22.797 8.773 1 97.56 135 ALA B O 1
ATOM 2605 N N . PRO B 1 136 ? 1.857 21.234 7.969 1 97.94 136 PRO B N 1
ATOM 2606 C CA . PRO B 1 136 ? 1.287 20.234 8.883 1 97.94 136 PRO B CA 1
ATOM 2607 C C . PRO B 1 136 ? 1.643 20.516 10.344 1 97.94 136 PRO B C 1
ATOM 2609 O O . PRO B 1 136 ? 2.67 21.125 10.625 1 97.94 136 PRO B O 1
ATOM 2612 N N . GLN B 1 137 ? 0.82 20.031 11.203 1 98 137 GLN B N 1
ATOM 2613 C CA . GLN B 1 137 ? 1.095 20.156 12.633 1 98 137 GLN B CA 1
ATOM 2614 C C . GLN B 1 137 ? 1.849 18.938 13.148 1 98 137 GLN B C 1
ATOM 2616 O O . GLN B 1 137 ? 2.543 19.016 14.164 1 98 137 GLN B O 1
ATOM 2621 N N . LEU B 1 138 ? 1.67 17.828 12.523 1 98.62 138 LEU B N 1
ATOM 2622 C CA . LEU B 1 138 ? 2.322 16.562 12.875 1 98.62 138 LEU B CA 1
ATOM 2623 C C . LEU B 1 138 ? 3.076 16 11.672 1 98.62 138 LEU B C 1
ATOM 2625 O O . LEU B 1 138 ? 2.713 16.266 10.523 1 98.62 138 LEU B O 1
ATOM 2629 N N . ALA B 1 139 ? 4.086 15.273 11.969 1 98.81 139 ALA B N 1
ATOM 2630 C CA . ALA B 1 139 ? 4.781 14.461 10.977 1 98.81 139 ALA B CA 1
ATOM 2631 C C . ALA B 1 139 ? 5.113 13.078 11.523 1 98.81 139 ALA B C 1
ATOM 2633 O O . ALA B 1 139 ? 5.176 12.883 12.742 1 98.81 139 ALA B O 1
ATOM 2634 N N . ILE B 1 140 ? 5.176 12.164 10.664 1 98.88 140 ILE B N 1
ATOM 2635 C CA . ILE B 1 140 ? 5.715 10.844 10.961 1 98.88 140 ILE B CA 1
ATOM 2636 C C . ILE B 1 140 ? 7.176 10.766 10.516 1 98.88 140 ILE B C 1
ATOM 2638 O O . ILE B 1 140 ? 7.465 10.844 9.32 1 98.88 140 ILE B O 1
ATOM 2642 N N . GLU B 1 141 ? 8.031 10.672 11.469 1 98.94 141 GLU B N 1
ATOM 2643 C CA . GLU B 1 141 ? 9.453 10.516 11.188 1 98.94 141 GLU B CA 1
ATOM 2644 C C . GLU B 1 141 ? 9.852 9.047 11.172 1 98.94 141 GLU B C 1
ATOM 2646 O O . GLU B 1 141 ? 9.531 8.297 12.102 1 98.94 141 GLU B O 1
ATOM 2651 N N . ILE B 1 142 ? 10.586 8.664 10.148 1 98.94 142 ILE B N 1
ATOM 2652 C CA . ILE B 1 142 ? 10.93 7.258 9.984 1 98.94 142 ILE B CA 1
ATOM 2653 C C . ILE B 1 142 ? 12.445 7.102 9.938 1 98.94 142 ILE B C 1
ATOM 2655 O O . ILE B 1 142 ? 13.133 7.789 9.172 1 98.94 142 ILE B O 1
ATOM 2659 N N . THR B 1 143 ? 12.906 6.23 10.773 1 98.94 143 THR B N 1
ATOM 2660 C CA . THR B 1 143 ? 14.289 5.766 10.695 1 98.94 143 THR B CA 1
ATOM 2661 C C . THR B 1 143 ? 14.391 4.543 9.781 1 98.94 143 THR B C 1
ATOM 2663 O O . THR B 1 143 ? 13.789 3.504 10.062 1 98.94 143 THR B O 1
ATOM 2666 N N . VAL B 1 144 ? 15.219 4.656 8.734 1 98.88 144 VAL B N 1
ATOM 2667 C CA . VAL B 1 144 ? 15.352 3.629 7.711 1 98.88 144 VAL B CA 1
ATOM 2668 C C . VAL B 1 144 ? 16.188 2.469 8.242 1 98.88 144 VAL B C 1
ATOM 2670 O O . VAL B 1 144 ? 17.297 2.672 8.742 1 98.88 144 VAL B O 1
ATOM 2673 N N . GLN B 1 145 ? 15.617 1.315 8.133 1 98.81 145 GLN B N 1
ATOM 2674 C CA . GLN B 1 145 ? 16.359 0.113 8.492 1 98.81 145 GLN B CA 1
ATOM 2675 C C . GLN B 1 145 ? 16.609 -0.771 7.277 1 98.81 145 GLN B C 1
ATOM 2677 O O . GLN B 1 145 ? 17.609 -1.483 7.215 1 98.81 145 GLN B O 1
ATOM 2682 N N . GLU B 1 146 ? 15.688 -0.851 6.395 1 98.56 146 GLU B N 1
ATOM 2683 C CA . GLU B 1 146 ? 15.773 -1.542 5.113 1 98.56 146 GLU B CA 1
ATOM 2684 C C . GLU B 1 146 ? 15.234 -0.671 3.979 1 98.56 146 GLU B C 1
ATOM 2686 O O . GLU B 1 146 ? 14.203 -0.009 4.133 1 98.56 146 GLU B O 1
ATOM 2691 N N . LEU B 1 147 ? 15.945 -0.688 2.926 1 98.88 147 LEU B N 1
ATOM 2692 C CA . LEU B 1 147 ? 15.609 0.09 1.737 1 98.88 147 LEU B CA 1
ATOM 2693 C C . LEU B 1 147 ? 16.047 -0.642 0.471 1 98.88 147 LEU B C 1
ATOM 2695 O O . LEU B 1 147 ? 17.172 -1.112 0.377 1 98.88 147 LEU B O 1
ATOM 2699 N N . PHE B 1 148 ? 15.164 -0.807 -0.5 1 98.62 148 PHE B N 1
ATOM 2700 C CA . PHE B 1 148 ? 15.547 -1.495 -1.726 1 98.62 148 PHE B CA 1
ATOM 2701 C C . PHE B 1 148 ? 14.57 -1.188 -2.85 1 98.62 148 PHE B C 1
ATOM 2703 O O . PHE B 1 148 ? 13.453 -0.729 -2.6 1 98.62 148 PHE B O 1
ATOM 2710 N N . LEU B 1 149 ? 15.062 -1.447 -4.043 1 98.38 149 LEU B N 1
ATOM 2711 C CA . LEU B 1 149 ? 14.242 -1.335 -5.246 1 98.38 149 LEU B CA 1
ATOM 2712 C C . LEU B 1 149 ? 13.289 -2.52 -5.367 1 98.38 149 LEU B C 1
ATOM 2714 O O . LEU B 1 149 ? 13.68 -3.664 -5.133 1 98.38 149 LEU B O 1
ATOM 2718 N N . HIS B 1 150 ? 12.055 -2.252 -5.66 1 97.94 150 HIS B N 1
ATOM 2719 C CA . HIS B 1 150 ? 11.039 -3.258 -5.965 1 97.94 150 HIS B CA 1
ATOM 2720 C C . HIS B 1 150 ? 10.688 -3.254 -7.449 1 97.94 150 HIS B C 1
ATOM 2722 O O . HIS B 1 150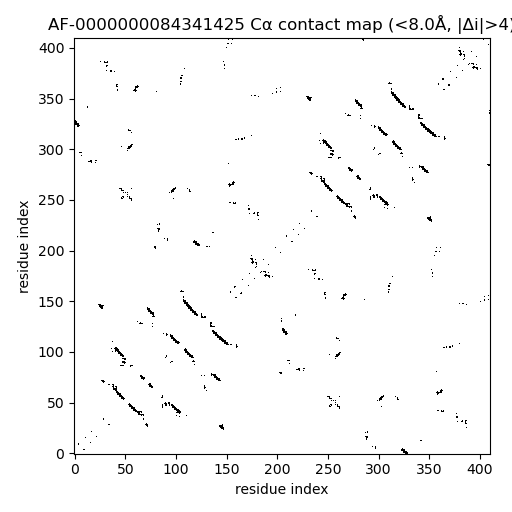 ? 10.422 -2.195 -8.023 1 97.94 150 HIS B O 1
ATOM 2728 N N . CYS B 1 151 ? 10.656 -4.324 -8.07 1 96.44 151 CYS B N 1
ATOM 2729 C CA . CYS B 1 151 ? 10.523 -4.441 -9.523 1 96.44 151 CYS B CA 1
ATOM 2730 C C . CYS B 1 151 ? 9.148 -3.969 -9.977 1 96.44 151 CYS B C 1
ATOM 2732 O O . CYS B 1 151 ? 8.242 -3.789 -9.156 1 96.44 151 CYS B O 1
ATOM 2734 N N . SER B 1 152 ? 8.969 -3.922 -11.305 1 98 152 SER B N 1
ATOM 2735 C CA . SER B 1 152 ? 7.809 -3.246 -11.883 1 98 152 SER B CA 1
ATOM 2736 C C . SER B 1 152 ? 6.773 -4.25 -12.375 1 98 152 SER B C 1
ATOM 2738 O O . SER B 1 152 ? 5.805 -3.877 -13.039 1 98 152 SER B O 1
ATOM 2740 N N . LYS B 1 153 ? 6.824 -5.496 -12.039 1 98.12 153 LYS B N 1
ATOM 2741 C CA . LYS B 1 153 ? 5.992 -6.527 -12.648 1 98.12 153 LYS B CA 1
ATOM 2742 C C . LYS B 1 153 ? 4.516 -6.316 -12.312 1 98.12 153 LYS B C 1
ATOM 2744 O O . LYS B 1 153 ? 3.652 -6.441 -13.18 1 98.12 153 LYS B O 1
ATOM 2749 N N . ALA B 1 154 ? 4.238 -6.012 -11.047 1 98.19 154 ALA B N 1
ATOM 2750 C CA . ALA B 1 154 ? 2.848 -5.789 -10.664 1 98.19 154 ALA B CA 1
ATOM 2751 C C . ALA B 1 154 ? 2.234 -4.645 -11.461 1 98.19 154 ALA B C 1
ATOM 2753 O O . ALA B 1 154 ? 1.062 -4.699 -11.836 1 98.19 154 ALA B O 1
ATOM 2754 N N . PHE B 1 155 ? 3.006 -3.611 -11.664 1 98.44 155 PHE B N 1
ATOM 2755 C CA . PHE B 1 155 ? 2.547 -2.441 -12.398 1 98.44 155 PHE B CA 1
ATOM 2756 C C . PHE B 1 155 ? 2.373 -2.766 -13.875 1 98.44 155 PHE B C 1
ATOM 2758 O O . PHE B 1 155 ? 1.43 -2.295 -14.516 1 98.44 155 PHE B O 1
ATOM 2765 N N . ALA B 1 156 ? 3.264 -3.557 -14.391 1 97.88 156 ALA B N 1
ATOM 2766 C CA . ALA B 1 156 ? 3.135 -4.004 -15.773 1 97.88 156 ALA B CA 1
ATOM 2767 C C . ALA B 1 156 ? 1.896 -4.879 -15.953 1 97.88 156 ALA B C 1
ATOM 2769 O O . ALA B 1 156 ? 1.103 -4.66 -16.875 1 97.88 156 ALA B O 1
ATOM 2770 N N . ARG B 1 157 ? 1.658 -5.812 -15.055 1 98 157 ARG B N 1
ATOM 2771 C CA . ARG B 1 157 ? 0.543 -6.75 -15.148 1 98 157 ARG B CA 1
ATOM 2772 C C . ARG B 1 157 ? -0.793 -6.023 -15.031 1 98 157 ARG B C 1
ATOM 2774 O O . ARG B 1 157 ? -1.768 -6.395 -15.688 1 98 157 ARG B O 1
ATOM 2781 N N . SER B 1 158 ? -0.847 -5.008 -14.219 1 98.12 158 SER B N 1
ATOM 2782 C CA . SER B 1 158 ? -2.1 -4.332 -13.898 1 98.12 158 SER B CA 1
ATOM 2783 C C . SER B 1 158 ? -2.422 -3.248 -14.922 1 98.12 158 SER B C 1
ATOM 2785 O O . SER B 1 158 ? -3.543 -2.738 -14.961 1 98.12 158 SER B O 1
ATOM 2787 N N . GLY B 1 159 ? -1.403 -2.846 -15.695 1 98.06 159 GLY B N 1
ATOM 2788 C CA . GLY B 1 159 ? -1.59 -1.7 -16.578 1 98.06 159 GLY B CA 1
ATOM 2789 C C . GLY B 1 159 ? -1.843 -0.407 -15.82 1 98.06 159 GLY B C 1
ATOM 2790 O O . GLY B 1 159 ? -2.488 0.504 -16.344 1 98.06 159 GLY B O 1
ATOM 2791 N N . LEU B 1 160 ? -1.348 -0.281 -14.633 1 98.5 160 LEU B N 1
ATOM 2792 C CA . LEU B 1 160 ? -1.716 0.788 -13.711 1 98.5 160 LEU B CA 1
ATOM 2793 C C . LEU B 1 160 ? -1.414 2.154 -14.32 1 98.5 160 LEU B C 1
ATOM 2795 O O . LEU B 1 160 ? -2.168 3.109 -14.117 1 98.5 160 LEU B O 1
ATOM 2799 N N . TRP B 1 161 ? -0.312 2.254 -15.07 1 98.56 161 TRP B N 1
ATOM 2800 C CA . TRP B 1 161 ? 0.139 3.557 -15.555 1 98.56 161 TRP B CA 1
ATOM 2801 C C . TRP B 1 161 ? -0.159 3.719 -17.047 1 98.56 161 TRP B C 1
ATOM 2803 O O . TRP B 1 161 ? 0.441 4.562 -17.719 1 98.56 161 TRP B O 1
ATOM 2813 N N . ASP B 1 162 ? -1.06 2.914 -17.594 1 98.19 162 ASP B N 1
ATOM 2814 C CA . ASP B 1 162 ? -1.485 3.02 -19 1 98.19 162 ASP B CA 1
ATOM 2815 C C . ASP B 1 162 ? -2.949 3.441 -19.094 1 98.19 162 ASP B C 1
ATOM 2817 O O . ASP B 1 162 ? -3.842 2.594 -19.172 1 98.19 162 ASP B O 1
ATOM 2821 N N . PRO B 1 163 ? -3.221 4.727 -19.172 1 97.94 163 PRO B N 1
ATOM 2822 C CA . PRO B 1 163 ? -4.594 5.234 -19.141 1 97.94 163 PRO B CA 1
ATOM 2823 C C . PRO B 1 163 ? -5.48 4.598 -20.219 1 97.94 163 PRO B C 1
ATOM 2825 O O . PRO B 1 163 ? -6.699 4.516 -20.047 1 97.94 163 PRO B O 1
ATOM 2828 N N . ALA B 1 164 ? -4.867 4.125 -21.25 1 97.88 164 ALA B N 1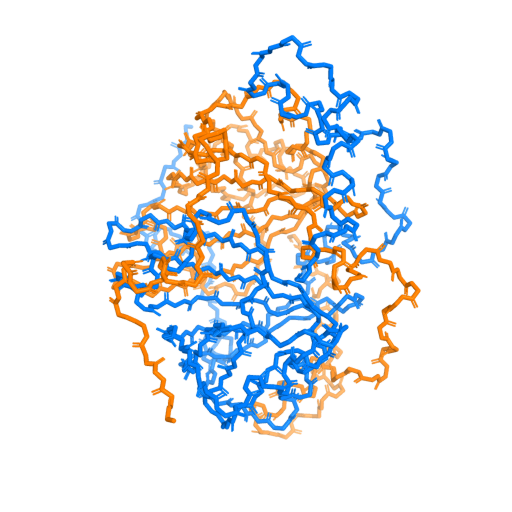
ATOM 2829 C CA . ALA B 1 164 ? -5.648 3.498 -22.312 1 97.88 164 ALA B CA 1
ATOM 2830 C C . ALA B 1 164 ? -6.297 2.207 -21.828 1 97.88 164 ALA B C 1
ATOM 2832 O O . ALA B 1 164 ? -7.254 1.72 -22.438 1 97.88 164 ALA B O 1
ATOM 2833 N N . THR B 1 165 ? -5.785 1.656 -20.734 1 97.56 165 THR B N 1
ATOM 2834 C CA . THR B 1 165 ? -6.293 0.388 -20.219 1 97.56 165 THR B CA 1
ATOM 2835 C C . THR B 1 165 ? -7.27 0.618 -19.078 1 97.56 165 THR B C 1
ATOM 2837 O O . THR B 1 165 ? -7.852 -0.332 -18.547 1 97.56 165 THR B O 1
ATOM 2840 N N . TRP B 1 166 ? -7.48 1.867 -18.641 1 98.31 166 TRP B N 1
ATOM 2841 C CA . TRP B 1 166 ? -8.312 2.166 -17.484 1 98.31 166 TRP B CA 1
ATOM 2842 C C . TRP B 1 166 ? -9.781 1.912 -17.781 1 98.31 166 TRP B C 1
ATOM 2844 O O . TRP B 1 166 ? -10.227 2.074 -18.922 1 98.31 166 TRP B O 1
ATOM 2854 N N . PRO B 1 167 ? -10.516 1.483 -16.812 1 98 167 PRO B N 1
ATOM 2855 C CA . PRO B 1 167 ? -11.938 1.262 -17.047 1 98 167 PRO B CA 1
ATOM 2856 C C . PRO B 1 167 ? -12.711 2.562 -17.266 1 98 167 PRO B C 1
ATOM 2858 O O . PRO B 1 167 ? -12.297 3.615 -16.766 1 98 167 PRO B O 1
ATOM 2861 N N . GLU B 1 168 ? -13.812 2.416 -17.938 1 97.56 168 GLU B N 1
ATOM 2862 C CA . GLU B 1 168 ? -14.758 3.529 -17.984 1 97.56 168 GLU B CA 1
ATOM 2863 C C . GLU B 1 168 ? -15.297 3.844 -16.594 1 97.56 168 GLU B C 1
ATOM 2865 O O . GLU B 1 168 ? -15.602 2.934 -15.812 1 97.56 168 GLU B O 1
ATOM 2870 N N . ARG B 1 169 ? -15.414 5.117 -16.406 1 96.56 169 ARG B N 1
ATOM 2871 C CA . ARG B 1 169 ? -15.891 5.535 -15.094 1 96.56 169 ARG B CA 1
ATOM 2872 C C . ARG B 1 169 ? -17.219 4.867 -14.75 1 96.56 169 ARG B C 1
ATOM 2874 O O . ARG B 1 169 ? -17.453 4.484 -13.602 1 96.56 169 ARG B O 1
ATOM 2881 N N . SER B 1 170 ? -18.078 4.672 -15.688 1 96.81 170 SER B N 1
ATOM 2882 C CA . SER B 1 170 ? -19.422 4.148 -15.484 1 96.81 170 SER B CA 1
ATOM 2883 C C . SER B 1 170 ? -19.391 2.668 -15.117 1 96.81 170 SER B C 1
ATOM 2885 O O . SER B 1 170 ? -20.375 2.123 -14.625 1 96.81 170 SER B O 1
ATOM 2887 N N . ALA B 1 171 ? -18.297 2.037 -15.32 1 97.31 171 ALA B N 1
ATOM 2888 C CA . ALA B 1 171 ? -18.172 0.605 -15.055 1 97.31 171 ALA B CA 1
ATOM 2889 C C . ALA B 1 171 ? -17.828 0.345 -13.594 1 97.31 171 ALA B C 1
ATOM 2891 O O . ALA B 1 171 ? -17.906 -0.792 -13.125 1 97.31 171 ALA B O 1
ATOM 2892 N N . ILE B 1 172 ? -17.516 1.368 -12.859 1 98.31 172 ILE B N 1
ATOM 2893 C CA . ILE B 1 172 ? -17.031 1.226 -11.484 1 98.31 172 ILE B CA 1
ATOM 2894 C C . ILE B 1 172 ? -18.047 1.854 -10.523 1 98.31 172 ILE B C 1
ATOM 2896 O O . ILE B 1 172 ? -18.469 2.992 -10.719 1 98.31 172 ILE B O 1
ATOM 2900 N N . PRO B 1 173 ? -18.406 1.11 -9.477 1 98.38 173 PRO B N 1
ATOM 2901 C CA . PRO B 1 173 ? -19.297 1.713 -8.484 1 98.38 173 PRO B CA 1
ATOM 2902 C C . PRO B 1 173 ? -18.734 3.012 -7.906 1 98.38 173 PRO B C 1
ATOM 2904 O O . PRO B 1 173 ? -17.531 3.121 -7.664 1 98.38 173 PRO B O 1
ATOM 2907 N N . THR B 1 174 ? -19.672 3.992 -7.738 1 98.25 174 THR B N 1
ATOM 2908 C CA . THR B 1 174 ? -19.25 5.234 -7.105 1 98.25 174 THR B CA 1
ATOM 2909 C C . THR B 1 174 ? -19.062 5.039 -5.602 1 98.25 174 THR B C 1
ATOM 2911 O O . THR B 1 174 ? -19.516 4.039 -5.039 1 98.25 174 THR B O 1
ATOM 2914 N N . ALA B 1 175 ? -18.391 6.004 -4.965 1 98.31 175 ALA B N 1
ATOM 2915 C CA . ALA B 1 175 ? -18.234 5.98 -3.512 1 98.31 175 ALA B CA 1
ATOM 2916 C C . ALA B 1 175 ? -19.594 5.922 -2.818 1 98.31 175 ALA B C 1
ATOM 2918 O O . ALA B 1 175 ? -19.781 5.172 -1.856 1 98.31 175 ALA B O 1
ATOM 2919 N N . GLY B 1 176 ? -20.5 6.738 -3.305 1 98.44 176 GLY B N 1
ATOM 2920 C CA . GLY B 1 176 ? -21.844 6.727 -2.74 1 98.44 176 GLY B CA 1
ATOM 2921 C C . GLY B 1 176 ? -22.516 5.371 -2.838 1 98.44 176 GLY B C 1
ATOM 2922 O O . GLY B 1 176 ? -23.172 4.93 -1.888 1 98.44 176 GLY B O 1
ATOM 2923 N N . GLN B 1 177 ? -22.438 4.691 -3.963 1 98.62 177 GLN B N 1
ATOM 2924 C CA . GLN B 1 177 ? -23 3.355 -4.133 1 98.62 177 GLN B CA 1
ATOM 2925 C C . GLN B 1 177 ? -22.344 2.361 -3.174 1 98.62 177 GLN B C 1
ATOM 2927 O O . GLN B 1 177 ? -23.031 1.52 -2.588 1 98.62 177 GLN B O 1
ATOM 2932 N N . ILE B 1 178 ? -21.062 2.428 -2.992 1 98.56 178 ILE B N 1
ATOM 2933 C CA . ILE B 1 178 ? -20.328 1.529 -2.105 1 98.56 178 ILE B CA 1
ATOM 2934 C C . ILE B 1 178 ? -20.797 1.737 -0.666 1 98.56 178 ILE B C 1
ATOM 2936 O O . ILE B 1 178 ? -21.094 0.774 0.04 1 98.56 178 ILE B O 1
ATOM 2940 N N . VAL B 1 179 ? -20.828 3.037 -0.238 1 98 179 VAL B N 1
ATOM 2941 C CA . VAL B 1 179 ? -21.25 3.357 1.12 1 98 179 VAL B CA 1
ATOM 2942 C C . VAL B 1 179 ? -22.656 2.83 1.356 1 98 179 VAL B C 1
ATOM 2944 O O . VAL B 1 179 ? -22.938 2.229 2.396 1 98 179 VAL B O 1
ATOM 2947 N N . LYS B 1 180 ? -23.516 2.998 0.41 1 97.44 180 LYS B N 1
ATOM 2948 C CA . LYS B 1 180 ? -24.891 2.539 0.55 1 97.44 180 LYS B CA 1
ATOM 2949 C C . LYS B 1 180 ? -24.969 1.017 0.635 1 97.44 180 LYS B C 1
ATOM 2951 O O . LYS B 1 180 ? -25.781 0.465 1.382 1 97.44 180 LYS B O 1
ATOM 2956 N N . GLY B 1 181 ? -24.203 0.354 -0.153 1 97.38 181 GLY B N 1
ATOM 2957 C CA . GLY B 1 181 ? -24.141 -1.097 -0.068 1 97.38 181 GLY B CA 1
ATOM 2958 C C . GLY B 1 181 ? -23.703 -1.596 1.295 1 97.38 181 GLY B C 1
ATOM 2959 O O . GLY B 1 181 ? -24.234 -2.582 1.804 1 97.38 181 GLY B O 1
ATOM 2960 N N . GLN B 1 182 ? -22.812 -0.928 1.921 1 97.75 182 GLN B N 1
ATOM 2961 C CA . GLN B 1 182 ? -22.234 -1.324 3.199 1 97.75 182 GLN B CA 1
ATOM 2962 C C . GLN B 1 182 ? -23.109 -0.886 4.363 1 97.75 182 GLN B C 1
ATOM 2964 O O . GLN B 1 182 ? -23.141 -1.534 5.414 1 97.75 182 GLN B O 1
ATOM 2969 N N . HIS B 1 183 ? -23.766 0.247 4.113 1 96.56 183 HIS B N 1
ATOM 2970 C CA . HIS B 1 183 ? -24.641 0.827 5.125 1 96.56 183 HIS B CA 1
ATOM 2971 C C . HIS B 1 183 ? -25.984 1.243 4.523 1 96.56 183 HIS B C 1
ATOM 2973 O O . HIS B 1 183 ? -26.219 2.432 4.305 1 96.56 183 HIS B O 1
ATOM 2979 N N . PRO B 1 184 ? -26.828 0.257 4.488 1 94.12 184 PRO B N 1
ATOM 2980 C CA . PRO B 1 184 ? -28.125 0.618 3.918 1 94.12 184 PRO B CA 1
ATOM 2981 C C . PRO B 1 184 ? -28.859 1.679 4.738 1 94.12 184 PRO B C 1
ATOM 2983 O O . PRO B 1 184 ? -28.812 1.656 5.969 1 94.12 184 PRO B O 1
ATOM 2986 N N . GLY B 1 185 ? -29.391 2.686 4.043 1 93.38 185 GLY B N 1
ATOM 2987 C CA . GLY B 1 185 ? -30.109 3.787 4.664 1 93.38 185 GLY B CA 1
ATOM 2988 C C . GLY B 1 185 ? -30.844 4.664 3.664 1 93.38 185 GLY B C 1
ATOM 2989 O O . GLY B 1 185 ? -30.859 4.375 2.467 1 93.38 185 GLY B O 1
ATOM 2990 N N . PRO B 1 186 ? -31.406 5.688 4.141 1 95.56 186 PRO B N 1
ATOM 2991 C CA . PRO B 1 186 ? -32.281 6.484 3.289 1 95.56 186 PRO B CA 1
ATOM 2992 C C . PRO B 1 186 ? -31.531 7.473 2.406 1 95.56 186 PRO B C 1
ATOM 2994 O O . PRO B 1 186 ? -32.062 7.957 1.409 1 95.56 186 PRO B O 1
ATOM 2997 N N . THR B 1 187 ? -30.344 7.816 2.77 1 96.25 187 THR B N 1
ATOM 2998 C CA . THR B 1 187 ? -29.594 8.797 1.992 1 96.25 187 THR B CA 1
ATOM 2999 C C . THR B 1 187 ? -29.266 8.25 0.609 1 96.25 187 THR B C 1
ATOM 3001 O O . THR B 1 187 ? -28.672 7.176 0.49 1 96.25 187 THR B O 1
ATOM 3004 N N . PRO B 1 188 ? -29.656 8.977 -0.449 1 97.88 188 PRO B N 1
ATOM 3005 C CA . PRO B 1 188 ? -29.328 8.508 -1.795 1 97.88 188 PRO B CA 1
ATOM 3006 C C . PRO B 1 188 ? -27.812 8.492 -2.061 1 97.88 188 PRO B C 1
ATOM 3008 O O . PRO B 1 188 ? -27.094 9.352 -1.561 1 97.88 188 PRO B O 1
ATOM 3011 N N . ALA B 1 189 ? -27.375 7.555 -2.898 1 98.06 189 ALA B N 1
ATOM 3012 C CA . ALA B 1 189 ? -25.969 7.406 -3.238 1 98.06 189 ALA B CA 1
ATOM 3013 C C . ALA B 1 189 ? -25.406 8.688 -3.844 1 98.06 189 ALA B C 1
ATOM 3015 O O . ALA B 1 189 ? -24.281 9.094 -3.535 1 98.06 189 ALA B O 1
ATOM 3016 N N . GLU B 1 190 ? -26.203 9.328 -4.684 1 98.19 190 GLU B N 1
ATOM 3017 C CA . GLU B 1 190 ? -25.766 10.531 -5.387 1 98.19 190 GLU B CA 1
ATOM 3018 C C . GLU B 1 190 ? -25.469 11.656 -4.402 1 98.19 190 GLU B C 1
ATOM 3020 O O . GLU B 1 190 ? -24.562 12.461 -4.637 1 98.19 190 GLU B O 1
ATOM 3025 N N . LYS B 1 191 ? -26.234 11.773 -3.359 1 98.19 191 LYS B N 1
ATOM 3026 C CA . LYS B 1 191 ? -26 12.789 -2.336 1 98.19 191 LYS B CA 1
ATOM 3027 C C . LYS B 1 191 ? -24.703 12.508 -1.583 1 98.19 191 LYS B C 1
ATOM 3029 O O . LYS B 1 191 ? -23.938 13.43 -1.28 1 98.19 191 LYS B O 1
ATOM 3034 N N . ILE B 1 192 ? -24.453 11.25 -1.296 1 97.69 192 ILE B N 1
ATOM 3035 C CA . ILE B 1 192 ? -23.203 10.844 -0.648 1 97.69 192 ILE B CA 1
ATOM 3036 C C . ILE B 1 192 ? -22.016 11.188 -1.546 1 97.69 192 ILE B C 1
ATOM 3038 O O . ILE B 1 192 ? -21.031 11.75 -1.083 1 97.69 192 ILE B O 1
ATOM 3042 N N . ASP B 1 193 ? -22.156 10.891 -2.826 1 98.19 193 ASP B N 1
ATOM 3043 C CA . ASP B 1 193 ? -21.125 11.219 -3.795 1 98.19 193 ASP B CA 1
ATOM 3044 C C . ASP B 1 193 ? -20.812 12.719 -3.777 1 98.19 193 ASP B C 1
ATOM 3046 O O . ASP B 1 193 ? -19.641 13.117 -3.789 1 98.19 193 ASP B O 1
ATOM 3050 N N . GLU B 1 194 ? -21.828 13.508 -3.781 1 98 194 GLU B N 1
ATOM 3051 C CA . GLU B 1 194 ? -21.672 14.961 -3.793 1 98 194 GLU B CA 1
ATOM 3052 C C . GLU B 1 194 ? -20.922 15.445 -2.551 1 98 194 GLU B C 1
ATOM 3054 O O . GLU B 1 194 ? -20.031 16.297 -2.645 1 98 194 GLU B O 1
ATOM 3059 N N . VAL B 1 195 ? -21.312 14.93 -1.438 1 96.62 195 VAL B N 1
ATOM 3060 C CA . VAL B 1 195 ? -20.719 15.328 -0.17 1 96.62 195 VAL B CA 1
ATOM 3061 C C . VAL B 1 195 ? -19.234 14.945 -0.147 1 96.62 195 VAL B C 1
ATOM 3063 O O . VAL B 1 195 ? -18.391 15.742 0.245 1 96.62 195 VAL B O 1
ATOM 3066 N N . LEU B 1 196 ? -18.938 13.758 -0.569 1 96.31 196 LEU B N 1
ATOM 3067 C CA . LEU B 1 196 ? -17.562 13.281 -0.589 1 96.31 196 LEU B CA 1
ATOM 3068 C C . LEU B 1 196 ? -16.719 14.094 -1.566 1 96.31 196 LEU B C 1
ATOM 3070 O O . LEU B 1 196 ? -15.57 14.445 -1.264 1 96.31 196 LEU B O 1
ATOM 3074 N N . ALA B 1 197 ? -17.297 14.391 -2.729 1 96.44 197 ALA B N 1
ATOM 3075 C CA . ALA B 1 197 ? -16.594 15.195 -3.721 1 96.44 197 ALA B CA 1
ATOM 3076 C C . ALA B 1 197 ? -16.297 16.594 -3.184 1 96.44 197 ALA B C 1
ATOM 3078 O O . ALA B 1 197 ? -15.211 17.141 -3.396 1 96.44 197 ALA B O 1
ATOM 3079 N N . HIS B 1 198 ? -17.25 17.156 -2.543 1 96.62 198 HIS B N 1
ATOM 3080 C CA . HIS B 1 198 ? -17.094 18.484 -1.954 1 96.62 198 HIS B CA 1
ATOM 3081 C C . HIS B 1 198 ? -16 18.469 -0.891 1 96.62 198 HIS B C 1
ATOM 3083 O O . HIS B 1 198 ? -15.156 19.375 -0.858 1 96.62 198 HIS B O 1
ATOM 3089 N N . ASP B 1 199 ? -16.016 17.484 -0.086 1 95.94 199 ASP B N 1
ATOM 3090 C CA . ASP B 1 199 ? -15.031 17.359 0.986 1 95.94 199 ASP B CA 1
ATOM 3091 C C . ASP B 1 199 ? -13.609 17.297 0.426 1 95.94 199 ASP B C 1
ATOM 3093 O O . ASP B 1 199 ? -12.711 17.984 0.918 1 95.94 199 ASP B O 1
ATOM 3097 N N . VAL B 1 200 ? -13.375 16.594 -0.601 1 95.69 200 VAL B N 1
ATOM 3098 C CA . VAL B 1 200 ? -12.062 16.422 -1.228 1 95.69 200 VAL B CA 1
ATOM 3099 C C . VAL B 1 200 ? -11.602 17.766 -1.805 1 95.69 200 VAL B C 1
ATOM 3101 O O . VAL B 1 200 ? -10.414 18.078 -1.769 1 95.69 200 VAL B O 1
ATOM 3104 N N . ARG B 1 201 ? -12.539 18.516 -2.225 1 94 201 ARG B N 1
ATOM 3105 C CA . ARG B 1 201 ? -12.219 19.781 -2.863 1 94 201 ARG B CA 1
ATOM 3106 C C . ARG B 1 201 ? -11.867 20.844 -1.827 1 94 201 ARG B C 1
ATOM 3108 O O . ARG B 1 201 ? -10.93 21.625 -2.014 1 94 201 ARG B O 1
ATOM 3115 N N . VAL B 1 202 ? -12.516 20.844 -0.697 1 93.69 202 VAL B N 1
ATOM 3116 C CA . VAL B 1 202 ? -12.438 22.031 0.147 1 93.69 202 VAL B CA 1
ATOM 3117 C C . VAL B 1 202 ? -11.68 21.703 1.432 1 93.69 202 VAL B C 1
ATOM 3119 O O . VAL B 1 202 ? -11.266 22.609 2.16 1 93.69 202 VAL B O 1
ATOM 3122 N N . ASN B 1 203 ? -11.531 20.438 1.726 1 93.19 203 ASN B N 1
ATOM 3123 C CA . ASN B 1 203 ? -10.922 20.047 2.99 1 93.19 203 ASN B CA 1
ATOM 3124 C C . ASN B 1 203 ? -9.648 19.219 2.77 1 93.19 203 ASN B C 1
ATOM 3126 O O . ASN B 1 203 ? -9.414 18.234 3.467 1 93.19 203 ASN B O 1
ATOM 3130 N N . GLN B 1 204 ? -8.859 19.656 1.891 1 90.19 204 GLN B N 1
ATOM 3131 C CA . GLN B 1 204 ? -7.676 18.906 1.475 1 90.19 204 GLN B CA 1
ATOM 3132 C C . GLN B 1 204 ? -6.543 19.062 2.484 1 90.19 204 GLN B C 1
ATOM 3134 O O . GLN B 1 204 ? -5.832 18.109 2.785 1 90.19 204 GLN B O 1
ATOM 3139 N N . TYR B 1 205 ? -6.34 20.297 2.969 1 92.56 205 TYR B N 1
ATOM 3140 C CA . TYR B 1 205 ? -5.238 20.578 3.885 1 92.56 205 TYR B CA 1
ATOM 3141 C C . TYR B 1 205 ? -5.742 21.25 5.156 1 92.56 205 TYR B C 1
ATOM 3143 O O . TYR B 1 205 ? -6.789 21.891 5.148 1 92.56 205 TYR B O 1
#

Secondary structure (DSSP, 8-state):
-PEEE-SHHHHTTTSPPPPHHHHT--BSS--HHHHHHHHH--EEEEEEE-TTS-EEEEEEE-STT-SEEEETTEEEEE-----S--HHHHHHHH--EEEEEEE-TT---EEEEEEEEEEEES-TTGGGG-BTTB--SEEEEEEEEEEEEE-SHHHHHHTTT-GGGSPPGGGS--HHHHHHHHS--SS-HHHHHHHHHHHHHH---/-PEEE-SHHHHTTTSPPPPHHHHT--BSS--HHHHHHHHH--EEEEEEE-TTS-EEEEEEE-STT-SEEEETTEEEEE-----S--HHHHHHHH--EEEEEEE-TT---EEEEEEEEEEEES-TTGGGG-BTTB--SEEEEEEEEEEEEE-SHHHHHHTTT-GGGPPPGGGS--HHHHHHHHS--SS-HHHHHHHHHHHHHH---

Sequence (410 aa):
MTRVIATEDELREFVEPPHPVIRDKAVDRIDEVTRRFLEASPFVLLATAAADGTCDVSPRGDPPGSVLVLDQRTIALADRKGNRRLDSMRNILANPHVGLLFLVPGIGDTLRINGTARIVADADYLPRMAVAGIAPQLAIEITVQELFLHCSKAFARSGLWDPATWPERSAIPTAGQIVKGQHPGPTPAEKIDEVLAHDVRVNQYMTRVIATEDELREFVEPPHPVIRDKAVDRIDEVTRRFLEASPFVLLATAAADGTCDVSPRGDPPGSVLVLDQRTIALADRKGNRRLDSMRNILANPHVGLLFLVPGIGDTLRINGTARIVADADYLPRMAVAGIAPQLAIEITVQELFLHCSKAFARSGLWDPATWPERSAIPTAGQIVKGQHPGPTPAEKIDEVLAHDVRVNQY